Protein 8B6U (pdb70)

B-factor: mean 33.97, std 11.98, range [16.23, 118.29]

Radius of gyration: 28.11 Å; Cα contacts (8 Å, |Δi|>4): 1082; chains: 1; bounding box: 79×72×45 Å

Solvent-accessible surface area: 21453 Å² total; per-residue (Å²): 200,46,93,67,11,176,37,162,15,72,54,22,107,19,56,14,133,130,18,18,169,175,31,53,20,87,154,57,3,0,34,0,0,2,0,0,0,1,4,4,22,0,2,75,20,7,0,10,11,27,98,68,27,43,19,0,2,33,2,38,112,12,150,58,84,88,1,122,61,59,92,37,70,65,0,1,91,47,0,72,18,87,102,52,121,38,56,65,60,29,57,6,32,7,74,30,16,69,94,0,8,63,40,0,1,86,32,8,64,23,129,16,179,28,20,1,0,0,15,10,6,92,98,7,14,57,75,129,13,12,70,39,12,28,14,14,2,0,6,0,0,6,0,14,6,23,12,5,0,47,2,56,67,60,214,41,4,55,142,38,4,37,73,107,18,57,92,78,0,58,130,24,77,34,132,49,65,144,7,3,25,109,10,0,88,168,15,2,0,3,0,0,3,0,0,16,0,0,0,5,0,0,0,1,0,4,0,20,25,19,154,11,83,134,92,75,66,22,35,58,3,0,68,4,0,0,35,10,7,0,24,53,18,54,77,128,19,104,92,114,40,7,114,3,0,24,14,0,25,127,62,26,84,21,50,5,19,0,16,4,7,55,22,98,95,0,106,33,0,18,48,25,132,95,146,53,6,68,40,0,30,96,17,1,77,94,50,24,9,0,0,8,4,9,80,104,65,0,12,50,38,0,17,63,3,14,84,50,154,78,22,22,100,29,0,67,119,14,0,49,91,75,5,0,49,52,16,14,76,140,41,109,32,55,28,27,0,1,31,78,1,37,15,29,46,21,72,44,62,110,42,123,17,89,154,42,46,57,24,12,144,58,29,0,3,18,67,20,50,48,45,68,0,9,0,0,41,46,63,34,59,33,90,52,109,206,28,63,73,0,0,21,50,11,110,11,7,18,62,199,86,112,57,12,129,76,29,70,66,13,96,59,28,0,1,88,62,22,48,46,32,64,0,21,0,0,12,67,55,72,76,37,73,61,111,45,3,4,11,37,8,36,10,26,30,16,123,106,57,121,27,139,41,42,114,46,25,131,74,9,116,17,20,0,1,91,56,26,48,40,34,71,0,25,0,0,14,10,54,24,60

Sequence (481 aa):
NIDLPQGLVNFSTQHLQLIRFKAGLNETVLPGVEAIGLGYNPFISYASVNSGAVQLFDWATAKKREVPFKAGYFVPELVDVQQNDSATFTNVSGNTLSEYQRSLATSVAIEGRYNFFSGSLSTDFDSNSLRNAENEFTRIQQSINLWSLRLPSVKSLRELMLPHMRQQLDELNVNDPKAISRYFDRVGSHFLTGIVMGGRAILASSTNKLRVKRDYSVSVVAKASYEGLTGQLSAEAKAKYGESISSFTQYSNTHQEVRGGDGAKAHGVFSGKKEDFQAWVDSVSASPDFVDFVPTIPMQEIWTLCSSEAQAEAMRKHFDDVWAPAQSEKFRVKANFIDQLVVLTGGSSTIEPPVGYSKIEYDLNAGAGGDFIYLCYHEQTWQADRPKDAVTDIRIIFNKEPTPPGYTKLPQDLNKGAGGDDVFLCYKTEAFNTDTAINKVTVIGGNNADLNAPYGYLKVPGDLNRGAGGNFIYACTFVGK

Secondary structure (DSSP, 8-state):
--------EEEE---HHHHHHHHT--TTBPTTTTTTTBEE-TTS-SS---TT--B-B-TTTS-EEEETTEEEEEEETTSEEEEEEEEEEEEEEESSHHHHHHHHHTSS---SSS-TTGGGHHHHS-HHHHT-TTEEEEEEEEEEEEEEEE----TTGGGGB-HHHHHHHHT--TT-HHHHHHHHHHT-SEEE-EEEEEEEEEEEEEEETTTS--SS-HHHHHHHHHHHHHT---HHHHHHHHHHHHHHHHTEEEEEEEESS-HHHHTTTTS--HHHHHHHHHHHTTS-EEEEE-TTSSEEEGGGG-SSHHHHHHHHHHIIIIIHHHHHHTT-----EEEEEEEEEESSTT----TTEEE-SS-TTTTT-S-EEEEEEEEE---SS---EEEEEEEEEETT----TT-EE--S-TTTTT-SS-EEEEEEEEE--TTT---EEEEEEESSSSPPPPTT-EEPSS-TTTTS-S-EEEEEEE---

Nearest PDB structures (foldseek):
  8b6u-assembly1_A  TM=1.002E+00  e=0.000E+00  Pseudomonas monteilii
  8b6v-assembly1_A  TM=9.402E-01  e=2.920E-82  Pseudomonas monteilii
  8b6w-assembly1_A  TM=6.106E-01  e=1.426E-57  Pseudomonas monteilii
  2qp2-assembly1_A  TM=8.644E-01  e=4.458E-40  Photorhabdus laumondii subsp. laumondii
  6fbm-assembly1_C  TM=6.976E-01  e=3.939E-22  Chromobacterium piscinae

Structure (mmCIF, N/CA/C/O backbone):
data_8B6U
#
_entry.id   8B6U
#
_cell.length_a   127.600
_cell.length_b   127.600
_cell.length_c   116.120
_cell.angle_alpha   90.000
_cell.angle_beta   90.000
_cell.angle_gamma   90.000
#
_symmetry.space_group_name_H-M   'P 41 21 2'
#
loop_
_entity.id
_entity.type
_entity.pdbx_description
1 polymer Mpf2Ba1
2 non-polymer 'MAGNESIUM ION'
3 water water
#
loop_
_atom_site.group_PDB
_atom_site.id
_atom_site.type_symbol
_atom_site.label_atom_id
_atom_site.label_alt_id
_atom_site.label_comp_id
_atom_site.label_asym_id
_atom_site.label_entity_id
_atom_site.label_seq_id
_atom_site.pdbx_PDB_ins_code
_atom_site.Cartn_x
_atom_site.Cartn_y
_atom_site.Cartn_z
_atom_site.occupancy
_atom_site.B_iso_or_equiv
_atom_site.auth_seq_id
_atom_site.auth_comp_id
_atom_site.auth_asym_id
_atom_site.auth_atom_id
_atom_site.pdbx_PDB_model_num
ATOM 1 N N . ASN A 1 3 ? 13.951 164.019 19.662 1.000 58.902 2 ASN A N 1
ATOM 2 C CA . ASN A 1 3 ? 13.029 163.615 18.568 1.000 57.202 2 ASN A CA 1
ATOM 3 C C . ASN A 1 3 ? 13.711 162.579 17.655 1.000 53.650 2 ASN A C 1
ATOM 4 O O . ASN A 1 3 ? 14.908 162.696 17.411 1.000 49.968 2 ASN A O 1
ATOM 15 N N . ILE A 1 4 ? 12.981 161.550 17.169 1.000 37.693 3 ILE A N 1
ATOM 16 C CA . ILE A 1 4 ? 13.614 160.278 16.810 1.000 35.987 3 ILE A CA 1
ATOM 17 C C . ILE A 1 4 ? 13.302 159.865 15.366 1.000 31.000 3 ILE A C 1
ATOM 18 O O . ILE A 1 4 ? 12.154 159.851 14.935 1.000 29.985 3 ILE A O 1
ATOM 34 N N . ASP A 1 5 ? 14.350 159.530 14.607 1.000 29.067 4 ASP A N 1
ATOM 35 C CA . ASP A 1 5 ? 14.195 159.012 13.247 1.000 28.099 4 ASP A CA 1
ATOM 36 C C . ASP A 1 5 ? 13.997 157.498 13.303 1.000 24.777 4 ASP A C 1
ATOM 37 O O . ASP A 1 5 ? 14.786 156.792 13.892 1.000 20.967 4 ASP A O 1
ATOM 46 N N . LEU A 1 6 ? 12.906 157.039 12.727 1.000 23.967 5 LEU A N 1
ATOM 47 C CA . LEU A 1 6 ? 12.566 155.636 12.679 1.000 27.144 5 LEU A CA 1
ATOM 48 C C . LEU A 1 6 ? 12.738 155.170 11.236 1.000 25.827 5 LEU A C 1
ATOM 49 O O . LEU A 1 6 ? 12.439 155.935 10.330 1.000 22.738 5 LEU A O 1
ATOM 65 N N . PRO A 1 7 ? 13.208 153.919 10.986 1.000 29.864 6 PRO A N 1
ATOM 66 C CA . PRO A 1 7 ? 13.424 153.436 9.622 1.000 34.522 6 PRO A CA 1
ATOM 67 C C . PRO A 1 7 ? 12.082 153.152 8.963 1.000 34.977 6 PRO A C 1
ATOM 68 O O . PRO A 1 7 ? 11.188 152.646 9.613 1.000 40.427 6 PRO A O 1
ATOM 79 N N . GLN A 1 8 ? 11.946 153.538 7.690 1.000 34.589 7 GLN A N 1
ATOM 80 C CA . GLN A 1 8 ? 10.701 153.378 6.973 1.000 33.896 7 GLN A CA 1
ATOM 81 C C . GLN A 1 8 ? 10.817 152.138 6.075 1.000 31.334 7 GLN A C 1
ATOM 82 O O . GLN A 1 8 ? 11.903 151.740 5.658 1.000 33.495 7 GLN A O 1
ATOM 96 N N . GLY A 1 9 ? 9.668 151.482 5.851 1.000 31.368 8 GLY A N 1
ATOM 97 C CA . GLY A 1 9 ? 9.557 150.392 4.901 1.000 28.111 8 GLY A CA 1
ATOM 98 C C . GLY A 1 9 ? 8.092 150.048 4.646 1.000 26.355 8 GLY A C 1
ATOM 99 O O . GLY A 1 9 ? 7.229 150.556 5.334 1.000 27.448 8 GLY A O 1
ATOM 103 N N . LEU A 1 10 ? 7.870 149.126 3.703 1.000 28.736 9 LEU A N 1
ATOM 104 C CA . LEU A 1 10 ? 6.590 148.497 3.395 1.000 31.733 9 LEU A CA 1
ATOM 105 C C . LEU A 1 10 ? 6.543 147.114 4.053 1.000 29.289 9 LEU A C 1
ATOM 106 O O . LEU A 1 10 ? 7.515 146.344 3.995 1.000 28.785 9 LEU A O 1
ATOM 122 N N . VAL A 1 11 ? 5.384 146.811 4.638 1.000 28.188 10 VAL A N 1
ATOM 123 C CA . VAL A 1 11 ? 5.142 145.527 5.265 1.000 29.260 10 VAL A CA 1
ATOM 124 C C . VAL A 1 11 ? 5.005 144.481 4.171 1.000 28.749 10 VAL A C 1
ATOM 125 O O . VAL A 1 11 ? 4.192 144.635 3.266 1.000 32.031 10 VAL A O 1
ATOM 138 N N . ASN A 1 12 ? 5.724 143.380 4.341 1.000 25.910 11 ASN A N 1
ATOM 139 C CA . ASN A 1 12 ? 5.455 142.138 3.647 1.000 31.021 11 ASN A CA 1
ATOM 140 C C . ASN A 1 12 ? 4.533 141.263 4.531 1.000 31.794 11 ASN A C 1
ATOM 141 O O . ASN A 1 12 ? 4.943 140.778 5.583 1.000 27.330 11 ASN A O 1
ATOM 152 N N . PHE A 1 13 ? 3.276 141.047 4.118 1.000 27.817 12 PHE A N 1
ATOM 153 C CA . PHE A 1 13 ? 2.344 140.208 4.862 1.000 29.605 12 PHE A CA 1
ATOM 154 C C . PHE A 1 13 ? 2.355 138.789 4.286 1.000 29.562 12 PHE A C 1
ATOM 155 O O . PHE A 1 13 ? 2.160 138.637 3.093 1.000 27.583 12 PHE A O 1
ATOM 172 N N . SER A 1 14 ? 2.619 137.772 5.123 1.000 29.108 13 SER A N 1
ATOM 173 C CA . SER A 1 14 ? 2.648 136.366 4.712 1.000 36.087 13 SER A CA 1
ATOM 174 C C . SER A 1 14 ? 1.377 135.674 5.221 1.000 36.627 13 SER A C 1
ATOM 175 O O . SER A 1 14 ? 0.957 135.838 6.362 1.000 40.828 13 SER A O 1
ATOM 183 N N . THR A 1 15 ? 0.734 134.887 4.381 1.000 38.164 14 THR A N 1
ATOM 184 C CA . THR A 1 15 ? -0.255 133.967 4.902 1.000 46.758 14 THR A CA 1
ATOM 185 C C . THR A 1 15 ? 0.225 132.549 4.610 1.000 42.970 14 THR A C 1
ATOM 186 O O . THR A 1 15 ? 0.776 132.322 3.561 1.000 42.172 14 THR A O 1
ATOM 197 N N . GLN A 1 16 ? 0.096 131.600 5.546 1.000 49.162 15 GLN A N 1
ATOM 198 C CA . GLN A 1 16 ? 0.457 130.216 5.239 1.000 54.874 15 GLN A CA 1
ATOM 199 C C . GLN A 1 16 ? -0.787 129.521 4.694 1.000 45.965 15 GLN A C 1
ATOM 200 O O . GLN A 1 16 ? -1.866 130.111 4.603 1.000 39.585 15 GLN A O 1
ATOM 214 N N . HIS A 1 17 ? -0.650 128.286 4.247 1.000 39.788 16 HIS A N 1
ATOM 215 C CA . HIS A 1 17 ? -1.771 127.796 3.453 1.000 54.654 16 HIS A CA 1
ATOM 216 C C . HIS A 1 17 ? -2.585 126.833 4.339 1.000 45.492 16 HIS A C 1
ATOM 217 O O . HIS A 1 17 ? -3.028 125.794 3.883 1.000 36.136 16 HIS A O 1
ATOM 232 N N . LEU A 1 18 ? -2.832 127.196 5.602 1.000 34.654 17 LEU A N 1
ATOM 233 C CA . LEU A 1 18 ? -3.115 126.184 6.610 1.000 36.053 17 LEU A CA 1
ATOM 234 C C . LEU A 1 18 ? -4.505 125.572 6.359 1.000 30.782 17 LEU A C 1
ATOM 235 O O . LEU A 1 18 ? -4.704 124.373 6.556 1.000 25.336 17 LEU A O 1
ATOM 251 N N . GLN A 1 19 ? -5.466 126.400 5.943 1.000 28.361 18 GLN A N 1
ATOM 252 C CA . GLN A 1 19 ? -6.819 125.958 5.695 1.000 33.544 18 GLN A CA 1
ATOM 253 C C . GLN A 1 19 ? -6.794 124.836 4.646 1.000 32.905 18 GLN A C 1
ATOM 254 O O . GLN A 1 19 ? -7.535 123.856 4.746 1.000 28.382 18 GLN A O 1
ATOM 268 N N . LEU A 1 20 ? -5.914 124.972 3.648 1.000 32.446 19 LEU A N 1
ATOM 269 C CA . LEU A 1 20 ? -5.851 124.006 2.564 1.000 34.537 19 LEU A CA 1
ATOM 270 C C . LEU A 1 20 ? -5.133 122.734 3.015 1.000 30.728 19 LEU A C 1
ATOM 271 O O . LEU A 1 20 ? -5.455 121.623 2.570 1.000 25.299 19 LEU A O 1
ATOM 287 N N . ILE A 1 21 ? -4.130 122.903 3.888 1.000 29.261 20 ILE A N 1
ATOM 288 C CA . ILE A 1 21 ? -3.456 121.757 4.480 1.000 28.045 20 ILE A CA 1
ATOM 289 C C . ILE A 1 21 ? -4.448 120.967 5.350 1.000 25.781 20 ILE A C 1
ATOM 290 O O . ILE A 1 21 ? -4.421 119.725 5.355 1.000 26.703 20 ILE A O 1
ATOM 306 N N . ARG A 1 22 ? -5.320 121.676 6.080 1.000 22.691 21 ARG A N 1
ATOM 307 C CA . ARG A 1 22 ? -6.292 121.033 6.955 1.000 22.431 21 ARG A CA 1
ATOM 308 C C . ARG A 1 22 ? -7.295 120.263 6.117 1.000 25.159 21 ARG A C 1
ATOM 309 O O . ARG A 1 22 ? -7.668 119.164 6.502 1.000 24.212 21 ARG A O 1
ATOM 330 N N . PHE A 1 23 ? -7.733 120.888 5.010 1.000 25.292 22 PHE A N 1
ATOM 331 C CA . PHE A 1 23 ? -8.741 120.306 4.143 1.000 27.051 22 PHE A CA 1
ATOM 332 C C . PHE A 1 23 ? -8.185 119.014 3.552 1.000 23.956 22 PHE A C 1
ATOM 333 O O . PHE A 1 23 ? -8.833 117.978 3.525 1.000 25.366 22 PHE A O 1
ATOM 350 N N . LYS A 1 24 ? -6.934 119.073 3.137 1.000 24.663 23 LYS A N 1
ATOM 351 C CA . LYS A 1 24 ? -6.244 117.919 2.613 1.000 22.802 23 LYS A CA 1
ATOM 352 C C . LYS A 1 24 ? -6.190 116.805 3.668 1.000 25.451 23 LYS A C 1
ATOM 353 O O . LYS A 1 24 ? -6.382 115.645 3.346 1.000 23.435 23 LYS A O 1
ATOM 372 N N . ALA A 1 25 ? -5.863 117.144 4.934 1.000 24.153 24 ALA A N 1
ATOM 373 C CA . ALA A 1 25 ? -5.807 116.147 5.999 1.000 23.094 24 ALA A CA 1
ATOM 374 C C . ALA A 1 25 ? -7.216 115.687 6.417 1.000 23.351 24 ALA A C 1
ATOM 375 O O . ALA A 1 25 ? -7.350 114.727 7.158 1.000 29.130 24 ALA A O 1
ATOM 382 N N . GLY A 1 26 ? -8.284 116.342 5.927 1.000 23.592 25 GLY A N 1
ATOM 383 C CA . GLY A 1 26 ? -9.645 116.030 6.323 1.000 24.886 25 GLY A CA 1
ATOM 384 C C . GLY A 1 26 ? -9.924 116.347 7.791 1.000 26.016 25 GLY A C 1
ATOM 385 O O . GLY A 1 26 ? -10.720 115.661 8.392 1.000 24.528 25 GLY A O 1
ATOM 389 N N . LEU A 1 27 ? -9.320 117.409 8.348 1.000 25.480 26 LEU A N 1
ATOM 390 C CA . LEU A 1 27 ? -9.502 117.748 9.747 1.000 25.766 26 LEU A CA 1
ATOM 391 C C . LEU A 1 27 ? -10.833 118.463 9.941 1.000 30.365 26 LEU A C 1
ATOM 392 O O . LEU A 1 27 ? -11.194 119.402 9.251 1.000 30.415 26 LEU A O 1
ATOM 408 N N . ASN A 1 28 ? -11.523 118.049 10.997 1.000 33.713 27 ASN A N 1
ATOM 409 C CA . ASN A 1 28 ? -12.751 118.680 11.422 1.000 32.281 27 ASN A CA 1
ATOM 410 C C . ASN A 1 28 ? -12.434 120.105 11.913 1.000 31.520 27 ASN A C 1
ATOM 411 O O . ASN A 1 28 ? -11.334 120.348 12.401 1.000 27.789 27 ASN A O 1
ATOM 422 N N . GLU A 1 29 ? -13.370 121.059 11.767 1.000 30.067 28 GLU A N 1
ATOM 423 C CA . GLU A 1 29 ? -13.232 122.405 12.308 1.000 31.446 28 GLU A CA 1
ATOM 424 C C . GLU A 1 29 ? -13.088 122.446 13.838 1.000 31.254 28 GLU A C 1
ATOM 425 O O . GLU A 1 29 ? -12.700 123.472 14.402 1.000 34.700 28 GLU A O 1
ATOM 437 N N . THR A 1 30 ? -13.428 121.361 14.544 1.000 28.194 29 THR A N 1
ATOM 438 C CA . THR A 1 30 ? -13.210 121.323 15.991 1.000 29.612 29 THR A CA 1
ATOM 439 C C . THR A 1 30 ? -11.737 121.045 16.318 1.000 27.085 29 THR A C 1
ATOM 440 O O . THR A 1 30 ? -11.367 121.107 17.477 1.000 27.550 29 THR A O 1
ATOM 451 N N . VAL A 1 31 ? -10.911 120.656 15.329 1.000 23.983 30 VAL A N 1
ATOM 452 C CA . VAL A 1 31 ? -9.518 120.346 15.602 1.000 23.586 30 VAL A CA 1
ATOM 453 C C . VAL A 1 31 ? -8.789 121.691 15.734 1.000 24.058 30 VAL A C 1
ATOM 454 O O . VAL A 1 31 ? -8.957 122.567 14.879 1.000 23.711 30 VAL A O 1
ATOM 467 N N . LEU A 1 32 ? -8.060 121.873 16.849 1.000 22.172 31 LEU A N 1
ATOM 468 C CA . LEU A 1 32 ? -7.424 123.155 17.156 1.000 24.753 31 LEU A CA 1
ATOM 469 C C . LEU A 1 32 ? -6.575 123.619 15.978 1.000 22.257 31 LEU A C 1
ATOM 470 O O . LEU A 1 32 ? -5.832 122.818 15.399 1.000 21.704 31 LEU A O 1
ATOM 486 N N . PRO A 1 33 ? -6.553 124.934 15.661 1.000 20.611 32 PRO A N 1
ATOM 487 C CA . PRO A 1 33 ? -5.618 125.431 14.645 1.000 21.057 32 PRO A CA 1
ATOM 488 C C . PRO A 1 33 ? -4.167 125.128 15.019 1.000 21.373 32 PRO A C 1
ATOM 489 O O . PRO A 1 33 ? -3.735 125.377 16.150 1.000 23.060 32 PRO A O 1
ATOM 500 N N . GLY A 1 34 ? -3.423 124.597 14.044 1.000 20.790 33 GLY A N 1
ATOM 501 C CA . GLY A 1 34 ? -2.021 124.267 14.235 1.000 21.247 33 GLY A CA 1
ATOM 502 C C . GLY A 1 34 ? -1.740 122.766 14.200 1.000 21.486 33 GLY A C 1
ATOM 503 O O . GLY A 1 34 ? -0.614 122.362 13.927 1.000 19.169 33 GLY A O 1
ATOM 507 N N . VAL A 1 35 ? -2.735 121.931 14.532 1.000 22.488 34 VAL A N 1
ATOM 508 C CA . VAL A 1 35 ? -2.544 120.474 14.495 1.000 23.039 34 VAL A CA 1
ATOM 509 C C . VAL A 1 35 ? -2.082 120.046 13.099 1.000 22.928 34 VAL A C 1
ATOM 510 O O . VAL A 1 35 ? -1.253 119.141 12.999 1.000 25.309 34 VAL A O 1
ATOM 523 N N . GLU A 1 36 ? -2.592 120.718 12.037 1.000 22.707 35 GLU A N 1
ATOM 524 C CA . GLU A 1 36 ? -2.230 120.411 10.652 1.000 24.421 35 GLU A CA 1
ATOM 525 C C . GLU A 1 36 ? -0.735 120.606 10.342 1.000 23.688 35 GLU A C 1
ATOM 526 O O . GLU A 1 36 ? -0.278 120.078 9.328 1.000 23.978 35 GLU A O 1
ATOM 538 N N . ALA A 1 37 ? -0.000 121.391 11.169 1.000 23.343 36 ALA A N 1
ATOM 539 C CA . ALA A 1 37 ? 1.406 121.727 10.948 1.000 22.758 36 ALA A CA 1
ATOM 540 C C . ALA A 1 37 ? 2.346 120.789 11.704 1.000 23.601 36 ALA A C 1
ATOM 541 O O . ALA A 1 37 ? 3.486 120.590 11.301 1.000 19.401 36 ALA A O 1
ATOM 548 N N . ILE A 1 38 ? 1.889 120.280 12.859 1.000 24.691 37 ILE A N 1
ATOM 549 C CA . ILE A 1 38 ? 2.585 119.206 13.555 1.000 25.031 37 ILE A CA 1
ATOM 550 C C . ILE A 1 38 ? 2.671 117.979 12.645 1.000 22.454 37 ILE A C 1
ATOM 551 O O . ILE A 1 38 ? 1.642 117.521 12.161 1.000 21.721 37 ILE A O 1
ATOM 567 N N . GLY A 1 39 ? 3.891 117.441 12.450 1.000 20.866 38 GLY A N 1
ATOM 568 C CA . GLY A 1 39 ? 4.099 116.199 11.706 1.000 21.827 38 GLY A CA 1
ATOM 569 C C . GLY A 1 39 ? 4.379 116.400 10.222 1.000 22.392 38 GLY A C 1
ATOM 570 O O . GLY A 1 39 ? 4.651 115.459 9.490 1.000 23.877 38 GLY A O 1
ATOM 574 N N . LEU A 1 40 ? 4.305 117.659 9.784 1.000 26.569 39 LEU A N 1
ATOM 575 C CA . LEU A 1 40 ? 4.727 118.092 8.457 1.000 24.856 39 LEU A CA 1
ATOM 576 C C . LEU A 1 40 ? 6.208 117.779 8.250 1.000 22.475 39 LEU A C 1
ATOM 577 O O . LEU A 1 40 ? 7.035 118.095 9.109 1.000 20.241 39 LEU A O 1
ATOM 593 N N . GLY A 1 41 ? 6.510 117.128 7.103 1.000 23.206 40 GLY A N 1
ATOM 594 C CA . GLY A 1 41 ? 7.861 116.971 6.601 1.000 23.047 40 GLY A CA 1
ATOM 595 C C . GLY A 1 41 ? 8.513 118.341 6.476 1.000 23.122 40 GLY A C 1
ATOM 596 O O . GLY A 1 41 ? 7.824 119.273 6.084 1.000 22.488 40 GLY A O 1
ATOM 600 N N . TYR A 1 42 ? 9.789 118.479 6.896 1.000 23.798 41 TYR A N 1
ATOM 601 C CA . TYR A 1 42 ? 10.396 119.809 6.982 1.000 25.117 41 TYR A CA 1
ATOM 602 C C . TYR A 1 42 ? 11.835 119.794 6.474 1.000 24.672 41 TYR A C 1
ATOM 603 O O . TYR A 1 42 ? 12.611 118.874 6.739 1.000 25.456 41 TYR A O 1
ATOM 621 N N . ASN A 1 43 ? 12.157 120.823 5.693 1.000 25.136 42 ASN A N 1
ATOM 622 C CA . ASN A 1 43 ? 13.506 121.116 5.265 1.000 26.406 42 ASN A CA 1
ATOM 623 C C . ASN A 1 43 ? 13.955 122.287 6.142 1.000 28.569 42 ASN A C 1
ATOM 624 O O . ASN A 1 43 ? 13.487 123.417 5.935 1.000 28.782 42 ASN A O 1
ATOM 635 N N . PRO A 1 44 ? 14.866 122.080 7.123 1.000 25.431 43 PRO A N 1
ATOM 636 C CA . PRO A 1 44 ? 15.250 123.152 8.028 1.000 24.868 43 PRO A CA 1
ATOM 637 C C . PRO A 1 44 ? 16.175 124.238 7.468 1.000 25.863 43 PRO A C 1
ATOM 638 O O . PRO A 1 44 ? 16.563 125.096 8.248 1.000 25.883 43 PRO A O 1
ATOM 649 N N . PHE A 1 45 ? 16.510 124.208 6.164 1.000 24.966 44 PHE A N 1
ATOM 650 C CA . PHE A 1 45 ? 17.341 125.224 5.525 1.000 27.562 44 PHE A CA 1
ATOM 651 C C . PHE A 1 45 ? 16.537 126.406 4.971 1.000 27.865 44 PHE A C 1
ATOM 652 O O . PHE A 1 45 ? 17.097 127.462 4.710 1.000 28.848 44 PHE A O 1
ATOM 669 N N . ILE A 1 46 ? 15.236 126.238 4.735 1.000 33.082 45 ILE A N 1
ATOM 670 C CA . ILE A 1 46 ? 14.527 127.110 3.803 1.000 39.020 45 ILE A CA 1
ATOM 671 C C . ILE A 1 46 ? 14.132 128.438 4.463 1.000 42.358 45 ILE A C 1
ATOM 672 O O . ILE A 1 46 ? 14.342 129.486 3.854 1.000 39.558 45 ILE A O 1
ATOM 688 N N . SER A 1 47 ? 13.580 128.406 5.687 1.000 34.900 46 SER A N 1
ATOM 689 C CA . SER A 1 47 ? 12.971 129.588 6.283 1.000 39.188 46 SER A CA 1
ATOM 690 C C . SER A 1 47 ? 12.919 129.393 7.793 1.000 34.028 46 SER A C 1
ATOM 691 O O . SER A 1 47 ? 13.124 128.273 8.252 1.000 38.798 46 SER A O 1
ATOM 699 N N . TYR A 1 48 ? 12.711 130.487 8.534 1.000 29.626 47 TYR A N 1
ATOM 700 C CA . TYR A 1 48 ? 12.574 130.439 9.989 1.000 29.891 47 TYR A CA 1
ATOM 701 C C . TYR A 1 48 ? 11.085 130.282 10.335 1.000 27.607 47 TYR A C 1
ATOM 702 O O . TYR A 1 48 ? 10.298 131.225 10.249 1.000 21.940 47 TYR A O 1
ATOM 720 N N . ALA A 1 49 ? 10.688 129.082 10.754 1.000 25.676 48 ALA A N 1
ATOM 721 C CA . ALA A 1 49 ? 9.350 128.884 11.300 1.000 31.627 48 ALA A CA 1
ATOM 722 C C . ALA A 1 49 ? 8.273 129.200 10.266 1.000 33.195 48 ALA A C 1
ATOM 723 O O . ALA A 1 49 ? 7.316 129.906 10.570 1.000 34.270 48 ALA A O 1
ATOM 730 N N . SER A 1 50 ? 8.459 128.650 9.064 1.000 32.420 49 SER A N 1
ATOM 731 C CA . SER A 1 50 ? 7.501 128.756 7.977 1.000 36.772 49 SER A CA 1
ATOM 732 C C . SER A 1 50 ? 7.271 127.378 7.381 1.000 34.145 49 SER A C 1
ATOM 733 O O . SER A 1 50 ? 8.231 126.639 7.204 1.000 35.003 49 SER A O 1
ATOM 741 N N . VAL A 1 51 ? 6.016 127.080 7.050 1.000 38.585 50 VAL A N 1
ATOM 742 C CA . VAL A 1 51 ? 5.698 125.872 6.295 1.000 49.376 50 VAL A CA 1
ATOM 743 C C . VAL A 1 51 ? 6.030 126.187 4.837 1.000 45.693 50 VAL A C 1
ATOM 744 O O . VAL A 1 51 ? 5.611 127.190 4.284 1.000 50.283 50 VAL A O 1
ATOM 757 N N . ASN A 1 52 ? 6.829 125.326 4.235 1.000 54.044 51 ASN A N 1
ATOM 758 C CA . ASN A 1 52 ? 7.249 125.493 2.860 1.000 61.867 51 ASN A CA 1
ATOM 759 C C . ASN A 1 52 ? 6.038 125.014 2.037 1.000 62.290 51 ASN A C 1
ATOM 760 O O . ASN A 1 52 ? 5.202 124.264 2.542 1.000 61.820 51 ASN A O 1
ATOM 771 N N . SER A 1 53 ? 5.809 125.528 0.828 1.000 64.340 52 SER A N 1
ATOM 772 C CA . SER A 1 53 ? 4.531 125.212 0.190 1.000 72.048 52 SER A CA 1
ATOM 773 C C . SER A 1 53 ? 4.536 123.730 -0.196 1.000 74.002 52 SER A C 1
ATOM 774 O O . SER A 1 53 ? 3.463 123.140 -0.412 1.000 63.139 52 SER A O 1
ATOM 782 N N . GLY A 1 54 ? 5.760 123.150 -0.220 1.000 68.157 53 GLY A N 1
ATOM 783 C CA . GLY A 1 54 ? 5.998 121.727 -0.440 1.000 65.019 53 GLY A CA 1
ATOM 784 C C . GLY A 1 54 ? 5.185 120.772 0.446 1.000 58.764 53 GLY A C 1
ATOM 785 O O . GLY A 1 54 ? 4.836 119.688 -0.007 1.000 48.237 53 GLY A O 1
ATOM 789 N N . ALA A 1 55 ? 4.809 121.208 1.658 1.000 50.581 54 ALA A N 1
ATOM 790 C CA . ALA A 1 55 ? 4.884 120.375 2.849 1.000 46.381 54 ALA A CA 1
ATOM 791 C C . ALA A 1 55 ? 3.838 119.252 2.853 1.000 39.643 54 ALA A C 1
ATOM 792 O O . ALA A 1 55 ? 2.654 119.479 2.621 1.000 40.567 54 ALA A O 1
ATOM 799 N N . VAL A 1 56 ? 4.324 118.047 3.182 1.000 30.753 55 VAL A N 1
ATOM 800 C CA . VAL A 1 56 ? 3.582 116.810 3.257 1.000 30.040 55 VAL A CA 1
ATOM 801 C C . VAL A 1 56 ? 3.451 116.409 4.719 1.000 26.242 55 VAL A C 1
ATOM 802 O O . VAL A 1 56 ? 4.453 116.358 5.429 1.000 28.798 55 VAL A O 1
ATOM 815 N N . GLN A 1 57 ? 2.232 116.062 5.135 1.000 24.166 56 GLN A N 1
ATOM 816 C CA . GLN A 1 57 ? 1.940 115.554 6.459 1.000 25.260 56 GLN A CA 1
ATOM 817 C C . GLN A 1 57 ? 2.319 114.071 6.522 1.000 26.917 56 GLN A C 1
ATOM 818 O O . GLN A 1 57 ? 1.938 113.323 5.622 1.000 28.722 56 GLN A O 1
ATOM 832 N N . LEU A 1 58 ? 3.032 113.646 7.583 1.000 22.126 57 LEU A N 1
ATOM 833 C CA . LEU A 1 58 ? 3.375 112.237 7.743 1.000 23.878 57 LEU A CA 1
ATOM 834 C C . LEU A 1 58 ? 2.282 111.456 8.479 1.000 22.317 57 LEU A C 1
ATOM 835 O O . LEU A 1 58 ? 2.180 110.257 8.289 1.000 23.039 57 LEU A O 1
ATOM 851 N N . PHE A 1 59 ? 1.462 112.128 9.292 1.000 23.192 58 PHE A N 1
ATOM 852 C CA . PHE A 1 59 ? 0.634 111.494 10.316 1.000 27.035 58 PHE A CA 1
ATOM 853 C C . PHE A 1 59 ? -0.845 111.708 10.036 1.000 25.720 58 PHE A C 1
ATOM 854 O O . PHE A 1 59 ? -1.254 112.708 9.444 1.000 29.609 58 PHE A O 1
ATOM 871 N N . ASP A 1 60 ? -1.626 110.737 10.500 1.000 28.199 59 ASP A N 1
ATOM 872 C CA . ASP A 1 60 ? -3.055 110.726 10.312 1.000 27.717 59 ASP A CA 1
ATOM 873 C C . ASP A 1 60 ? -3.720 111.287 11.566 1.000 26.804 59 ASP A C 1
ATOM 874 O O . ASP A 1 60 ? -4.236 110.551 12.428 1.000 26.972 59 ASP A O 1
ATOM 883 N N . TRP A 1 61 ? -3.772 112.619 11.617 1.000 22.377 60 TRP A N 1
ATOM 884 C CA . TRP A 1 61 ? -4.428 113.294 12.729 1.000 23.697 60 TRP A CA 1
ATOM 885 C C . TRP A 1 61 ? -5.952 113.252 12.632 1.000 23.341 60 TRP A C 1
ATOM 886 O O . TRP A 1 61 ? -6.606 113.377 13.672 1.000 25.441 60 TRP A O 1
ATOM 907 N N . ALA A 1 62 ? -6.507 113.097 11.415 1.000 23.643 61 ALA A N 1
ATOM 908 C CA . ALA A 1 62 ? -7.958 113.006 11.260 1.000 26.762 61 ALA A CA 1
ATOM 909 C C . ALA A 1 62 ? -8.474 111.829 12.073 1.000 24.554 61 ALA A C 1
ATOM 910 O O . ALA A 1 62 ? -9.356 112.025 12.886 1.000 31.008 61 ALA A O 1
ATOM 917 N N . THR A 1 63 ? -7.874 110.646 11.920 1.000 26.387 62 THR A N 1
ATOM 918 C CA . THR A 1 63 ? -8.399 109.462 12.575 1.000 30.797 62 THR A CA 1
ATOM 919 C C . THR A 1 63 ? -7.798 109.221 13.961 1.000 29.205 62 THR A C 1
ATOM 920 O O . THR A 1 63 ? -8.336 108.392 14.673 1.000 27.316 62 THR A O 1
ATOM 931 N N . ALA A 1 64 ? -6.733 109.935 14.358 1.000 27.359 63 ALA A N 1
ATOM 932 C CA . ALA A 1 64 ? -6.147 109.771 15.683 1.000 25.513 63 ALA A CA 1
ATOM 933 C C . ALA A 1 64 ? -7.136 110.143 16.792 1.000 28.472 63 ALA A C 1
ATOM 934 O O . ALA A 1 64 ? -7.958 111.066 16.674 1.000 27.932 63 ALA A O 1
ATOM 941 N N . LYS A 1 65 ? -6.999 109.444 17.918 1.000 31.400 64 LYS A N 1
ATOM 942 C CA . LYS A 1 65 ? -7.808 109.744 19.085 1.000 34.522 64 LYS A CA 1
ATOM 943 C C . LYS A 1 65 ? -7.462 111.134 19.614 1.000 29.646 64 LYS A C 1
ATOM 944 O O . LYS A 1 65 ? -6.283 111.488 19.706 1.000 28.995 64 LYS A O 1
ATOM 963 N N . LYS A 1 66 ? -8.515 111.852 20.027 1.000 30.831 65 LYS A N 1
ATOM 964 C CA . LYS A 1 66 ? -8.485 113.264 20.361 1.000 34.992 65 LYS A CA 1
ATOM 965 C C . LYS A 1 66 ? -8.791 113.431 21.839 1.000 36.310 65 LYS A C 1
ATOM 966 O O . LYS A 1 66 ? -9.394 112.544 22.436 1.000 31.876 65 LYS A O 1
ATOM 985 N N . ARG A 1 67 ? -8.382 114.585 22.380 1.000 35.008 66 ARG A N 1
ATOM 986 C CA . ARG A 1 67 ? -8.817 115.044 23.687 1.000 35.960 66 ARG A CA 1
ATOM 987 C C . ARG A 1 67 ? -9.064 116.547 23.604 1.000 34.212 66 ARG A C 1
ATOM 988 O O . ARG A 1 67 ? -8.489 117.244 22.749 1.000 27.516 66 ARG A O 1
ATOM 1009 N N . GLU A 1 68 ? -9.944 117.015 24.492 1.000 26.787 67 GLU A N 1
ATOM 1010 C CA . GLU A 1 68 ? -10.433 118.379 24.439 1.000 32.074 67 GLU A CA 1
ATOM 1011 C C . GLU A 1 68 ? -9.301 119.318 24.841 1.000 29.569 67 GLU A C 1
ATOM 1012 O O . GLU A 1 68 ? -8.420 118.919 25.589 1.000 27.660 67 GLU A O 1
ATOM 1024 N N . VAL A 1 69 ? -9.278 120.539 24.292 1.000 29.241 68 VAL A N 1
ATOM 1025 C CA . VAL A 1 69 ? -8.282 121.501 24.746 1.000 27.070 68 VAL A CA 1
ATOM 1026 C C . VAL A 1 69 ? -8.822 122.174 26.007 1.000 24.691 68 VAL A C 1
ATOM 1027 O O . VAL A 1 69 ? -9.781 122.933 25.911 1.000 24.416 68 VAL A O 1
ATOM 1040 N N . PRO A 1 70 ? -8.217 121.995 27.209 1.000 26.967 69 PRO A N 1
ATOM 1041 C CA . PRO A 1 70 ? -8.873 122.449 28.451 1.000 25.694 69 PRO A CA 1
ATOM 1042 C C . PRO A 1 70 ? -9.203 123.942 28.475 1.000 26.425 69 PRO A C 1
ATOM 1043 O O . PRO A 1 70 ? -10.236 124.351 28.994 1.000 27.767 69 PRO A O 1
ATOM 1054 N N . PHE A 1 71 ? -8.317 124.756 27.872 1.000 26.427 70 PHE A N 1
ATOM 1055 C CA . PHE A 1 71 ? -8.422 126.198 27.901 1.000 23.403 70 PHE A CA 1
ATOM 1056 C C . PHE A 1 71 ? -9.217 126.714 26.721 1.000 25.563 70 PHE A C 1
ATOM 1057 O O . PHE A 1 71 ? -9.465 127.914 26.648 1.000 25.769 70 PHE A O 1
ATOM 1074 N N . LYS A 1 72 ? -9.637 125.830 25.816 1.000 30.584 71 LYS A N 1
ATOM 1075 C CA . LYS A 1 72 ? -10.433 126.253 24.673 1.000 31.728 71 LYS A CA 1
ATOM 1076 C C . LYS A 1 72 ? -11.528 125.231 24.395 1.000 32.223 71 LYS A C 1
ATOM 1077 O O . LYS A 1 72 ? -11.321 124.271 23.644 1.000 29.610 71 LYS A O 1
ATOM 1096 N N . ALA A 1 73 ? -12.704 125.514 24.973 1.000 35.608 72 ALA A N 1
ATOM 1097 C CA . ALA A 1 73 ? -13.830 124.591 25.023 1.000 36.206 72 ALA A CA 1
ATOM 1098 C C . ALA A 1 73 ? -14.252 124.262 23.597 1.000 28.635 72 ALA A C 1
ATOM 1099 O O . ALA A 1 73 ? -14.338 125.159 22.771 1.000 32.416 72 ALA A O 1
ATOM 1106 N N . GLY A 1 74 ? -14.486 122.983 23.304 1.000 31.754 73 GLY A N 1
ATOM 1107 C CA . GLY A 1 74 ? -15.011 122.627 21.987 1.000 32.938 73 GLY A CA 1
ATOM 1108 C C . GLY A 1 74 ? -13.928 122.291 20.948 1.000 32.960 73 GLY A C 1
ATOM 1109 O O . GLY A 1 74 ? -14.263 121.782 19.874 1.000 30.436 73 GLY A O 1
ATOM 1113 N N . TYR A 1 75 ? -12.639 122.566 21.273 1.000 30.116 74 TYR A N 1
ATOM 1114 C CA . TYR A 1 75 ? -11.540 122.226 20.380 1.000 28.390 74 TYR A CA 1
ATOM 1115 C C . TYR A 1 75 ? -10.809 121.027 20.937 1.000 25.949 74 TYR A C 1
ATOM 1116 O O . TYR A 1 75 ? -10.788 120.814 22.153 1.000 23.532 74 TYR A O 1
ATOM 1134 N N . PHE A 1 76 ? -10.234 120.278 19.998 1.000 24.206 75 PHE A N 1
ATOM 1135 C CA . PHE A 1 76 ? -9.606 118.996 20.244 1.000 24.457 75 PHE A CA 1
ATOM 1136 C C . PHE A 1 76 ? -8.244 118.965 19.564 1.000 24.004 75 PHE A C 1
ATOM 1137 O O . PHE A 1 76 ? -8.016 119.580 18.510 1.000 23.992 75 PHE A O 1
ATOM 1154 N N . VAL A 1 77 ? -7.412 118.087 20.094 1.000 23.088 76 VAL A N 1
ATOM 1155 C CA . VAL A 1 77 ? -6.050 117.882 19.649 1.000 26.687 76 VAL A CA 1
ATOM 1156 C C . VAL A 1 77 ? -5.801 116.367 19.716 1.000 29.105 76 VAL A C 1
ATOM 1157 O O . VAL A 1 77 ? -6.347 115.720 20.603 1.000 26.549 76 VAL A O 1
ATOM 1170 N N . PRO A 1 78 ? -5.046 115.710 18.789 1.000 28.206 77 PRO A N 1
ATOM 1171 C CA . PRO A 1 78 ? -4.625 114.336 19.022 1.000 30.033 77 PRO A CA 1
ATOM 1172 C C . PRO A 1 78 ? -4.082 114.210 20.449 1.000 32.096 77 PRO A C 1
ATOM 1173 O O . PRO A 1 78 ? -3.393 115.115 20.951 1.000 28.340 77 PRO A O 1
ATOM 1184 N N . GLU A 1 79 ? -4.441 113.100 21.105 1.000 35.098 78 GLU A N 1
ATOM 1185 C CA . GLU A 1 79 ? -3.989 112.764 22.451 1.000 38.528 78 GLU A CA 1
ATOM 1186 C C . GLU A 1 79 ? -2.481 112.833 22.585 1.000 32.862 78 GLU A C 1
ATOM 1187 O O . GLU A 1 79 ? -2.016 113.169 23.647 1.000 32.203 78 GLU A O 1
ATOM 1199 N N . LEU A 1 80 ? -1.772 112.436 21.527 1.000 35.545 79 LEU A N 1
ATOM 1200 C CA . LEU A 1 80 ? -0.313 112.438 21.460 1.000 42.762 79 LEU A CA 1
ATOM 1201 C C . LEU A 1 80 ? 0.282 113.860 21.467 1.000 45.737 79 LEU A C 1
ATOM 1202 O O . LEU A 1 80 ? 1.447 114.058 21.840 1.000 47.011 79 LEU A O 1
ATOM 1218 N N . VAL A 1 81 ? -0.507 114.863 21.042 1.000 38.108 80 VAL A N 1
ATOM 1219 C CA . VAL A 1 81 ? -0.020 116.227 20.941 1.000 33.863 80 VAL A CA 1
ATOM 1220 C C . VAL A 1 81 ? -0.291 116.948 22.267 1.000 32.910 80 VAL A C 1
ATOM 1221 O O . VAL A 1 81 ? -1.422 116.983 22.765 1.000 38.741 80 VAL A O 1
ATOM 1234 N N . ASP A 1 82 ? 0.783 117.476 22.862 1.000 25.429 81 ASP A N 1
ATOM 1235 C CA . ASP A 1 82 ? 0.681 118.333 24.025 1.000 27.430 81 ASP A CA 1
ATOM 1236 C C . ASP A 1 82 ? 0.391 119.761 23.521 1.000 29.239 81 ASP A C 1
ATOM 1237 O O . ASP A 1 82 ? 0.969 120.257 22.549 1.000 28.826 81 ASP A O 1
ATOM 1246 N N . VAL A 1 83 ? -0.529 120.438 24.205 1.000 25.965 82 VAL A N 1
ATOM 1247 C CA . VAL A 1 83 ? -0.922 121.791 23.908 1.000 22.681 82 VAL A CA 1
ATOM 1248 C C . VAL A 1 83 ? -0.735 122.628 25.169 1.000 25.527 82 VAL A C 1
ATOM 1249 O O . VAL A 1 83 ? -1.242 122.284 26.233 1.000 24.018 82 VAL A O 1
ATOM 1262 N N . GLN A 1 84 ? -0.044 123.751 25.009 1.000 24.452 83 GLN A N 1
ATOM 1263 C CA . GLN A 1 84 ? 0.240 124.672 26.085 1.000 26.467 83 GLN A CA 1
ATOM 1264 C C . GLN A 1 84 ? -0.378 126.031 25.728 1.000 25.470 83 GLN A C 1
ATOM 1265 O O . GLN A 1 84 ? -0.104 126.601 24.662 1.000 23.797 83 GLN A O 1
ATOM 1279 N N . GLN A 1 85 ? -1.233 126.568 26.603 1.000 20.913 84 GLN A N 1
ATOM 1280 C CA . GLN A 1 85 ? -1.688 127.916 26.403 1.000 21.942 84 GLN A CA 1
ATOM 1281 C C . GLN A 1 85 ? -0.507 128.859 26.656 1.000 23.236 84 GLN A C 1
ATOM 1282 O O . GLN A 1 85 ? 0.313 128.649 27.567 1.000 22.839 84 GLN A O 1
ATOM 1296 N N . ASN A 1 86 ? -0.401 129.871 25.791 1.000 20.742 85 ASN A N 1
ATOM 1297 C CA . ASN A 1 86 ? 0.596 130.918 25.950 1.000 24.994 85 ASN A CA 1
ATOM 1298 C C . ASN A 1 86 ? 0.047 132.178 25.294 1.000 28.457 85 ASN A C 1
ATOM 1299 O O . ASN A 1 86 ? 0.291 132.421 24.085 1.000 30.469 85 ASN A O 1
ATOM 1310 N N . ASP A 1 87 ? -0.730 132.928 26.082 1.000 23.703 86 ASP A N 1
ATOM 1311 C CA . ASP A 1 87 ? -1.352 134.153 25.594 1.000 22.938 86 ASP A CA 1
ATOM 1312 C C . ASP A 1 87 ? -0.458 135.332 26.014 1.000 23.823 86 ASP A C 1
ATOM 1313 O O . ASP A 1 87 ? -0.552 135.859 27.120 1.000 24.563 86 ASP A O 1
ATOM 1322 N N . SER A 1 88 ? 0.533 135.646 25.165 1.000 21.429 87 SER A N 1
ATOM 1323 C CA . SER A 1 88 ? 1.619 136.549 25.501 1.000 21.854 87 SER A CA 1
ATOM 1324 C C . SER A 1 88 ? 2.217 137.114 24.214 1.000 22.419 87 SER A C 1
ATOM 1325 O O . SER A 1 88 ? 1.937 136.616 23.126 1.000 18.039 87 SER A O 1
ATOM 1333 N N . ALA A 1 89 ? 3.036 138.151 24.392 1.000 23.027 88 ALA A N 1
ATOM 1334 C CA . ALA A 1 89 ? 3.878 138.730 23.354 1.000 24.181 88 ALA A CA 1
ATOM 1335 C C . ALA A 1 89 ? 5.322 138.592 23.824 1.000 25.938 88 ALA A C 1
ATOM 1336 O O . ALA A 1 89 ? 5.653 139.146 24.850 1.000 22.720 88 ALA A O 1
ATOM 1343 N N . THR A 1 90 ? 6.149 137.822 23.123 1.000 23.744 89 THR A N 1
ATOM 1344 C CA . THR A 1 90 ? 7.539 137.639 23.494 1.000 25.045 89 THR A CA 1
ATOM 1345 C C . THR A 1 90 ? 8.414 137.905 22.271 1.000 24.794 89 THR A C 1
ATOM 1346 O O . THR A 1 90 ? 7.903 138.065 21.164 1.000 29.309 89 THR A O 1
ATOM 1357 N N . PHE A 1 91 ? 9.727 137.971 22.478 1.000 21.355 90 PHE A N 1
ATOM 1358 C CA . PHE A 1 91 ? 10.678 138.266 21.423 1.000 20.613 90 PHE A CA 1
ATOM 1359 C C . PHE A 1 91 ? 11.497 137.025 21.132 1.000 21.172 90 PHE A C 1
ATOM 1360 O O . PHE A 1 91 ? 11.831 136.314 22.071 1.000 20.193 90 PHE A O 1
ATOM 1377 N N . THR A 1 92 ? 11.767 136.771 19.845 1.000 21.417 91 THR A N 1
ATOM 1378 C CA . THR A 1 92 ? 12.719 135.777 19.364 1.000 21.700 91 THR A CA 1
ATOM 1379 C C . THR A 1 92 ? 13.701 136.530 18.468 1.000 24.612 91 THR A C 1
ATOM 1380 O O . THR A 1 92 ? 13.394 136.758 17.285 1.000 24.083 91 THR A O 1
ATOM 1391 N N . ASN A 1 93 ? 14.809 136.964 19.092 1.000 22.625 92 ASN A N 1
ATOM 1392 C CA . ASN A 1 93 ? 15.783 137.908 18.541 1.000 24.106 92 ASN A CA 1
ATOM 1393 C C . ASN A 1 93 ? 17.080 137.156 18.221 1.000 24.219 92 ASN A C 1
ATOM 1394 O O . ASN A 1 93 ? 17.540 136.323 18.998 1.000 24.936 92 ASN A O 1
ATOM 1405 N N . VAL A 1 94 ? 17.627 137.425 17.031 1.000 22.719 93 VAL A N 1
ATOM 1406 C CA . VAL A 1 94 ? 18.865 136.833 16.554 1.000 22.718 93 VAL A CA 1
ATOM 1407 C C . VAL A 1 94 ? 19.751 137.989 16.079 1.000 22.913 93 VAL A C 1
ATOM 1408 O O . VAL A 1 94 ? 19.242 138.926 15.474 1.000 21.702 93 VAL A O 1
ATOM 1421 N N . SER A 1 95 ? 21.060 137.940 16.353 1.000 22.564 94 SER A N 1
ATOM 1422 C CA . SER A 1 95 ? 21.978 138.930 15.814 1.000 24.274 94 SER A CA 1
ATOM 1423 C C . SER A 1 95 ? 23.384 138.351 15.668 1.000 25.244 94 SER A C 1
ATOM 1424 O O . SER A 1 95 ? 23.692 137.285 16.191 1.000 22.488 94 SER A O 1
ATOM 1432 N N . GLY A 1 96 ? 24.197 139.051 14.870 1.000 25.030 95 GLY A N 1
ATOM 1433 C CA . GLY A 1 96 ? 25.591 138.715 14.663 1.000 23.039 95 GLY A CA 1
ATOM 1434 C C . GLY A 1 96 ? 26.356 139.950 14.203 1.000 24.060 95 GLY A C 1
ATOM 1435 O O . GLY A 1 96 ? 25.848 140.791 13.447 1.000 22.811 95 GLY A O 1
ATOM 1439 N N . ASN A 1 97 ? 27.605 140.031 14.670 1.000 24.779 96 ASN A N 1
ATOM 1440 C CA . ASN A 1 97 ? 28.490 141.144 14.401 1.000 24.737 96 ASN A CA 1
ATOM 1441 C C . ASN A 1 97 ? 29.023 141.024 12.969 1.000 23.917 96 ASN A C 1
ATOM 1442 O O . ASN A 1 97 ? 29.450 142.001 12.346 1.000 22.929 96 ASN A O 1
ATOM 1453 N N . THR A 1 98 ? 28.964 139.786 12.479 1.000 24.785 97 THR A N 1
ATOM 1454 C CA . THR A 1 98 ? 29.314 139.413 11.128 1.000 26.410 97 THR A CA 1
ATOM 1455 C C . THR A 1 98 ? 28.199 138.548 10.536 1.000 25.601 97 THR A C 1
ATOM 1456 O O . THR A 1 98 ? 27.418 137.965 11.287 1.000 24.354 97 THR A O 1
ATOM 1467 N N . LEU A 1 99 ? 28.152 138.434 9.193 1.000 24.414 98 LEU A N 1
ATOM 1468 C CA . LEU A 1 99 ? 27.203 137.549 8.534 1.000 25.129 98 LEU A CA 1
ATOM 1469 C C . LEU A 1 99 ? 27.332 136.112 9.056 1.000 24.761 98 LEU A C 1
ATOM 1470 O O . LEU A 1 99 ? 26.306 135.486 9.300 1.000 21.521 98 LEU A O 1
ATOM 1486 N N . SER A 1 100 ? 28.565 135.562 9.145 1.000 24.950 99 SER A N 1
ATOM 1487 C CA . SER A 1 100 ? 28.733 134.170 9.553 1.000 28.051 99 SER A CA 1
ATOM 1488 C C . SER A 1 100 ? 28.275 134.000 10.995 1.000 27.940 99 SER A C 1
ATOM 1489 O O . SER A 1 100 ? 27.645 132.992 11.321 1.000 23.609 99 SER A O 1
ATOM 1497 N N . GLU A 1 101 ? 28.539 135.005 11.834 1.000 27.481 100 GLU A N 1
ATOM 1498 C CA . GLU A 1 101 ? 28.078 134.947 13.213 1.000 27.780 100 GLU A CA 1
ATOM 1499 C C . GLU A 1 101 ? 26.554 135.052 13.289 1.000 26.543 100 GLU A C 1
ATOM 1500 O O . GLU A 1 101 ? 25.961 134.416 14.145 1.000 21.281 100 GLU A O 1
ATOM 1512 N N . TYR A 1 102 ? 25.949 135.857 12.405 1.000 21.386 101 TYR A N 1
ATOM 1513 C CA . TYR A 1 102 ? 24.515 135.945 12.358 1.000 20.636 101 TYR A CA 1
ATOM 1514 C C . TYR A 1 102 ? 23.963 134.574 11.942 1.000 23.829 101 TYR A C 1
ATOM 1515 O O . TYR A 1 102 ? 23.047 134.079 12.594 1.000 21.415 101 TYR A O 1
ATOM 1533 N N . GLN A 1 103 ? 24.591 133.898 10.968 1.000 21.297 102 GLN A N 1
ATOM 1534 C CA . GLN A 1 103 ? 24.099 132.594 10.507 1.000 26.094 102 GLN A CA 1
ATOM 1535 C C . GLN A 1 103 ? 24.108 131.509 11.589 1.000 27.208 102 GLN A C 1
ATOM 1536 O O . GLN A 1 103 ? 23.154 130.717 11.674 1.000 25.184 102 GLN A O 1
ATOM 1550 N N . ARG A 1 104 ? 25.189 131.499 12.385 1.000 27.334 103 ARG A N 1
ATOM 1551 C CA . ARG A 1 104 ? 25.373 130.613 13.523 1.000 29.470 103 ARG A CA 1
ATOM 1552 C C . ARG A 1 104 ? 24.299 130.873 14.575 1.000 26.610 103 ARG A C 1
ATOM 1553 O O . ARG A 1 104 ? 23.673 129.956 15.127 1.000 24.794 103 ARG A O 1
ATOM 1574 N N . SER A 1 105 ? 24.100 132.151 14.853 1.000 24.340 104 SER A N 1
ATOM 1575 C CA . SER A 1 105 ? 23.152 132.556 15.873 1.000 27.289 104 SER A CA 1
ATOM 1576 C C . SER A 1 105 ? 21.684 132.200 15.480 1.000 26.548 104 SER A C 1
ATOM 1577 O O . SER A 1 105 ? 20.894 131.735 16.322 1.000 23.176 104 SER A O 1
ATOM 1585 N N . LEU A 1 106 ? 21.353 132.295 14.174 1.000 23.179 105 LEU A N 1
ATOM 1586 C CA . LEU A 1 106 ? 20.089 131.884 13.564 1.000 25.152 105 LEU A CA 1
ATOM 1587 C C . LEU A 1 106 ? 19.943 130.349 13.667 1.000 23.750 105 LEU A C 1
ATOM 1588 O O . LEU A 1 106 ? 18.928 129.843 14.114 1.000 19.538 105 LEU A O 1
ATOM 1604 N N . ALA A 1 107 ? 20.981 129.613 13.242 1.000 22.058 106 ALA A N 1
ATOM 1605 C CA . ALA A 1 107 ? 20.990 128.164 13.205 1.000 24.583 106 ALA A CA 1
ATOM 1606 C C . ALA A 1 107 ? 20.802 127.568 14.604 1.000 26.734 106 ALA A C 1
ATOM 1607 O O . ALA A 1 107 ? 20.151 126.514 14.748 1.000 26.586 106 ALA A O 1
ATOM 1614 N N . THR A 1 108 ? 21.311 128.264 15.630 1.000 25.477 107 THR A N 1
ATOM 1615 C CA . THR A 1 108 ? 21.291 127.743 16.997 1.000 25.254 107 THR A CA 1
ATOM 1616 C C . THR A 1 108 ? 20.256 128.441 17.878 1.000 26.027 107 THR A C 1
ATOM 1617 O O . THR A 1 108 ? 20.289 128.256 19.091 1.000 26.863 107 THR A O 1
ATOM 1628 N N . SER A 1 109 ? 19.317 129.207 17.283 1.000 27.567 108 SER A N 1
ATOM 1629 C CA . SER A 1 109 ? 18.211 129.837 18.006 1.000 25.326 108 SER A CA 1
ATOM 1630 C C . SER A 1 109 ? 17.188 128.791 18.468 1.000 25.326 108 SER A C 1
ATOM 1631 O O . SER A 1 109 ? 16.337 129.083 19.283 1.000 25.949 108 SER A O 1
ATOM 1639 N N . VAL A 1 110 ? 17.267 127.566 17.938 1.000 26.221 109 VAL A N 1
ATOM 1640 C CA . VAL A 1 110 ? 16.445 126.446 18.382 1.000 27.697 109 VAL A CA 1
ATOM 1641 C C . VAL A 1 110 ? 17.330 125.195 18.416 1.000 26.399 109 VAL A C 1
ATOM 1642 O O . VAL A 1 110 ? 18.435 125.219 17.855 1.000 24.392 109 VAL A O 1
ATOM 1655 N N . ALA A 1 111 ? 16.814 124.108 19.032 1.000 27.056 110 ALA A N 1
ATOM 1656 C CA . ALA A 1 111 ? 17.617 122.917 19.313 1.000 26.662 110 ALA A CA 1
ATOM 1657 C C . ALA A 1 111 ? 17.500 121.998 18.116 1.000 25.184 110 ALA A C 1
ATOM 1658 O O . ALA A 1 111 ? 16.599 121.174 18.010 1.000 27.472 110 ALA A O 1
ATOM 1665 N N . ILE A 1 112 ? 18.378 122.239 17.150 1.000 26.514 111 ILE A N 1
ATOM 1666 C CA . ILE A 1 112 ? 18.493 121.352 16.012 1.000 26.935 111 ILE A CA 1
ATOM 1667 C C . ILE A 1 112 ? 19.962 120.988 15.905 1.000 27.198 111 ILE A C 1
ATOM 1668 O O . ILE A 1 112 ? 20.808 121.896 15.906 1.000 27.098 111 ILE A O 1
ATOM 1684 N N . GLU A 1 113 ? 20.232 119.682 15.792 1.000 26.853 112 GLU A N 1
ATOM 1685 C CA . GLU A 1 113 ? 21.598 119.184 15.761 1.000 32.573 112 GLU A CA 1
ATOM 1686 C C . GLU A 1 113 ? 22.132 119.307 14.335 1.000 31.024 112 GLU A C 1
ATOM 1687 O O . GLU A 1 113 ? 21.425 119.078 13.347 1.000 27.012 112 GLU A O 1
ATOM 1699 N N . GLY A 1 114 ? 23.395 119.752 14.284 1.000 33.171 113 GLY A N 1
ATOM 1700 C CA . GLY A 1 114 ? 24.242 119.707 13.110 1.000 35.232 113 GLY A CA 1
ATOM 1701 C C . GLY A 1 114 ? 24.856 121.078 12.880 1.000 32.846 113 GLY A C 1
ATOM 1702 O O . GLY A 1 114 ? 24.180 122.075 13.050 1.000 29.623 113 GLY A O 1
ATOM 1706 N N . ARG A 1 115 ? 26.124 121.121 12.475 1.000 36.882 114 ARG A N 1
ATOM 1707 C CA . ARG A 1 115 ? 26.809 122.387 12.250 1.000 38.729 114 ARG A CA 1
ATOM 1708 C C . ARG A 1 115 ? 26.506 122.864 10.827 1.000 35.581 114 ARG A C 1
ATOM 1709 O O . ARG A 1 115 ? 27.327 122.719 9.929 1.000 31.919 114 ARG A O 1
ATOM 1730 N N . TYR A 1 116 ? 25.289 123.389 10.599 1.000 33.138 115 TYR A N 1
ATOM 1731 C CA . TYR A 1 116 ? 24.895 123.830 9.266 1.000 31.977 115 TYR A CA 1
ATOM 1732 C C . TYR A 1 116 ? 24.241 125.213 9.336 1.000 30.679 115 TYR A C 1
ATOM 1733 O O . TYR A 1 116 ? 23.855 125.679 10.404 1.000 30.968 115 TYR A O 1
ATOM 1751 N N . ASN A 1 117 ? 24.088 125.836 8.156 1.000 30.021 116 ASN A N 1
ATOM 1752 C CA . ASN A 1 117 ? 23.395 127.111 7.988 1.000 29.526 116 ASN A CA 1
ATOM 1753 C C . ASN A 1 117 ? 21.866 126.930 7.982 1.000 27.480 116 ASN A C 1
ATOM 1754 O O . ASN A 1 117 ? 21.174 127.308 7.018 1.000 23.916 116 ASN A O 1
ATOM 1765 N N . PHE A 1 118 ? 21.336 126.462 9.130 1.000 28.818 117 PHE A N 1
ATOM 1766 C CA . PHE A 1 118 ? 19.946 126.052 9.234 1.000 27.099 117 PHE A CA 1
ATOM 1767 C C . PHE A 1 118 ? 18.984 127.188 8.902 1.000 26.283 117 PHE A C 1
ATOM 1768 O O . PHE A 1 118 ? 17.985 127.028 8.183 1.000 28.391 117 PHE A O 1
ATOM 1785 N N . PHE A 1 119 ? 19.095 128.425 9.257 1.000 25.754 118 PHE A N 1
ATOM 1786 C CA . PHE A 1 119 ? 17.803 128.958 8.675 1.000 28.672 118 PHE A CA 1
ATOM 1787 C C . PHE A 1 119 ? 17.986 129.876 7.458 1.000 25.470 118 PHE A C 1
ATOM 1788 O O . PHE A 1 119 ? 17.153 130.754 7.151 1.000 26.109 118 PHE A O 1
ATOM 1805 N N . SER A 1 120 ? 19.074 129.606 6.736 1.000 22.020 119 SER A N 1
ATOM 1806 C CA . SER A 1 120 ? 19.727 130.628 5.921 1.000 24.841 119 SER A CA 1
ATOM 1807 C C . SER A 1 120 ? 18.983 130.922 4.614 1.000 22.701 119 SER A C 1
ATOM 1808 O O . SER A 1 120 ? 19.209 131.970 4.024 1.000 23.026 119 SER A O 1
ATOM 1816 N N . GLY A 1 121 ? 18.018 130.087 4.238 1.000 22.722 120 GLY A N 1
ATOM 1817 C CA . GLY A 1 121 ? 17.139 130.405 3.119 1.000 24.637 120 GLY A CA 1
ATOM 1818 C C . GLY A 1 121 ? 16.357 131.704 3.343 1.000 24.426 120 GLY A C 1
ATOM 1819 O O . GLY A 1 121 ? 15.986 132.355 2.394 1.000 26.704 120 GLY A O 1
ATOM 1823 N N . SER A 1 122 ? 16.174 132.102 4.605 1.000 26.627 121 SER A N 1
ATOM 1824 C CA . SER A 1 122 ? 15.614 133.389 5.002 1.000 28.031 121 SER A CA 1
ATOM 1825 C C . SER A 1 122 ? 16.492 134.576 4.590 1.000 31.112 121 SER A C 1
ATOM 1826 O O . SER A 1 122 ? 15.960 135.673 4.484 1.000 30.687 121 SER A O 1
ATOM 1834 N N . LEU A 1 123 ? 17.806 134.378 4.361 1.000 27.882 122 LEU A N 1
ATOM 1835 C CA . LEU A 1 123 ? 18.698 135.501 4.105 1.000 30.417 122 LEU A CA 1
ATOM 1836 C C . LEU A 1 123 ? 18.280 136.248 2.825 1.000 33.776 122 LEU A C 1
ATOM 1837 O O . LEU A 1 123 ? 18.428 137.470 2.758 1.000 31.596 122 LEU A O 1
ATOM 1853 N N . SER A 1 124 ? 17.715 135.545 1.827 1.000 33.945 123 SER A N 1
ATOM 1854 C CA . SER A 1 124 ? 17.456 136.163 0.531 1.000 36.880 123 SER A CA 1
ATOM 1855 C C . SER A 1 124 ? 16.260 137.117 0.585 1.000 36.630 123 SER A C 1
ATOM 1856 O O . SER A 1 124 ? 16.213 138.023 -0.264 1.000 39.304 123 SER A O 1
ATOM 1864 N N . THR A 1 125 ? 15.354 136.934 1.575 1.000 33.099 124 THR A N 1
ATOM 1865 C CA . THR A 1 125 ? 14.283 137.906 1.778 1.000 36.021 124 THR A CA 1
ATOM 1866 C C . THR A 1 125 ? 14.461 138.819 3.012 1.000 32.157 124 THR A C 1
ATOM 1867 O O . THR A 1 125 ? 14.005 139.964 2.972 1.000 32.193 124 THR A O 1
ATOM 1878 N N . ASP A 1 126 ? 15.142 138.397 4.086 1.000 26.658 125 ASP A N 1
ATOM 1879 C CA . ASP A 1 126 ? 15.250 139.227 5.285 1.000 25.220 125 ASP A CA 1
ATOM 1880 C C . ASP A 1 126 ? 16.164 140.434 5.045 1.000 24.940 125 ASP A C 1
ATOM 1881 O O . ASP A 1 126 ? 15.946 141.515 5.624 1.000 22.342 125 ASP A O 1
ATOM 1890 N N . PHE A 1 127 ? 17.194 140.219 4.216 1.000 26.495 126 PHE A N 1
ATOM 1891 C CA . PHE A 1 127 ? 18.242 141.198 3.924 1.000 26.994 126 PHE A CA 1
ATOM 1892 C C . PHE A 1 127 ? 18.440 141.324 2.407 1.000 27.118 126 PHE A C 1
ATOM 1893 O O . PHE A 1 127 ? 17.980 140.495 1.649 1.000 33.725 126 PHE A O 1
ATOM 1910 N N . ASP A 1 128 ? 19.169 142.355 1.969 1.000 28.741 127 ASP A N 1
ATOM 1911 C CA . ASP A 1 128 ? 19.368 142.615 0.550 1.000 24.793 127 ASP A CA 1
ATOM 1912 C C . ASP A 1 128 ? 20.776 142.164 0.173 1.000 26.049 127 ASP A C 1
ATOM 1913 O O . ASP A 1 128 ? 21.631 142.021 1.060 1.000 25.062 127 ASP A O 1
ATOM 1922 N N . SER A 1 129 ? 21.011 141.955 -1.142 1.000 22.780 128 SER A N 1
ATOM 1923 C CA . SER A 1 129 ? 22.259 141.401 -1.660 1.000 22.427 128 SER A CA 1
ATOM 1924 C C . SER A 1 129 ? 23.498 142.214 -1.281 1.000 19.906 128 SER A C 1
ATOM 1925 O O . SER A 1 129 ? 24.458 141.644 -0.773 1.000 20.364 128 SER A O 1
ATOM 1933 N N . ASN A 1 130 ? 23.493 143.527 -1.515 1.000 20.888 129 ASN A N 1
ATOM 1934 C CA . ASN A 1 130 ? 24.671 144.347 -1.258 1.000 21.985 129 ASN A CA 1
ATOM 1935 C C . ASN A 1 130 ? 24.948 144.391 0.254 1.000 21.250 129 ASN A C 1
ATOM 1936 O O . ASN A 1 130 ? 26.097 144.268 0.655 1.000 22.222 129 ASN A O 1
ATOM 1947 N N . SER A 1 131 ? 23.900 144.490 1.093 1.000 20.912 130 SER A N 1
ATOM 1948 C CA . SER A 1 131 ? 24.077 144.539 2.541 1.000 21.637 130 SER A CA 1
ATOM 1949 C C . SER A 1 131 ? 24.703 143.241 3.036 1.000 22.542 130 SER A C 1
ATOM 1950 O O . SER A 1 131 ? 25.651 143.311 3.806 1.000 23.031 130 SER A O 1
ATOM 1958 N N . LEU A 1 132 ? 24.197 142.084 2.573 1.000 22.555 131 LEU A N 1
ATOM 1959 C CA . LEU A 1 132 ? 24.734 140.795 2.987 1.000 23.989 131 LEU A CA 1
ATOM 1960 C C . LEU A 1 132 ? 26.236 140.702 2.736 1.000 23.199 131 LEU A C 1
ATOM 1961 O O . LEU A 1 132 ? 26.944 140.162 3.565 1.000 23.289 131 LEU A O 1
ATOM 1977 N N . ARG A 1 133 ? 26.712 141.239 1.604 1.000 22.420 132 ARG A N 1
ATOM 1978 C CA . ARG A 1 133 ? 28.100 141.118 1.182 1.000 20.694 132 ARG A CA 1
ATOM 1979 C C . ARG A 1 133 ? 28.989 142.310 1.563 1.000 24.573 132 ARG A C 1
ATOM 1980 O O . ARG A 1 133 ? 30.100 142.438 1.042 1.000 22.683 132 ARG A O 1
ATOM 2001 N N . ASN A 1 134 ? 28.504 143.197 2.444 1.000 25.511 133 ASN A N 1
ATOM 2002 C CA . ASN A 1 134 ? 29.284 144.347 2.904 1.000 23.314 133 ASN A CA 1
ATOM 2003 C C . ASN A 1 134 ? 29.842 144.033 4.289 1.000 24.139 133 ASN A C 1
ATOM 2004 O O . ASN A 1 134 ? 29.085 143.933 5.268 1.000 24.139 133 ASN A O 1
ATOM 2015 N N . ALA A 1 135 ? 31.171 143.858 4.356 1.000 23.165 134 ALA A N 1
ATOM 2016 C CA . ALA A 1 135 ? 31.847 143.446 5.586 1.000 22.521 134 ALA A CA 1
ATOM 2017 C C . ALA A 1 135 ? 31.724 144.476 6.712 1.000 22.214 134 ALA A C 1
ATOM 2018 O O . ALA A 1 135 ? 32.049 144.163 7.848 1.000 22.952 134 ALA A O 1
ATOM 2025 N N . GLU A 1 136 ? 31.284 145.706 6.393 1.000 22.314 135 GLU A N 1
ATOM 2026 C CA . GLU A 1 136 ? 31.027 146.736 7.384 1.000 24.805 135 GLU A CA 1
ATOM 2027 C C . GLU A 1 136 ? 29.759 146.454 8.197 1.000 22.531 135 GLU A C 1
ATOM 2028 O O . GLU A 1 136 ? 29.493 147.170 9.151 1.000 20.317 135 GLU A O 1
ATOM 2040 N N . ASN A 1 137 ? 28.962 145.456 7.785 1.000 21.689 136 ASN A N 1
ATOM 2041 C CA . ASN A 1 137 ? 27.601 145.333 8.281 1.000 21.597 136 ASN A CA 1
ATOM 2042 C C . ASN A 1 137 ? 27.552 144.270 9.383 1.000 20.891 136 ASN A C 1
ATOM 2043 O O . ASN A 1 137 ? 28.237 143.225 9.363 1.000 17.516 136 ASN A O 1
ATOM 2054 N N . GLU A 1 138 ? 26.685 144.565 10.337 1.000 20.222 137 GLU A N 1
ATOM 2055 C CA . GLU A 1 138 ? 26.158 143.558 11.264 1.000 20.466 137 GLU A CA 1
ATOM 2056 C C . GLU A 1 138 ? 24.670 143.398 10.997 1.000 19.529 137 GLU A C 1
ATOM 2057 O O . GLU A 1 138 ? 24.099 144.251 10.325 1.000 20.076 137 GLU A O 1
ATOM 2069 N N . PHE A 1 139 ? 24.075 142.341 11.583 1.000 20.710 138 PHE A N 1
ATOM 2070 C CA . PHE A 1 139 ? 22.769 141.847 11.195 1.000 19.960 138 PHE A CA 1
ATOM 2071 C C . PHE A 1 139 ? 21.928 141.580 12.428 1.000 20.776 138 PHE A C 1
ATOM 2072 O O . PHE A 1 139 ? 22.419 140.955 13.363 1.000 21.050 138 PHE A O 1
ATOM 2089 N N . THR A 1 140 ? 20.668 142.063 12.417 1.000 20.397 139 THR A N 1
ATOM 2090 C CA . THR A 1 140 ? 19.707 141.751 13.460 1.000 21.327 139 THR A CA 1
ATOM 2091 C C . THR A 1 140 ? 18.373 141.300 12.846 1.000 20.588 139 THR A C 1
ATOM 2092 O O . THR A 1 140 ? 17.938 141.742 11.771 1.000 21.730 139 THR A O 1
ATOM 2103 N N . ARG A 1 141 ? 17.716 140.385 13.563 1.000 18.971 140 ARG A N 1
ATOM 2104 C CA . ARG A 1 141 ? 16.363 139.949 13.233 1.000 18.024 140 ARG A CA 1
ATOM 2105 C C . ARG A 1 141 ? 15.555 139.951 14.525 1.000 18.133 140 ARG A C 1
ATOM 2106 O O . ARG A 1 141 ? 15.735 139.084 15.371 1.000 17.404 140 ARG A O 1
ATOM 2127 N N . ILE A 1 142 ? 14.696 140.958 14.633 1.000 17.663 141 ILE A N 1
ATOM 2128 C CA . ILE A 1 142 ? 13.824 141.163 15.769 1.000 17.966 141 ILE A CA 1
ATOM 2129 C C . ILE A 1 142 ? 12.440 140.646 15.415 1.000 17.196 141 ILE A C 1
ATOM 2130 O O . ILE A 1 142 ? 11.803 141.152 14.484 1.000 19.933 141 ILE A O 1
ATOM 2146 N N . GLN A 1 143 ? 12.021 139.590 16.133 1.000 18.003 142 GLN A N 1
ATOM 2147 C CA . GLN A 1 143 ? 10.699 139.015 15.988 1.000 17.226 142 GLN A CA 1
ATOM 2148 C C . GLN A 1 143 ? 9.932 139.169 17.291 1.000 18.258 142 GLN A C 1
ATOM 2149 O O . GLN A 1 143 ? 10.333 138.627 18.324 1.000 18.027 142 GLN A O 1
ATOM 2163 N N . GLN A 1 144 ? 8.834 139.908 17.236 1.000 18.358 143 GLN A N 1
ATOM 2164 C CA . GLN A 1 144 ? 7.854 139.840 18.308 1.000 19.160 143 GLN A CA 1
ATOM 2165 C C . GLN A 1 144 ? 6.751 138.840 17.948 1.000 18.052 143 GLN A C 1
ATOM 2166 O O . GLN A 1 144 ? 6.020 139.044 17.003 1.000 17.128 143 GLN A O 1
ATOM 2180 N N . SER A 1 145 ? 6.698 137.720 18.679 1.000 18.222 144 SER A N 1
ATOM 2181 C CA . SER A 1 145 ? 5.683 136.702 18.513 1.000 18.069 144 SER A CA 1
ATOM 2182 C C . SER A 1 145 ? 4.487 137.018 19.403 1.000 18.648 144 SER A C 1
ATOM 2183 O O . SER A 1 145 ? 4.661 137.277 20.597 1.000 17.354 144 SER A O 1
ATOM 2191 N N . ILE A 1 146 ? 3.289 137.030 18.788 1.000 19.740 145 ILE A N 1
ATOM 2192 C CA . ILE A 1 146 ? 2.016 137.166 19.488 1.000 20.941 145 ILE A CA 1
ATOM 2193 C C . ILE A 1 146 ? 1.521 135.737 19.654 1.000 21.605 145 ILE A C 1
ATOM 2194 O O . ILE A 1 146 ? 0.997 135.129 18.712 1.000 21.823 145 ILE A O 1
ATOM 2210 N N . ASN A 1 147 ? 1.889 135.149 20.792 1.000 20.714 146 ASN A N 1
ATOM 2211 C CA . ASN A 1 147 ? 1.650 133.739 21.061 1.000 19.851 146 ASN A CA 1
ATOM 2212 C C . ASN A 1 147 ? 0.190 133.530 21.479 1.000 19.795 146 ASN A C 1
ATOM 2213 O O . ASN A 1 147 ? -0.368 134.365 22.169 1.000 24.898 146 ASN A O 1
ATOM 2224 N N . LEU A 1 148 ? -0.432 132.420 21.065 1.000 18.049 147 LEU A N 1
ATOM 2225 C CA . LEU A 1 148 ? -1.733 132.025 21.599 1.000 20.198 147 LEU A CA 1
ATOM 2226 C C . LEU A 1 148 ? -1.592 130.666 22.302 1.000 20.681 147 LEU A C 1
ATOM 2227 O O . LEU A 1 148 ? -2.016 130.493 23.432 1.000 19.170 147 LEU A O 1
ATOM 2243 N N . TRP A 1 149 ? -0.989 129.702 21.600 1.000 19.455 148 TRP A N 1
ATOM 2244 C CA . TRP A 1 149 ? -0.662 128.404 22.150 1.000 20.661 148 TRP A CA 1
ATOM 2245 C C . TRP A 1 149 ? 0.484 127.812 21.349 1.000 20.805 148 TRP A C 1
ATOM 2246 O O . TRP A 1 149 ? 0.799 128.271 20.256 1.000 18.401 148 TRP A O 1
ATOM 2267 N N . SER A 1 150 ? 1.096 126.800 21.947 1.000 20.384 149 SER A N 1
ATOM 2268 C CA . SER A 1 150 ? 2.049 125.934 21.297 1.000 22.337 149 SER A CA 1
ATOM 2269 C C . SER A 1 150 ? 1.574 124.474 21.294 1.000 23.882 149 SER A C 1
ATOM 2270 O O . SER A 1 150 ? 0.807 124.015 22.145 1.000 21.828 149 SER A O 1
ATOM 2278 N N . LEU A 1 151 ? 2.062 123.738 20.295 1.000 21.721 150 LEU A N 1
ATOM 2279 C CA . LEU A 1 151 ? 1.777 122.331 20.150 1.000 23.756 150 LEU A CA 1
ATOM 2280 C C . LEU A 1 151 ? 3.117 121.611 20.138 1.000 23.922 150 LEU A C 1
ATOM 2281 O O . LEU A 1 151 ? 4.027 122.027 19.429 1.000 22.392 150 LEU A O 1
ATOM 2297 N N . ARG A 1 152 ? 3.187 120.506 20.882 1.000 24.804 151 ARG A N 1
ATOM 2298 C CA . ARG A 1 152 ? 4.398 119.702 20.966 1.000 26.424 151 ARG A CA 1
ATOM 2299 C C . ARG A 1 152 ? 4.045 118.258 20.638 1.000 24.028 151 ARG A C 1
ATOM 2300 O O . ARG A 1 152 ? 3.132 117.681 21.220 1.000 29.158 151 ARG A O 1
ATOM 2321 N N . LEU A 1 153 ? 4.823 117.650 19.773 1.000 22.465 152 LEU A N 1
ATOM 2322 C CA . LEU A 1 153 ? 4.731 116.217 19.568 1.000 27.983 152 LEU A CA 1
ATOM 2323 C C . LEU A 1 153 ? 5.938 115.562 20.235 1.000 30.794 152 LEU A C 1
ATOM 2324 O O . LEU A 1 153 ? 7.028 115.655 19.693 1.000 33.417 152 LEU A O 1
ATOM 2340 N N . PRO A 1 154 ? 5.833 114.940 21.428 1.000 31.339 153 PRO A N 1
ATOM 2341 C CA . PRO A 1 154 ? 6.949 114.157 21.982 1.000 36.618 153 PRO A CA 1
ATOM 2342 C C . PRO A 1 154 ? 7.306 112.953 21.100 1.000 36.055 153 PRO A C 1
ATOM 2343 O O . PRO A 1 154 ? 6.429 112.329 20.490 1.000 37.069 153 PRO A O 1
ATOM 2354 N N . SER A 1 155 ? 8.611 112.678 20.977 1.000 40.246 154 SER A N 1
ATOM 2355 C CA . SER A 1 155 ? 9.116 111.619 20.115 1.000 49.317 154 SER A CA 1
ATOM 2356 C C . SER A 1 155 ? 8.944 110.267 20.814 1.000 45.090 154 SER A C 1
ATOM 2357 O O . SER A 1 155 ? 9.875 109.699 21.354 1.000 51.565 154 SER A O 1
ATOM 2365 N N . VAL A 1 156 ? 7.728 109.744 20.777 1.000 46.534 155 VAL A N 1
ATOM 2366 C CA . VAL A 1 156 ? 7.382 108.531 21.497 1.000 42.898 155 VAL A CA 1
ATOM 2367 C C . VAL A 1 156 ? 7.493 107.352 20.513 1.000 39.825 155 VAL A C 1
ATOM 2368 O O . VAL A 1 156 ? 7.490 107.487 19.291 1.000 33.619 155 VAL A O 1
ATOM 2381 N N . LYS A 1 157 ? 7.681 106.164 21.071 1.000 40.711 156 LYS A N 1
ATOM 2382 C CA . LYS A 1 157 ? 7.933 104.974 20.284 1.000 39.087 156 LYS A CA 1
ATOM 2383 C C . LYS A 1 157 ? 6.699 104.614 19.449 1.000 33.927 156 LYS A C 1
ATOM 2384 O O . LYS A 1 157 ? 6.808 103.849 18.514 1.000 33.168 156 LYS A O 1
ATOM 2403 N N . SER A 1 158 ? 5.525 105.176 19.752 1.000 33.046 157 SER A N 1
ATOM 2404 C CA . SER A 1 158 ? 4.299 104.804 19.057 1.000 33.309 157 SER A CA 1
ATOM 2405 C C . SER A 1 158 ? 4.071 105.623 17.789 1.000 31.362 157 SER A C 1
ATOM 2406 O O . SER A 1 158 ? 3.040 105.376 17.148 1.000 31.193 157 SER A O 1
ATOM 2414 N N . LEU A 1 159 ? 5.008 106.533 17.411 1.000 30.063 158 LEU A N 1
ATOM 2415 C CA . LEU A 1 159 ? 4.761 107.491 16.323 1.000 30.024 158 LEU A CA 1
ATOM 2416 C C . LEU A 1 159 ? 4.549 106.817 14.968 1.000 27.597 158 LEU A C 1
ATOM 2417 O O . LEU A 1 159 ? 3.759 107.306 14.153 1.000 28.447 158 LEU A O 1
ATOM 2433 N N . ARG A 1 160 ? 5.313 105.767 14.665 1.000 28.240 159 ARG A N 1
ATOM 2434 C CA . ARG A 1 160 ? 5.167 105.106 13.373 1.000 29.094 159 ARG A CA 1
ATOM 2435 C C . ARG A 1 160 ? 3.724 104.649 13.179 1.000 31.779 159 ARG A C 1
ATOM 2436 O O . ARG A 1 160 ? 3.174 104.686 12.064 1.000 32.321 159 ARG A O 1
ATOM 2457 N N . GLU A 1 161 ? 3.114 104.198 14.264 1.000 29.773 160 GLU A N 1
ATOM 2458 C CA . GLU A 1 161 ? 1.745 103.713 14.187 1.000 36.352 160 GLU A CA 1
ATOM 2459 C C . GLU A 1 161 ? 0.776 104.830 13.799 1.000 33.186 160 GLU A C 1
ATOM 2460 O O . GLU A 1 161 ? -0.257 104.528 13.244 1.000 32.840 160 GLU A O 1
ATOM 2472 N N . LEU A 1 162 ? 1.057 106.106 14.111 1.000 31.933 161 LEU A N 1
ATOM 2473 C CA . LEU A 1 162 ? 0.129 107.190 13.808 1.000 30.114 161 LEU A CA 1
ATOM 2474 C C . LEU A 1 162 ? 0.302 107.672 12.376 1.000 31.458 161 LEU A C 1
ATOM 2475 O O . LEU A 1 162 ? -0.426 108.583 11.960 1.000 33.665 161 LEU A O 1
ATOM 2491 N N . MET A 1 163 ? 1.305 107.118 11.673 1.000 24.437 162 MET A N 1
ATOM 2492 C CA . MET A 1 163 ? 1.650 107.602 10.348 1.000 27.299 162 MET A CA 1
ATOM 2493 C C . MET A 1 163 ? 0.524 107.267 9.371 1.000 28.503 162 MET A C 1
ATOM 2494 O O . MET A 1 163 ? -0.175 106.278 9.523 1.000 30.498 162 MET A O 1
ATOM 2508 N N . LEU A 1 164 ? 0.341 108.129 8.382 1.000 31.001 163 LEU A N 1
ATOM 2509 C CA . LEU A 1 164 ? -0.470 107.796 7.225 1.000 32.925 163 LEU A CA 1
ATOM 2510 C C . LEU A 1 164 ? 0.126 106.526 6.602 1.000 31.965 163 LEU A C 1
ATOM 2511 O O . LEU A 1 164 ? 1.325 106.488 6.353 1.000 28.374 163 LEU A O 1
ATOM 2527 N N . PRO A 1 165 ? -0.650 105.446 6.345 1.000 34.310 164 PRO A N 1
ATOM 2528 C CA . PRO A 1 165 ? -0.101 104.206 5.777 1.000 37.344 164 PRO A CA 1
ATOM 2529 C C . PRO A 1 165 ? 0.753 104.371 4.515 1.000 37.588 164 PRO A C 1
ATOM 2530 O O . PRO A 1 165 ? 1.817 103.771 4.402 1.000 35.019 164 PRO A O 1
ATOM 2541 N N . HIS A 1 166 ? 0.341 105.247 3.599 1.000 36.488 165 HIS A N 1
ATOM 2542 C CA . HIS A 1 166 ? 1.138 105.474 2.407 1.000 37.240 165 HIS A CA 1
ATOM 2543 C C . HIS A 1 166 ? 2.463 106.193 2.715 1.000 34.587 165 HIS A C 1
ATOM 2544 O O . HIS A 1 166 ? 3.446 105.940 2.022 1.000 29.400 165 HIS A O 1
ATOM 2559 N N . MET A 1 167 ? 2.515 107.057 3.747 1.000 27.704 166 MET A N 1
ATOM 2560 C CA . MET A 1 167 ? 3.747 107.773 4.087 1.000 29.427 166 MET A CA 1
ATOM 2561 C C . MET A 1 167 ? 4.707 106.803 4.772 1.000 27.523 166 MET A C 1
ATOM 2562 O O . MET A 1 167 ? 5.924 106.887 4.599 1.000 30.821 166 MET A O 1
ATOM 2576 N N . ARG A 1 168 ? 4.150 105.892 5.5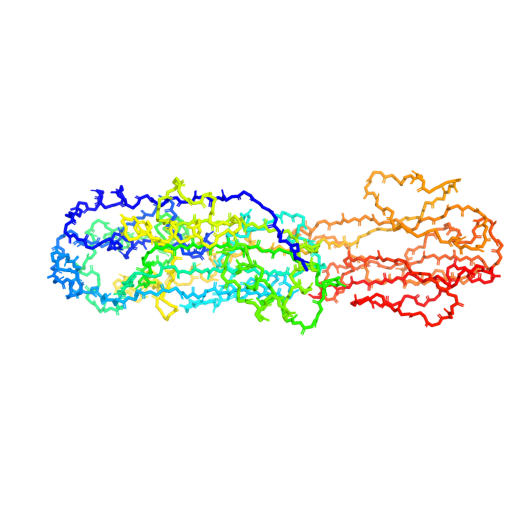75 1.000 29.302 167 ARG A N 1
ATOM 2577 C CA . ARG A 1 168 ? 4.970 104.897 6.249 1.000 31.455 167 ARG A CA 1
ATOM 2578 C C . ARG A 1 168 ? 5.562 103.916 5.225 1.000 32.541 167 ARG A C 1
ATOM 2579 O O . ARG A 1 168 ? 6.762 103.640 5.241 1.000 34.229 167 ARG A O 1
ATOM 2600 N N . GLN A 1 169 ? 4.749 103.436 4.280 1.000 34.392 168 GLN A N 1
ATOM 2601 C CA . GLN A 1 169 ? 5.256 102.574 3.217 1.000 37.681 168 GLN A CA 1
ATOM 2602 C C . GLN A 1 169 ? 6.340 103.283 2.429 1.000 33.324 168 GLN A C 1
ATOM 2603 O O . GLN A 1 169 ? 7.367 102.668 2.170 1.000 35.955 168 GLN A O 1
ATOM 2617 N N . GLN A 1 170 ? 6.109 104.548 2.045 1.000 31.030 169 GLN A N 1
ATOM 2618 C CA . GLN A 1 170 ? 7.067 105.302 1.234 1.000 32.992 169 GLN A CA 1
ATOM 2619 C C . GLN A 1 170 ? 8.425 105.333 1.945 1.000 33.395 169 GLN A C 1
ATOM 2620 O O . GLN A 1 170 ? 9.447 105.039 1.312 1.000 30.540 169 GLN A O 1
ATOM 2634 N N . LEU A 1 171 ? 8.436 105.612 3.272 1.000 30.863 170 LEU A N 1
ATOM 2635 C CA . LEU A 1 171 ? 9.695 105.673 4.020 1.000 30.113 170 LEU A CA 1
ATOM 2636 C C . LEU A 1 171 ? 10.341 104.273 4.086 1.000 28.128 170 LEU A C 1
ATOM 2637 O O . LEU A 1 171 ? 11.543 104.108 3.874 1.000 31.772 170 LEU A O 1
ATOM 2653 N N . ASP A 1 172 ? 9.529 103.254 4.393 1.000 29.437 171 ASP A N 1
ATOM 2654 C CA . ASP A 1 172 ? 10.000 101.882 4.555 1.000 30.396 171 ASP A CA 1
ATOM 2655 C C . ASP A 1 172 ? 10.561 101.336 3.247 1.000 28.190 171 ASP A C 1
ATOM 2656 O O . ASP A 1 172 ? 11.519 100.603 3.285 1.000 31.527 171 ASP A O 1
ATOM 2665 N N . GLU A 1 173 ? 10.024 101.744 2.093 1.000 32.752 172 GLU A N 1
ATOM 2666 C CA . GLU A 1 173 ? 10.487 101.228 0.811 1.000 36.797 172 GLU A CA 1
ATOM 2667 C C . GLU A 1 173 ? 11.557 102.132 0.210 1.000 38.229 172 GLU A C 1
ATOM 2668 O O . GLU A 1 173 ? 12.075 101.804 -0.846 1.000 40.237 172 GLU A O 1
ATOM 2680 N N . LEU A 1 174 ? 11.965 103.205 0.906 1.000 38.190 173 LEU A N 1
ATOM 2681 C CA . LEU A 1 174 ? 13.042 104.055 0.404 1.000 36.849 173 LEU A CA 1
ATOM 2682 C C . LEU A 1 174 ? 14.225 103.168 0.058 1.000 33.430 173 LEU A C 1
ATOM 2683 O O . LEU A 1 174 ? 14.634 102.374 0.897 1.000 29.911 173 LEU A O 1
ATOM 2699 N N . ASN A 1 175 ? 14.789 103.327 -1.142 1.000 35.237 174 ASN A N 1
ATOM 2700 C CA . ASN A 1 175 ? 15.992 102.583 -1.491 1.000 38.108 174 ASN A CA 1
ATOM 2701 C C . ASN A 1 175 ? 17.216 103.408 -1.106 1.000 37.068 174 ASN A C 1
ATOM 2702 O O . ASN A 1 175 ? 17.637 104.334 -1.806 1.000 39.784 174 ASN A O 1
ATOM 2713 N N . VAL A 1 176 ? 17.823 102.939 -0.019 1.000 35.412 175 VAL A N 1
ATOM 2714 C CA . VAL A 1 176 ? 18.777 103.651 0.798 1.000 39.085 175 VAL A CA 1
ATOM 2715 C C . VAL A 1 176 ? 20.187 103.237 0.354 1.000 41.035 175 VAL A C 1
ATOM 2716 O O . VAL A 1 176 ? 21.180 103.808 0.798 1.000 43.876 175 VAL A O 1
ATOM 2729 N N . ASN A 1 177 ? 20.264 102.287 -0.594 1.000 45.042 176 ASN A N 1
ATOM 2730 C CA . ASN A 1 177 ? 21.467 102.043 -1.383 1.000 46.384 176 ASN A CA 1
ATOM 2731 C C . ASN A 1 177 ? 21.623 103.046 -2.524 1.000 42.269 176 ASN A C 1
ATOM 2732 O O . ASN A 1 177 ? 22.668 103.075 -3.140 1.000 49.385 176 ASN A O 1
ATOM 2743 N N . ASP A 1 178 ? 20.586 103.830 -2.821 1.000 40.554 177 ASP A N 1
ATOM 2744 C CA . ASP A 1 178 ? 20.597 104.793 -3.906 1.000 39.039 177 ASP A CA 1
ATOM 2745 C C . ASP A 1 178 ? 20.690 106.211 -3.313 1.000 43.494 177 ASP A C 1
ATOM 2746 O O . ASP A 1 178 ? 19.685 106.768 -2.852 1.000 41.181 177 ASP A O 1
ATOM 2755 N N . PRO A 1 179 ? 21.887 106.849 -3.290 1.000 45.979 178 PRO A N 1
ATOM 2756 C CA . PRO A 1 179 ? 22.022 108.198 -2.740 1.000 47.133 178 PRO A CA 1
ATOM 2757 C C . PRO A 1 179 ? 21.071 109.241 -3.333 1.000 48.230 178 PRO A C 1
ATOM 2758 O O . PRO A 1 179 ? 20.676 110.151 -2.618 1.000 44.216 178 PRO A O 1
ATOM 2769 N N . LYS A 1 180 ? 20.662 109.085 -4.606 1.000 48.172 179 LYS A N 1
ATOM 2770 C CA . LYS A 1 180 ? 19.768 110.030 -5.263 1.000 43.812 179 LYS A CA 1
ATOM 2771 C C . LYS A 1 180 ? 18.339 109.887 -4.748 1.000 38.646 179 LYS A C 1
ATOM 2772 O O . LYS A 1 180 ? 17.602 110.875 -4.754 1.000 39.533 179 LYS A O 1
ATOM 2791 N N . ALA A 1 181 ? 17.912 108.656 -4.418 1.000 37.952 180 ALA A N 1
ATOM 2792 C CA . ALA A 1 181 ? 16.596 108.448 -3.818 1.000 35.456 180 ALA A CA 1
ATOM 2793 C C . ALA A 1 181 ? 16.506 109.134 -2.437 1.000 31.750 180 ALA A C 1
ATOM 2794 O O . ALA A 1 181 ? 15.444 109.691 -2.098 1.000 29.905 180 ALA A O 1
ATOM 2801 N N . ILE A 1 182 ? 17.594 109.072 -1.638 1.000 31.011 181 ILE A N 1
ATOM 2802 C CA . ILE A 1 182 ? 17.611 109.653 -0.286 1.000 33.835 181 ILE A CA 1
ATOM 2803 C C . ILE A 1 182 ? 17.579 111.186 -0.403 1.000 33.853 181 ILE A C 1
ATOM 2804 O O . ILE A 1 182 ? 16.827 111.857 0.319 1.000 31.179 181 ILE A O 1
ATOM 2820 N N . SER A 1 183 ? 18.373 111.731 -1.350 1.000 32.572 182 SER A N 1
ATOM 2821 C CA . SER A 1 183 ? 18.369 113.160 -1.610 1.000 32.531 182 SER A CA 1
ATOM 2822 C C . SER A 1 183 ? 16.956 113.589 -2.006 1.000 32.520 182 SER A C 1
ATOM 2823 O O . SER A 1 183 ? 16.413 114.547 -1.455 1.000 32.443 182 SER A O 1
ATOM 2831 N N . ARG A 1 184 ? 16.342 112.845 -2.923 1.000 33.712 183 ARG A N 1
ATOM 2832 C CA . ARG A 1 184 ? 15.010 113.187 -3.398 1.000 36.566 183 ARG A CA 1
ATOM 2833 C C . ARG A 1 184 ? 13.998 113.155 -2.245 1.000 30.930 183 ARG A C 1
ATOM 2834 O O . ARG A 1 184 ? 13.124 114.003 -2.189 1.000 32.331 183 ARG A O 1
ATOM 2855 N N . TYR A 1 185 ? 14.053 112.112 -1.402 1.000 27.698 184 TYR A N 1
ATOM 2856 C CA . TYR A 1 185 ? 13.198 111.984 -0.226 1.000 27.893 184 TYR A CA 1
ATOM 2857 C C . TYR A 1 185 ? 13.360 113.207 0.684 1.000 24.783 184 TYR A C 1
ATOM 2858 O O . TYR A 1 185 ? 12.373 113.794 1.062 1.000 24.203 184 TYR A O 1
ATOM 2876 N N . PHE A 1 186 ? 14.591 113.624 0.998 1.000 26.766 185 PHE A N 1
ATOM 2877 C CA . PHE A 1 186 ? 14.840 114.855 1.756 1.000 30.028 185 PHE A CA 1
ATOM 2878 C C . PHE A 1 186 ? 14.329 116.115 1.032 1.000 29.996 185 PHE A C 1
ATOM 2879 O O . PHE A 1 186 ? 13.798 117.030 1.692 1.000 28.732 185 PHE A O 1
ATOM 2896 N N . ASP A 1 187 ? 14.482 116.167 -0.307 1.000 31.881 186 ASP A N 1
ATOM 2897 C CA . ASP A 1 187 ? 14.026 117.302 -1.120 1.000 29.944 186 ASP A CA 1
ATOM 2898 C C . ASP A 1 187 ? 12.508 117.366 -1.103 1.000 28.856 186 ASP A C 1
ATOM 2899 O O . ASP A 1 187 ? 11.935 118.434 -1.054 1.000 31.369 186 ASP A O 1
ATOM 2908 N N . ARG A 1 188 ? 11.830 116.223 -1.150 1.000 32.214 187 ARG A N 1
ATOM 2909 C CA . ARG A 1 188 ? 10.404 116.225 -1.416 1.000 31.693 187 ARG A CA 1
ATOM 2910 C C . ARG A 1 188 ? 9.600 115.911 -0.165 1.000 34.311 187 ARG A C 1
ATOM 2911 O O . ARG A 1 188 ? 8.429 116.205 -0.155 1.000 31.827 187 ARG A O 1
ATOM 2932 N N . VAL A 1 189 ? 10.154 115.295 0.891 1.000 33.071 188 VAL A N 1
ATOM 2933 C CA . VAL A 1 189 ? 9.314 115.153 2.064 1.000 31.167 188 VAL A CA 1
ATOM 2934 C C . VAL A 1 189 ? 9.967 115.898 3.222 1.000 29.945 188 VAL A C 1
ATOM 2935 O O . VAL A 1 189 ? 9.300 116.727 3.801 1.000 24.787 188 VAL A O 1
ATOM 2948 N N . GLY A 1 190 ? 11.268 115.708 3.458 1.000 28.126 189 GLY A N 1
ATOM 2949 C CA . GLY A 1 190 ? 12.012 116.523 4.394 1.000 26.383 189 GLY A CA 1
ATOM 2950 C C . GLY A 1 190 ? 13.086 115.652 5.041 1.000 25.383 189 GLY A C 1
ATOM 2951 O O . GLY A 1 190 ? 13.022 114.430 4.937 1.000 24.787 189 GLY A O 1
ATOM 2955 N N . SER A 1 191 ? 14.084 116.301 5.646 1.000 24.362 190 SER A N 1
ATOM 2956 C CA . SER A 1 191 ? 15.039 115.644 6.516 1.000 23.937 190 SER A CA 1
ATOM 2957 C C . SER A 1 191 ? 14.492 115.531 7.949 1.000 22.704 190 SER A C 1
ATOM 2958 O O . SER A 1 191 ? 15.045 114.770 8.739 1.000 20.664 190 SER A O 1
ATOM 2966 N N . HIS A 1 192 ? 13.491 116.365 8.299 1.000 23.213 191 HIS A N 1
ATOM 2967 C CA . HIS A 1 192 ? 12.928 116.435 9.642 1.000 22.503 191 HIS A CA 1
ATOM 2968 C C . HIS A 1 192 ? 11.413 116.494 9.528 1.000 22.680 191 HIS A C 1
ATOM 2969 O O . HIS A 1 192 ? 10.883 116.572 8.430 1.000 22.723 191 HIS A O 1
ATOM 2984 N N . PHE A 1 193 ? 10.742 116.479 10.685 1.000 21.771 192 PHE A N 1
ATOM 2985 C CA . PHE A 1 193 ? 9.319 116.763 10.776 1.000 22.080 192 PHE A CA 1
ATOM 2986 C C . PHE A 1 193 ? 9.040 117.672 11.980 1.000 22.575 192 PHE A C 1
ATOM 2987 O O . PHE A 1 193 ? 9.746 117.599 12.999 1.000 19.600 192 PHE A O 1
ATOM 3004 N N . LEU A 1 194 ? 7.996 118.521 11.861 1.000 20.725 193 LEU A N 1
ATOM 3005 C CA . LEU A 1 194 ? 7.748 119.535 12.874 1.000 20.545 193 LEU A CA 1
ATOM 3006 C C . LEU A 1 194 ? 7.150 118.879 14.106 1.000 21.497 193 LEU A C 1
ATOM 3007 O O . LEU A 1 194 ? 6.175 118.107 13.994 1.000 19.547 193 LEU A O 1
ATOM 3023 N N . THR A 1 195 ? 7.734 119.251 15.271 1.000 21.971 194 THR A N 1
ATOM 3024 C CA . THR A 1 195 ? 7.332 118.7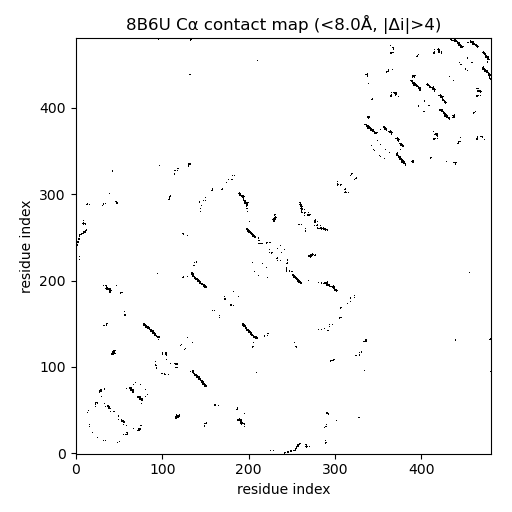19 16.570 1.000 22.658 194 THR A CA 1
ATOM 3025 C C . THR A 1 195 ? 7.056 119.776 17.642 1.000 22.999 194 THR A C 1
ATOM 3026 O O . THR A 1 195 ? 6.569 119.413 18.701 1.000 25.221 194 THR A O 1
ATOM 3037 N N . GLY A 1 196 ? 7.341 121.064 17.417 1.000 23.124 195 GLY A N 1
ATOM 3038 C CA . GLY A 1 196 ? 7.126 122.052 18.456 1.000 22.028 195 GLY A CA 1
ATOM 3039 C C . GLY A 1 196 ? 6.928 123.427 17.849 1.000 23.647 195 GLY A C 1
ATOM 3040 O O . GLY A 1 196 ? 7.924 124.092 17.513 1.000 23.156 195 GLY A O 1
ATOM 3044 N N . ILE A 1 197 ? 5.645 123.841 17.761 1.000 20.094 196 ILE A N 1
ATOM 3045 C CA . ILE A 1 197 ? 5.276 125.011 16.992 1.000 21.121 196 ILE A CA 1
ATOM 3046 C C . ILE A 1 197 ? 4.391 125.933 17.813 1.000 19.090 196 ILE A C 1
ATOM 3047 O O . ILE A 1 197 ? 3.679 125.503 18.715 1.000 17.542 196 ILE A O 1
ATOM 3063 N N . VAL A 1 198 ? 4.474 127.226 17.493 1.000 20.069 197 VAL A N 1
ATOM 3064 C CA . VAL A 1 198 ? 3.728 128.261 18.211 1.000 19.509 197 VAL A CA 1
ATOM 3065 C C . VAL A 1 198 ? 2.734 128.815 17.210 1.000 20.651 197 VAL A C 1
ATOM 3066 O O . VAL A 1 198 ? 3.171 129.188 16.107 1.000 22.126 197 VAL A O 1
ATOM 3079 N N . MET A 1 199 ? 1.442 128.879 17.594 1.000 18.551 198 MET A N 1
ATOM 3080 C CA . MET A 1 199 ? 0.413 129.522 16.784 1.000 18.918 198 MET A CA 1
ATOM 3081 C C . MET A 1 199 ? 0.103 130.921 17.281 1.000 19.216 198 MET A C 1
ATOM 3082 O O . MET A 1 199 ? 0.058 131.175 18.481 1.000 19.234 198 MET A O 1
ATOM 3096 N N . GLY A 1 200 ? -0.167 131.834 16.335 1.000 19.727 199 GLY A N 1
ATOM 3097 C CA . GLY A 1 200 ? -0.441 133.223 16.655 1.000 19.241 199 GLY A CA 1
ATOM 3098 C C . GLY A 1 200 ? -0.079 134.144 15.497 1.000 21.740 199 GLY A C 1
ATOM 3099 O O . GLY A 1 200 ? -0.436 133.898 14.334 1.000 21.033 199 GLY A O 1
ATOM 3103 N N . GLY A 1 201 ? 0.650 135.209 15.847 1.000 19.877 200 GLY A N 1
ATOM 3104 C CA . GLY A 1 201 ? 1.115 136.201 14.919 1.000 18.910 200 GLY A CA 1
ATOM 3105 C C . GLY A 1 201 ? 2.595 136.508 15.182 1.000 18.941 200 GLY A C 1
ATOM 3106 O O . GLY A 1 201 ? 3.153 136.155 16.235 1.000 17.346 200 GLY A O 1
ATOM 3110 N N . ARG A 1 202 ? 3.209 137.213 14.224 1.000 18.021 201 ARG A N 1
ATOM 3111 C CA . ARG A 1 202 ? 4.533 137.781 14.413 1.000 18.318 201 ARG A CA 1
ATOM 3112 C C . ARG A 1 202 ? 4.678 139.045 13.580 1.000 19.958 201 ARG A C 1
ATOM 3113 O O . ARG A 1 202 ? 4.089 139.173 12.482 1.000 20.795 201 ARG A O 1
ATOM 3134 N N . ALA A 1 203 ? 5.476 139.949 14.162 1.000 20.001 202 ALA A N 1
ATOM 3135 C CA . ALA A 1 203 ? 5.975 141.125 13.492 1.000 19.800 202 ALA A CA 1
ATOM 3136 C C . ALA A 1 203 ? 7.492 141.035 13.574 1.000 19.691 202 ALA A C 1
ATOM 3137 O O . ALA A 1 203 ? 8.037 140.753 14.652 1.000 20.242 202 ALA A O 1
ATOM 3144 N N . ILE A 1 204 ? 8.160 141.234 12.429 1.000 19.699 203 ILE A N 1
ATOM 3145 C CA . ILE A 1 204 ? 9.612 141.098 12.296 1.000 21.535 203 ILE A CA 1
ATOM 3146 C C . ILE A 1 204 ? 10.197 142.350 11.640 1.000 22.710 203 ILE A C 1
ATOM 3147 O O . ILE A 1 204 ? 9.643 142.885 10.666 1.000 21.433 203 ILE A O 1
ATOM 3163 N N . LEU A 1 205 ? 11.336 142.786 12.195 1.000 23.322 204 LEU A N 1
ATOM 3164 C CA . LEU A 1 205 ? 12.214 143.830 11.671 1.000 23.292 204 LEU A CA 1
ATOM 3165 C C . LEU A 1 205 ? 13.590 143.170 11.496 1.000 22.077 204 LEU A C 1
ATOM 3166 O O . LEU A 1 205 ? 14.246 142.829 12.496 1.000 19.141 204 LEU A O 1
ATOM 3182 N N . ALA A 1 206 ? 13.985 142.955 10.231 1.000 19.022 205 ALA A N 1
ATOM 3183 C CA . ALA A 1 206 ? 15.288 142.420 9.893 1.000 19.645 205 ALA A CA 1
ATOM 3184 C C . ALA A 1 206 ? 16.162 143.557 9.349 1.000 18.824 205 ALA A C 1
ATOM 3185 O O . ALA A 1 206 ? 15.788 144.186 8.364 1.000 22.589 205 ALA A O 1
ATOM 3192 N N . SER A 1 207 ? 17.353 143.782 9.927 1.000 20.831 206 SER A N 1
ATOM 3193 C CA . SER A 1 207 ? 18.134 144.981 9.584 1.000 19.569 206 SER A CA 1
ATOM 3194 C C . SER A 1 207 ? 19.608 144.638 9.374 1.000 19.653 206 SER A C 1
ATOM 3195 O O . SER A 1 207 ? 20.173 143.810 10.072 1.000 19.941 206 SER A O 1
ATOM 3203 N N . SER A 1 208 ? 20.197 145.239 8.347 1.000 19.387 207 SER A N 1
ATOM 3204 C CA . SER A 1 208 ? 21.645 145.260 8.199 1.000 20.929 207 SER A CA 1
ATOM 3205 C C . SER A 1 208 ? 22.114 146.659 8.608 1.000 20.650 207 SER A C 1
ATOM 3206 O O . SER A 1 208 ? 21.476 147.667 8.272 1.000 19.320 207 SER A O 1
ATOM 3214 N N . THR A 1 209 ? 23.129 146.712 9.495 1.000 22.133 208 THR A N 1
ATOM 3215 C CA . THR A 1 209 ? 23.549 147.959 10.127 1.000 21.134 208 THR A CA 1
ATOM 3216 C C . THR A 1 209 ? 25.059 148.117 9.956 1.000 21.724 208 THR A C 1
ATOM 3217 O O . THR A 1 209 ? 25.804 147.133 10.104 1.000 19.130 208 THR A O 1
ATOM 3228 N N . ASN A 1 210 ? 25.488 149.344 9.611 1.000 21.169 209 ASN A N 1
ATOM 3229 C CA . ASN A 1 210 ? 26.912 149.607 9.459 1.000 23.633 209 ASN A CA 1
ATOM 3230 C C . ASN A 1 210 ? 27.501 149.636 10.872 1.000 22.698 209 ASN A C 1
ATOM 3231 O O . ASN A 1 210 ? 27.278 150.612 11.580 1.000 22.872 209 ASN A O 1
ATOM 3242 N N . LYS A 1 211 ? 28.209 148.565 11.265 1.000 21.703 210 LYS A N 1
ATOM 3243 C CA . LYS A 1 211 ? 28.742 148.453 12.620 1.000 23.916 210 LYS A CA 1
ATOM 3244 C C . LYS A 1 211 ? 29.908 149.422 12.898 1.000 27.455 210 LYS A C 1
ATOM 3245 O O . LYS A 1 211 ? 30.306 149.572 14.071 1.000 26.051 210 LYS A O 1
ATOM 3264 N N . LEU A 1 212 ? 30.519 149.971 11.825 1.000 24.628 211 LEU A N 1
ATOM 3265 C CA . LEU A 1 212 ? 31.651 150.878 11.955 1.000 28.278 211 LEU A CA 1
ATOM 3266 C C . LEU A 1 212 ? 31.172 152.320 12.093 1.000 27.991 211 LEU A C 1
ATOM 3267 O O . LEU A 1 212 ? 32.005 153.162 12.369 1.000 30.784 211 LEU A O 1
ATOM 3283 N N . ARG A 1 213 ? 29.872 152.601 11.883 1.000 30.739 212 ARG A N 1
ATOM 3284 C CA . ARG A 1 213 ? 29.364 153.966 11.907 1.000 29.303 212 ARG A CA 1
ATOM 3285 C C . ARG A 1 213 ? 28.238 154.205 12.908 1.000 29.374 212 ARG A C 1
ATOM 3286 O O . ARG A 1 213 ? 28.043 155.350 13.268 1.000 26.699 212 ARG A O 1
ATOM 3307 N N . VAL A 1 214 ? 27.512 153.169 13.346 1.000 27.579 213 VAL A N 1
ATOM 3308 C CA . VAL A 1 214 ? 26.404 153.318 14.284 1.000 28.375 213 VAL A CA 1
ATOM 3309 C C . VAL A 1 214 ? 26.912 153.665 15.707 1.000 27.896 213 VAL A C 1
ATOM 3310 O O . VAL A 1 214 ? 28.000 153.244 16.149 1.000 27.359 213 VAL A O 1
ATOM 3323 N N . LYS A 1 215 ? 26.091 154.407 16.451 1.000 29.028 214 LYS A N 1
ATOM 3324 C CA . LYS A 1 215 ? 26.336 154.638 17.872 1.000 34.570 214 LYS A CA 1
ATOM 3325 C C . LYS A 1 215 ? 26.573 153.312 18.573 1.000 33.449 214 LYS A C 1
ATOM 3326 O O . LYS A 1 215 ? 25.794 152.386 18.366 1.000 35.291 214 LYS A O 1
ATOM 3345 N N . ARG A 1 216 ? 27.583 153.275 19.454 1.000 33.713 215 ARG A N 1
ATOM 3346 C CA . ARG A 1 216 ? 27.998 152.057 20.136 1.000 30.191 215 ARG A CA 1
ATOM 3347 C C . ARG A 1 216 ? 27.773 152.156 21.645 1.000 28.448 215 ARG A C 1
ATOM 3348 O O . ARG A 1 216 ? 28.462 151.492 22.400 1.000 33.911 215 ARG A O 1
ATOM 3369 N N . ASP A 1 217 ? 26.846 152.987 22.116 1.000 31.241 216 ASP A N 1
ATOM 3370 C CA . ASP A 1 217 ? 26.494 153.026 23.535 1.000 31.208 216 ASP A CA 1
ATOM 3371 C C . ASP A 1 217 ? 25.826 151.709 23.941 1.000 37.630 216 ASP A C 1
ATOM 3372 O O . ASP A 1 217 ? 25.977 151.238 25.064 1.000 42.994 216 ASP A O 1
ATOM 3381 N N . TYR A 1 218 ? 25.045 151.115 23.028 1.000 37.980 217 TYR A N 1
ATOM 3382 C CA . TYR A 1 218 ? 24.400 149.828 23.280 1.000 35.488 217 TYR A CA 1
ATOM 3383 C C . TYR A 1 218 ? 24.681 148.870 22.126 1.000 32.495 217 TYR A C 1
ATOM 3384 O O . TYR A 1 218 ? 25.131 149.288 21.055 1.000 31.772 217 TYR A O 1
ATOM 3402 N N . SER A 1 219 ? 24.482 147.581 22.420 1.000 31.630 218 SER A N 1
ATOM 3403 C CA . SER A 1 219 ? 24.573 146.487 21.469 1.000 31.158 218 SER A CA 1
ATOM 3404 C C . SER A 1 219 ? 23.549 146.719 20.345 1.000 26.713 218 SER A C 1
ATOM 3405 O O . SER A 1 219 ? 22.532 147.384 20.540 1.000 26.254 218 SER A O 1
ATOM 3413 N N . VAL A 1 220 ? 23.840 146.217 19.142 1.000 29.352 219 VAL A N 1
ATOM 3414 C CA . VAL A 1 220 ? 22.909 146.367 18.011 1.000 25.695 219 VAL A CA 1
ATOM 3415 C C . VAL A 1 220 ? 21.564 145.659 18.293 1.000 24.155 219 VAL A C 1
ATOM 3416 O O . VAL A 1 220 ? 20.508 146.196 17.942 1.000 21.307 219 VAL A O 1
ATOM 3429 N N . SER A 1 221 ? 21.581 144.497 18.974 1.000 24.735 220 SER A N 1
ATOM 3430 C CA . SER A 1 221 ? 20.340 143.818 19.386 1.000 27.656 220 SER A CA 1
ATOM 3431 C C . SER A 1 221 ? 19.437 144.736 20.204 1.000 25.417 220 SER A C 1
ATOM 3432 O O . SER A 1 221 ? 18.240 144.811 19.946 1.000 27.803 220 SER A O 1
ATOM 3440 N N . VAL A 1 222 ? 20.012 145.397 21.215 1.000 25.405 221 VAL A N 1
ATOM 3441 C CA . VAL A 1 222 ? 19.256 146.317 22.066 1.000 26.775 221 VAL A CA 1
ATOM 3442 C C . VAL A 1 222 ? 18.708 147.452 21.208 1.000 24.072 221 VAL A C 1
ATOM 3443 O O . VAL A 1 222 ? 17.552 147.829 21.342 1.000 25.037 221 VAL A O 1
ATOM 3456 N N . VAL A 1 223 ? 19.583 148.046 20.376 1.000 24.726 222 VAL A N 1
ATOM 3457 C CA . VAL A 1 223 ? 19.178 149.198 19.573 1.000 24.094 222 VAL A CA 1
ATOM 3458 C C . VAL A 1 223 ? 18.111 148.769 18.552 1.000 21.410 222 VAL A C 1
ATOM 3459 O O . VAL A 1 223 ? 17.093 149.448 18.366 1.000 20.847 222 VAL A O 1
ATOM 3472 N N . ALA A 1 224 ? 18.313 147.620 17.903 1.000 21.462 223 ALA A N 1
ATOM 3473 C CA . ALA A 1 224 ? 17.334 147.138 16.927 1.000 23.698 223 ALA A CA 1
ATOM 3474 C C . ALA A 1 224 ? 15.956 146.914 17.585 1.000 21.476 223 ALA A C 1
ATOM 3475 O O . ALA A 1 224 ? 14.915 147.250 17.009 1.000 22.529 223 ALA A O 1
ATOM 3482 N N . LYS A 1 225 ? 15.940 146.321 18.796 1.000 24.604 224 LYS A N 1
ATOM 3483 C CA . LYS A 1 225 ? 14.702 146.052 19.535 1.000 23.992 224 LYS A CA 1
ATOM 3484 C C . LYS A 1 225 ? 14.003 147.360 19.910 1.000 22.953 224 LYS A C 1
ATOM 3485 O O . LYS A 1 225 ? 12.773 147.474 19.788 1.000 20.672 224 LYS A O 1
ATOM 3504 N N . ALA A 1 226 ? 14.793 148.359 20.367 1.000 21.730 225 ALA A N 1
ATOM 3505 C CA . ALA A 1 226 ? 14.242 149.687 20.636 1.000 21.921 225 ALA A CA 1
ATOM 3506 C C . ALA A 1 226 ? 13.639 150.324 19.378 1.000 25.153 225 ALA A C 1
ATOM 3507 O O . ALA A 1 226 ? 12.555 150.954 19.456 1.000 24.534 225 ALA A O 1
ATOM 3514 N N . SER A 1 227 ? 14.306 150.143 18.207 1.000 24.030 226 SER A N 1
ATOM 3515 C CA . SER A 1 227 ? 13.768 150.694 16.956 1.000 24.109 226 SER A CA 1
ATOM 3516 C C . SER A 1 227 ? 12.451 149.996 16.588 1.000 23.045 226 SER A C 1
ATOM 3517 O O . SER A 1 227 ? 11.483 150.657 16.208 1.000 22.483 226 SER A O 1
ATOM 3525 N N . TYR A 1 228 ? 12.412 148.667 16.726 1.000 21.483 227 TYR A N 1
ATOM 3526 C CA . TYR A 1 228 ? 11.164 147.919 16.534 1.000 22.001 227 TYR A CA 1
ATOM 3527 C C . TYR A 1 228 ? 10.042 148.487 17.432 1.000 22.825 227 TYR A C 1
ATOM 3528 O O . TYR A 1 228 ? 8.896 148.697 17.003 1.000 21.258 227 TYR A O 1
ATOM 3546 N N . GLU A 1 229 ? 10.384 148.737 18.701 1.000 22.465 228 GLU A N 1
ATOM 3547 C CA . GLU A 1 229 ? 9.404 149.244 19.651 1.000 25.688 228 GLU A CA 1
ATOM 3548 C C . GLU A 1 229 ? 8.975 150.647 19.252 1.000 23.194 228 GLU A C 1
ATOM 3549 O O . GLU A 1 229 ? 7.781 150.935 19.242 1.000 24.399 228 GLU A O 1
ATOM 3561 N N . GLY A 1 230 ? 9.911 151.474 18.783 1.000 21.991 229 GLY A N 1
ATOM 3562 C CA . GLY A 1 230 ? 9.494 152.737 18.203 1.000 20.965 229 GLY A CA 1
ATOM 3563 C C . GLY A 1 230 ? 8.445 152.596 17.101 1.000 21.965 229 GLY A C 1
ATOM 3564 O O . GLY A 1 230 ? 7.452 153.320 17.065 1.000 21.940 229 GLY A O 1
ATOM 3568 N N . LEU A 1 231 ? 8.723 151.726 16.126 1.000 23.066 230 LEU A N 1
ATOM 3569 C CA . LEU A 1 231 ? 7.908 151.592 14.919 1.000 23.497 230 LEU A CA 1
ATOM 3570 C C . LEU A 1 231 ? 6.489 151.097 15.251 1.000 24.883 230 LEU A C 1
ATOM 3571 O O . LEU A 1 231 ? 5.588 151.194 14.399 1.000 23.348 230 LEU A O 1
ATOM 3587 N N . THR A 1 232 ? 6.327 150.409 16.400 1.000 25.886 231 THR A N 1
ATOM 3588 C CA . THR A 1 232 ? 5.066 149.776 16.778 1.000 27.949 231 THR A CA 1
ATOM 3589 C C . THR A 1 232 ? 4.345 150.534 17.918 1.000 33.707 231 THR A C 1
ATOM 3590 O O . THR A 1 232 ? 3.270 150.112 18.378 1.000 28.700 231 THR A O 1
ATOM 3601 N N . GLY A 1 233 ? 4.914 151.670 18.347 1.000 30.804 232 GLY A N 1
ATOM 3602 C CA . GLY A 1 233 ? 4.309 152.504 19.366 1.000 31.553 232 GLY A CA 1
ATOM 3603 C C . GLY A 1 233 ? 4.489 151.952 20.776 1.000 31.658 232 GLY A C 1
ATOM 3604 O O . GLY A 1 233 ? 3.747 152.320 21.674 1.000 30.480 232 GLY A O 1
ATOM 3608 N N . GLN A 1 234 ? 5.491 151.100 21.007 1.000 30.607 233 GLN A N 1
ATOM 3609 C CA . GLN A 1 234 ? 5.592 150.409 22.289 1.000 30.130 233 GLN A CA 1
ATOM 3610 C C . GLN A 1 234 ? 6.761 150.931 23.126 1.000 30.185 233 GLN A C 1
ATOM 3611 O O . GLN A 1 234 ? 7.109 150.277 24.082 1.000 32.450 233 GLN A O 1
ATOM 3625 N N . LEU A 1 235 ? 7.412 152.038 22.752 1.000 32.299 234 LEU A N 1
ATOM 3626 C CA . LEU A 1 235 ? 8.488 152.622 23.559 1.000 37.778 234 LEU A CA 1
ATOM 3627 C C . LEU A 1 235 ? 7.873 153.502 24.646 1.000 37.053 234 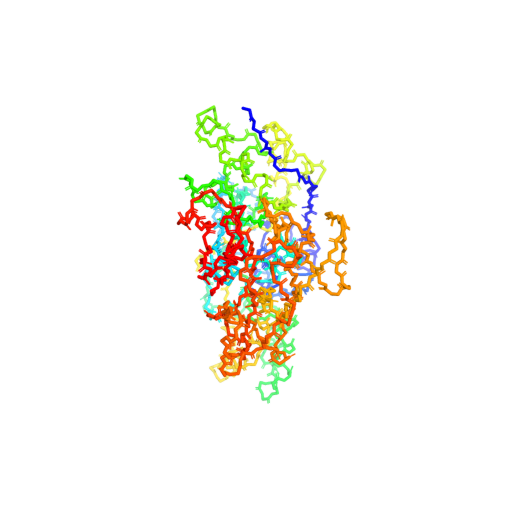LEU A C 1
ATOM 3628 O O . LEU A 1 235 ? 7.100 154.398 24.318 1.000 35.642 234 LEU A O 1
ATOM 3644 N N . SER A 1 236 ? 8.311 153.314 25.900 1.000 37.934 235 SER A N 1
ATOM 3645 C CA . SER A 1 236 ? 7.987 154.245 26.974 1.000 40.930 235 SER A CA 1
ATOM 3646 C C . SER A 1 236 ? 8.704 155.582 26.786 1.000 43.639 235 SER A C 1
ATOM 3647 O O . SER A 1 236 ? 9.699 155.686 26.064 1.000 37.415 235 SER A O 1
ATOM 3655 N N . ALA A 1 237 ? 8.211 156.583 27.522 1.000 43.297 236 ALA A N 1
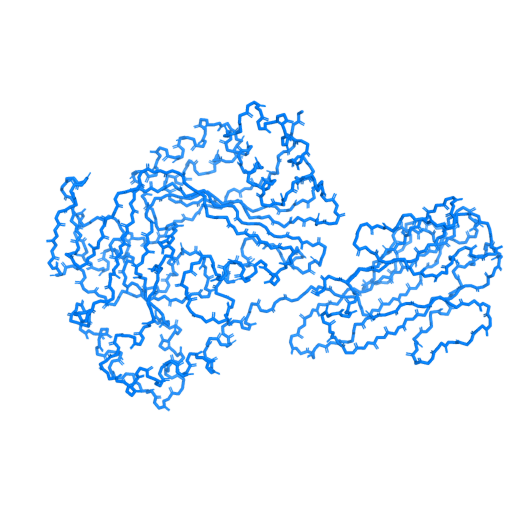ATOM 3656 C CA . ALA A 1 237 ? 8.845 157.886 27.611 1.000 42.684 236 ALA A CA 1
ATOM 3657 C C . ALA A 1 237 ? 10.326 157.762 28.006 1.000 40.093 236 ALA A C 1
ATOM 3658 O O . ALA A 1 237 ? 11.145 158.466 27.424 1.000 35.923 236 ALA A O 1
ATOM 3665 N N . GLU A 1 238 ? 10.668 156.814 28.900 1.000 42.426 237 GLU A N 1
ATOM 3666 C CA . GLU A 1 238 ? 12.023 156.614 29.425 1.000 45.528 237 GLU A CA 1
ATOM 3667 C C . GLU A 1 238 ? 12.926 155.913 28.405 1.000 44.190 237 GLU A C 1
ATOM 3668 O O . GLU A 1 238 ? 14.137 156.156 28.355 1.000 43.875 237 GLU A O 1
ATOM 3680 N N . ALA A 1 239 ? 12.350 154.935 27.691 1.000 40.315 238 ALA A N 1
ATOM 3681 C CA . ALA A 1 239 ? 13.029 154.263 26.592 1.000 35.326 238 ALA A CA 1
ATOM 3682 C C . ALA A 1 239 ? 13.327 155.265 25.463 1.000 29.226 238 ALA A C 1
ATOM 3683 O O . ALA A 1 239 ? 14.439 155.268 24.952 1.000 30.208 238 ALA A O 1
ATOM 3690 N N . LYS A 1 240 ? 12.388 156.165 25.134 1.000 26.976 239 LYS A N 1
ATOM 3691 C CA . LYS A 1 240 ? 12.641 157.200 24.149 1.000 34.163 239 LYS A CA 1
ATOM 3692 C C . LYS A 1 240 ? 13.817 158.079 24.571 1.000 39.072 239 LYS A C 1
ATOM 3693 O O . LYS A 1 240 ? 14.679 158.308 23.730 1.000 34.528 239 LYS A O 1
ATOM 3712 N N . ALA A 1 241 ? 13.859 158.541 25.844 1.000 37.341 240 ALA A N 1
ATOM 3713 C CA . ALA A 1 241 ? 14.936 159.421 26.314 1.000 35.559 240 ALA A CA 1
ATOM 3714 C C . ALA A 1 241 ? 16.253 158.675 26.295 1.000 32.200 240 ALA A C 1
ATOM 3715 O O . ALA A 1 241 ? 17.288 159.203 25.911 1.000 36.865 240 ALA A O 1
ATOM 3722 N N . LYS A 1 242 ? 16.220 157.436 26.751 1.000 32.362 241 LYS A N 1
ATOM 3723 C CA . LYS A 1 242 ? 17.459 156.686 26.851 1.000 32.524 241 LYS A CA 1
ATOM 3724 C C . LYS A 1 242 ? 17.959 156.194 25.471 1.000 31.076 241 LYS A C 1
ATOM 3725 O O . LYS A 1 242 ? 19.165 156.162 25.221 1.000 29.641 241 LYS A O 1
ATOM 3744 N N . TYR A 1 243 ? 17.057 155.780 24.570 1.000 29.187 242 TYR A N 1
ATOM 3745 C CA . TYR A 1 243 ? 17.467 155.040 23.366 1.000 31.177 242 TYR A CA 1
ATOM 3746 C C . TYR A 1 243 ? 17.332 155.869 22.083 1.000 30.214 242 TYR A C 1
ATOM 3747 O O . TYR A 1 243 ? 17.820 155.421 21.044 1.000 28.434 242 TYR A O 1
ATOM 3765 N N . GLY A 1 244 ? 16.713 157.068 22.182 1.000 31.982 243 GLY A N 1
ATOM 3766 C CA . GLY A 1 244 ? 16.273 157.871 21.053 1.000 27.658 243 GLY A CA 1
ATOM 3767 C C . GLY A 1 244 ? 17.434 158.169 20.110 1.000 29.771 243 GLY A C 1
ATOM 3768 O O . GLY A 1 244 ? 17.321 158.029 18.895 1.000 30.086 243 GLY A O 1
ATOM 3772 N N . GLU A 1 245 ? 18.572 158.542 20.691 1.000 30.876 244 GLU A N 1
ATOM 3773 C CA . GLU A 1 245 ? 19.731 158.890 19.893 1.000 31.348 244 GLU A CA 1
ATOM 3774 C C . GLU A 1 245 ? 20.266 157.648 19.176 1.000 29.639 244 GLU A C 1
ATOM 3775 O O . GLU A 1 245 ? 20.591 157.715 17.983 1.000 24.249 244 GLU A O 1
ATOM 3787 N N . SER A 1 246 ? 20.412 156.543 19.938 1.000 27.196 245 SER A N 1
ATOM 3788 C CA . SER A 1 246 ? 20.797 155.250 19.382 1.000 27.494 245 SER A CA 1
ATOM 3789 C C . SER A 1 246 ? 19.889 154.808 18.220 1.000 27.074 245 SER A C 1
ATOM 3790 O O . SER A 1 246 ? 20.379 154.311 17.204 1.000 26.443 245 SER A O 1
ATOM 3798 N N . ILE A 1 247 ? 18.574 155.007 18.352 1.000 28.410 246 ILE A N 1
ATOM 3799 C CA . ILE A 1 247 ? 17.604 154.616 17.336 1.000 27.213 246 ILE A CA 1
ATOM 3800 C C . ILE A 1 247 ? 17.813 155.431 16.059 1.000 28.385 246 ILE A C 1
ATOM 3801 O O . ILE A 1 247 ? 17.782 154.886 14.942 1.000 22.825 246 ILE A O 1
ATOM 3817 N N . SER A 1 248 ? 17.955 156.753 16.249 1.000 24.465 247 SER A N 1
ATOM 3818 C CA . SER A 1 248 ? 18.229 157.665 15.142 1.000 23.347 247 SER A CA 1
ATOM 3819 C C . SER A 1 248 ? 19.488 157.252 14.384 1.000 20.774 247 SER A C 1
ATOM 3820 O O . SER A 1 248 ? 19.491 157.269 13.154 1.000 21.537 247 SER A O 1
ATOM 3828 N N . SER A 1 249 ? 20.558 156.910 15.119 1.000 21.355 248 SER A N 1
ATOM 3829 C CA . SER A 1 249 ? 21.800 156.441 14.508 1.000 25.117 248 SER A CA 1
ATOM 3830 C C . SER A 1 249 ? 21.518 155.150 13.719 1.000 26.474 248 SER A C 1
ATOM 3831 O O . SER A 1 249 ? 21.925 154.982 12.560 1.000 26.548 248 SER A O 1
ATOM 3839 N N . PHE A 1 250 ? 20.791 154.231 14.369 1.000 25.248 249 PHE A N 1
ATOM 3840 C CA . PHE A 1 250 ? 20.415 152.969 13.759 1.000 24.909 249 PHE A CA 1
ATOM 3841 C C . PHE A 1 250 ? 19.748 153.192 12.403 1.000 23.316 249 PHE A C 1
ATOM 3842 O O . PHE A 1 250 ? 20.126 152.552 11.410 1.000 19.492 249 PHE A O 1
ATOM 3859 N N . THR A 1 251 ? 18.752 154.099 12.379 1.000 22.859 250 THR A N 1
ATOM 3860 C CA . THR A 1 251 ? 18.039 154.301 11.145 1.000 22.328 250 THR A CA 1
ATOM 3861 C C . THR A 1 251 ? 18.938 154.949 10.083 1.000 23.801 250 THR A C 1
ATOM 3862 O O . THR A 1 251 ? 18.832 154.580 8.909 1.000 24.371 250 THR A O 1
ATOM 3873 N N . GLN A 1 252 ? 19.841 155.853 10.489 1.000 24.693 251 GLN A N 1
ATOM 3874 C CA . GLN A 1 252 ? 20.776 156.488 9.568 1.000 23.882 251 GLN A CA 1
ATOM 3875 C C . GLN A 1 252 ? 21.693 155.433 8.944 1.000 21.716 251 GLN A C 1
ATOM 3876 O O . GLN A 1 252 ? 22.030 155.581 7.793 1.000 20.598 251 GLN A O 1
ATOM 3890 N N . TYR A 1 253 ? 22.089 154.380 9.683 1.000 20.735 252 TYR A N 1
ATOM 3891 C CA . TYR A 1 253 ? 23.102 153.463 9.209 1.000 21.171 252 TYR A CA 1
ATOM 3892 C C . TYR A 1 253 ? 22.555 152.038 8.975 1.000 21.362 252 TYR A C 1
ATOM 3893 O O . TYR A 1 253 ? 23.330 151.081 8.963 1.000 19.921 252 TYR A O 1
ATOM 3911 N N . SER A 1 254 ? 21.237 151.879 8.749 1.000 19.315 253 SER A N 1
ATOM 3912 C CA . SER A 1 254 ? 20.661 150.545 8.588 1.000 19.178 253 SER A CA 1
ATOM 3913 C C . SER A 1 254 ? 19.750 150.492 7.363 1.000 18.683 253 SER A C 1
ATOM 3914 O O . SER A 1 254 ? 19.210 151.497 6.922 1.000 19.903 253 SER A O 1
ATOM 3922 N N . ASN A 1 255 ? 19.583 149.277 6.849 1.000 19.588 254 ASN A N 1
ATOM 3923 C CA . ASN A 1 255 ? 18.561 148.955 5.878 1.000 20.822 254 ASN A CA 1
ATOM 3924 C C . ASN A 1 255 ? 17.652 147.932 6.528 1.000 19.200 254 ASN A C 1
ATOM 3925 O O . ASN A 1 255 ? 18.169 146.972 7.084 1.000 18.818 254 ASN A O 1
ATOM 3936 N N . THR A 1 256 ? 16.333 148.182 6.508 1.000 19.262 255 THR A N 1
ATOM 3937 C CA . THR A 1 256 ? 15.410 147.378 7.303 1.000 22.617 255 THR A CA 1
ATOM 3938 C C . THR A 1 256 ? 14.361 146.739 6.398 1.000 23.087 255 THR A C 1
ATOM 3939 O O . THR A 1 256 ? 14.009 147.289 5.347 1.000 27.292 255 THR A O 1
ATOM 3950 N N . HIS A 1 257 ? 13.936 145.541 6.819 1.000 21.478 256 HIS A N 1
ATOM 3951 C CA . HIS A 1 257 ? 12.897 144.747 6.175 1.000 20.386 256 HIS A CA 1
ATOM 3952 C C . HIS A 1 257 ? 11.806 144.434 7.209 1.000 19.105 256 HIS A C 1
ATOM 3953 O O . HIS A 1 257 ? 12.102 143.971 8.316 1.000 17.960 256 HIS A O 1
ATOM 3968 N N . GLN A 1 258 ? 10.552 144.689 6.823 1.000 19.525 257 GLN A N 1
ATOM 3969 C CA . GLN A 1 258 ? 9.396 144.538 7.691 1.000 21.221 257 GLN A CA 1
ATOM 3970 C C . GLN A 1 258 ? 8.501 143.401 7.221 1.000 25.389 257 GLN A C 1
ATOM 3971 O O . GLN A 1 258 ? 8.179 143.228 6.017 1.000 24.657 257 GLN A O 1
ATOM 3985 N N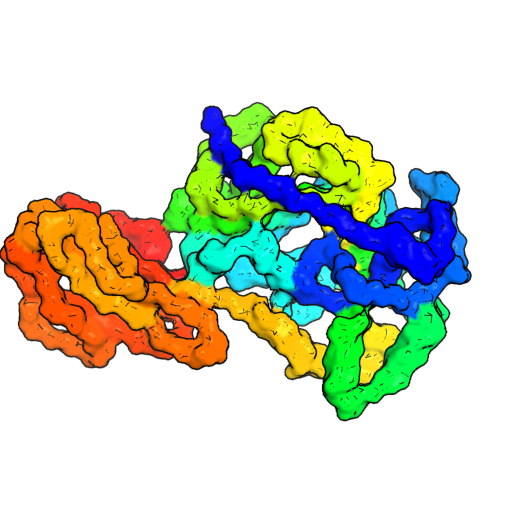 . GLU A 1 259 ? 8.177 142.551 8.192 1.000 23.839 258 GLU A N 1
ATOM 3986 C CA . GLU A 1 259 ? 7.382 141.371 7.885 1.000 23.507 258 GLU A CA 1
ATOM 3987 C C . GLU A 1 259 ? 6.318 141.230 8.966 1.000 21.181 258 GLU A C 1
ATOM 3988 O O . GLU A 1 259 ? 6.608 141.420 10.177 1.000 18.230 258 GLU A O 1
ATOM 4000 N N . VAL A 1 260 ? 5.118 140.822 8.516 1.000 19.854 259 VAL A N 1
ATOM 4001 C CA . VAL A 1 260 ? 4.008 140.466 9.402 1.000 22.713 259 VAL A CA 1
ATOM 4002 C C . VAL A 1 260 ? 3.410 139.133 8.951 1.000 22.491 259 VAL A C 1
ATOM 4003 O O . VAL A 1 260 ? 3.288 138.852 7.766 1.000 22.454 259 VAL A O 1
ATOM 4016 N N . ARG A 1 261 ? 3.065 138.297 9.934 1.000 22.209 260 ARG A N 1
ATOM 4017 C CA . ARG A 1 261 ? 2.291 137.097 9.708 1.000 22.541 260 ARG A CA 1
ATOM 4018 C C . ARG A 1 261 ? 1.221 136.888 10.789 1.000 24.181 260 ARG A C 1
ATOM 4019 O O . ARG A 1 261 ? 1.415 137.192 11.985 1.000 22.642 260 ARG A O 1
ATOM 4040 N N . GLY A 1 262 ? 0.101 136.277 10.363 1.000 22.173 261 GLY A N 1
ATOM 4041 C CA . GLY A 1 262 ? -0.985 135.952 11.269 1.000 22.478 261 GLY A CA 1
ATOM 4042 C C . GLY A 1 262 ? -1.888 137.169 11.410 1.000 26.350 261 GLY A C 1
ATOM 4043 O O . GLY A 1 262 ? -1.521 138.288 11.047 1.000 23.328 261 GLY A O 1
ATOM 4047 N N . GLY A 1 263 ? -3.103 136.971 11.906 1.000 25.787 262 GLY A N 1
ATOM 4048 C CA . GLY A 1 263 ? -3.961 138.131 12.039 1.000 25.248 262 GLY A CA 1
ATOM 4049 C C . GLY A 1 263 ? -4.532 138.488 10.672 1.000 24.607 262 GLY A C 1
ATOM 4050 O O . GLY A 1 263 ? -4.421 137.718 9.713 1.000 22.259 262 GLY A O 1
ATOM 4054 N N . ASP A 1 264 ? -5.184 139.639 10.650 1.000 25.865 263 ASP A N 1
ATOM 4055 C CA . ASP A 1 264 ? -5.860 140.159 9.477 1.000 26.883 263 ASP A CA 1
ATOM 4056 C C . ASP A 1 264 ? -4.862 140.904 8.581 1.000 27.764 263 ASP A C 1
ATOM 4057 O O . ASP A 1 264 ? -4.292 141.926 8.977 1.000 25.069 263 ASP A O 1
ATOM 4066 N N . GLY A 1 265 ? -4.683 140.386 7.366 1.000 31.115 264 GLY A N 1
ATOM 4067 C CA . GLY A 1 265 ? -3.790 140.956 6.374 1.000 30.600 264 GLY A CA 1
ATOM 4068 C C . GLY A 1 265 ? -4.121 142.410 6.072 1.000 34.134 264 GLY A C 1
ATOM 4069 O O . GLY A 1 265 ? -3.233 143.197 5.776 1.000 40.114 264 GLY A O 1
ATOM 4073 N N . ALA A 1 266 ? -5.402 142.763 6.194 1.000 34.246 265 ALA A N 1
ATOM 4074 C CA . ALA A 1 266 ? -5.852 144.110 5.934 1.000 32.994 265 ALA A CA 1
ATOM 4075 C C . ALA A 1 266 ? -5.399 145.047 7.044 1.000 31.920 265 ALA A C 1
ATOM 4076 O O . ALA A 1 266 ? -5.496 146.234 6.850 1.000 36.431 265 ALA A O 1
ATOM 4083 N N . LYS A 1 267 ? -4.957 144.550 8.205 1.000 31.960 266 LYS A N 1
ATOM 4084 C CA . LYS A 1 267 ? -4.484 145.394 9.305 1.000 31.846 266 LYS A CA 1
ATOM 4085 C C . LYS A 1 267 ? -2.965 145.327 9.478 1.000 33.807 266 LYS A C 1
ATOM 4086 O O . LYS A 1 267 ? -2.406 146.035 10.322 1.000 28.999 266 LYS A O 1
ATOM 4105 N N . ALA A 1 268 ? -2.315 144.485 8.652 1.000 36.502 267 ALA A N 1
ATOM 4106 C CA . ALA A 1 268 ? -0.891 144.199 8.759 1.000 41.917 267 ALA A CA 1
ATOM 4107 C C . ALA A 1 268 ? -0.040 145.408 8.337 1.000 36.573 267 ALA A C 1
ATOM 4108 O O . ALA A 1 268 ? 0.898 145.764 9.039 1.000 30.218 267 ALA A O 1
ATOM 4115 N N . HIS A 1 269 ? -0.324 145.994 7.159 1.000 39.436 268 HIS A N 1
ATOM 4116 C CA . HIS A 1 269 ? 0.299 147.241 6.725 1.000 45.471 268 HIS A CA 1
ATOM 4117 C C . HIS A 1 269 ? -0.226 148.173 7.791 1.000 43.511 268 HIS A C 1
ATOM 4118 O O . HIS A 1 269 ? -1.286 147.902 8.336 1.000 63.272 268 HIS A O 1
ATOM 4133 N N . GLY A 1 270 ? 0.522 149.117 8.288 1.000 36.968 269 GLY A N 1
ATOM 4134 C CA . GLY A 1 270 ? -0.035 149.686 9.511 1.000 34.164 269 GLY A CA 1
ATOM 4135 C C . GLY A 1 270 ? 0.563 149.188 10.835 1.000 32.040 269 GLY A C 1
ATOM 4136 O O . GLY A 1 270 ? 0.587 149.990 11.773 1.000 28.362 269 GLY A O 1
ATOM 4140 N N . VAL A 1 271 ? 1.102 147.938 10.962 1.000 29.747 270 VAL A N 1
ATOM 4141 C CA . VAL A 1 271 ? 1.617 147.578 12.283 1.000 27.603 270 VAL A CA 1
ATOM 4142 C C . VAL A 1 271 ? 2.858 148.424 12.614 1.000 27.479 270 VAL A C 1
ATOM 4143 O O . VAL A 1 271 ? 3.147 148.629 13.791 1.000 25.677 270 VAL A O 1
ATOM 4156 N N . PHE A 1 272 ? 3.568 148.928 11.591 1.000 25.201 271 PHE A N 1
ATOM 4157 C CA . PHE A 1 272 ? 4.814 149.657 11.785 1.000 28.605 271 PHE A CA 1
ATOM 4158 C C . PHE A 1 272 ? 4.654 151.165 11.542 1.000 32.614 271 PHE A C 1
ATOM 4159 O O . PHE A 1 272 ? 5.616 151.805 11.146 1.000 30.695 271 PHE A O 1
ATOM 4176 N N . SER A 1 273 ? 3.515 151.733 11.954 1.000 37.056 272 SER A N 1
ATOM 4177 C CA . SER A 1 273 ? 3.092 153.072 11.580 1.000 35.087 272 SER A CA 1
ATOM 4178 C C . SER A 1 273 ? 3.633 154.178 12.488 1.000 36.980 272 SER A C 1
ATOM 4179 O O . SER A 1 273 ? 3.275 155.317 12.281 1.000 43.523 272 SER A O 1
ATOM 4187 N N . GLY A 1 274 ? 4.348 153.934 13.583 1.000 41.566 273 GLY A N 1
ATOM 4188 C CA . GLY A 1 274 ? 3.844 153.254 14.737 1.000 45.664 273 GLY A CA 1
ATOM 4189 C C . GLY A 1 274 ? 3.049 154.211 15.613 1.000 39.432 273 GLY A C 1
ATOM 4190 O O . GLY A 1 274 ? 3.578 154.877 16.480 1.000 36.951 273 GLY A O 1
ATOM 4194 N N . LYS A 1 275 ? 1.745 154.239 15.407 1.000 42.888 274 LYS A N 1
ATOM 4195 C CA . LYS A 1 275 ? 0.883 154.528 16.524 1.000 48.518 274 LYS A CA 1
ATOM 4196 C C . LYS A 1 275 ? 0.573 153.163 17.140 1.000 43.219 274 LYS A C 1
ATOM 4197 O O . LYS A 1 275 ? 0.285 152.201 16.419 1.000 42.699 274 LYS A O 1
ATOM 4216 N N . LYS A 1 276 ? 0.599 153.113 18.477 1.000 43.014 275 LYS A N 1
ATOM 4217 C CA . LYS A 1 276 ? 0.252 151.921 19.246 1.000 46.335 275 LYS A CA 1
ATOM 4218 C C . LYS A 1 276 ? -1.096 151.327 18.828 1.000 39.803 275 LYS A C 1
ATOM 4219 O O . LYS A 1 276 ? -1.219 150.107 18.818 1.000 37.821 275 LYS A O 1
ATOM 4238 N N . GLU A 1 277 ? -2.099 152.169 18.524 1.000 38.939 276 GLU A N 1
ATOM 4239 C CA . GLU A 1 277 ? -3.448 151.712 18.213 1.000 40.575 276 GLU A CA 1
ATOM 4240 C C . GLU A 1 277 ? -3.486 150.892 16.923 1.000 36.415 276 GLU A C 1
ATOM 4241 O O . GLU A 1 277 ? -4.309 149.994 16.812 1.000 33.133 276 GLU A O 1
ATOM 4253 N N . ASP A 1 278 ? -2.655 151.263 15.934 1.000 33.616 277 ASP A N 1
ATOM 4254 C CA . ASP A 1 278 ? -2.525 150.539 14.677 1.000 36.357 277 ASP A CA 1
ATOM 4255 C C . ASP A 1 278 ? -1.925 149.130 14.902 1.000 35.835 277 ASP A C 1
ATOM 4256 O O . ASP A 1 278 ? -2.461 148.133 14.400 1.000 28.164 277 ASP A O 1
ATOM 4265 N N . PHE A 1 279 ? -0.810 149.059 15.649 1.000 29.611 278 PHE A N 1
ATOM 4266 C CA . PHE A 1 279 ? -0.227 147.785 16.053 1.000 29.571 278 PHE A CA 1
ATOM 4267 C C . PHE A 1 279 ? -1.255 146.931 16.801 1.000 30.186 278 PHE A C 1
ATOM 4268 O O . PHE A 1 279 ? -1.454 145.769 16.457 1.000 28.628 278 PHE A O 1
ATOM 4285 N N . GLN A 1 280 ? -1.914 147.531 17.810 1.000 30.823 279 GLN A N 1
ATOM 4286 C CA . GLN A 1 280 ? -2.866 146.851 18.675 1.000 31.563 279 GLN A CA 1
ATOM 4287 C C . GLN A 1 280 ? -4.053 146.336 17.871 1.000 30.432 279 GLN A C 1
ATOM 4288 O O . GLN A 1 280 ? -4.562 145.272 18.181 1.000 31.224 279 GLN A O 1
ATOM 4302 N N . ALA A 1 281 ? -4.492 147.057 16.826 1.000 29.518 280 ALA A N 1
ATOM 4303 C CA . ALA A 1 281 ? -5.622 146.598 16.034 1.000 30.621 280 ALA A CA 1
ATOM 4304 C C . ALA A 1 281 ? -5.228 145.324 15.261 1.000 31.531 280 ALA A C 1
ATOM 4305 O O . ALA A 1 281 ? -6.032 144.416 15.093 1.000 28.365 280 ALA A O 1
ATOM 4312 N N . TRP A 1 282 ? -3.979 145.252 14.779 1.000 30.518 281 TRP A N 1
ATOM 4313 C CA . TRP A 1 282 ? -3.455 144.010 14.219 1.000 28.157 281 TRP A CA 1
ATOM 4314 C C . TRP A 1 282 ? -3.330 142.895 15.272 1.000 26.448 281 TRP A C 1
ATOM 4315 O O . TRP A 1 282 ? -3.760 141.762 15.024 1.000 25.682 281 TRP A O 1
ATOM 4336 N N . VAL A 1 283 ? -2.699 143.192 16.419 1.000 26.094 282 VAL A N 1
ATOM 4337 C CA . VAL A 1 283 ? -2.609 142.222 17.512 1.000 27.325 282 VAL A CA 1
ATOM 4338 C C . VAL A 1 283 ? -3.994 141.620 17.778 1.000 26.357 282 VAL A C 1
ATOM 4339 O O . VAL A 1 283 ? -4.172 140.410 17.702 1.000 25.038 282 VAL A O 1
ATOM 4352 N N . ASP A 1 284 ? -4.997 142.467 18.017 1.000 27.237 283 ASP A N 1
ATOM 4353 C CA . ASP A 1 284 ? -6.332 141.989 18.354 1.000 28.470 283 ASP A CA 1
ATOM 4354 C C . ASP A 1 284 ? -6.953 141.122 17.269 1.000 29.079 283 ASP A C 1
ATOM 4355 O O . ASP A 1 284 ? -7.894 140.393 17.580 1.000 30.671 283 ASP A O 1
ATOM 4364 N N . SER A 1 285 ? -6.451 141.195 16.020 1.000 28.062 284 SER A N 1
ATOM 4365 C CA . SER A 1 285 ? -6.956 140.352 14.945 1.000 26.203 284 SER A CA 1
ATOM 4366 C C . SER A 1 285 ? -6.322 138.951 14.913 1.000 27.187 284 SER A C 1
ATOM 4367 O O . SER A 1 285 ? -6.788 138.085 14.147 1.000 23.858 284 SER A O 1
ATOM 4375 N N . VAL A 1 286 ? -5.232 138.729 15.682 1.000 26.343 285 VAL A N 1
ATOM 4376 C CA . VAL A 1 286 ? -4.474 137.479 15.578 1.000 28.102 285 VAL A CA 1
ATOM 4377 C C . VAL A 1 286 ? -5.324 136.280 16.018 1.000 29.156 285 VAL A C 1
ATOM 4378 O O . VAL A 1 286 ? -5.252 135.176 15.458 1.000 27.212 285 VAL A O 1
ATOM 4391 N N . SER A 1 287 ? -6.010 136.496 17.138 1.000 29.458 286 SER A N 1
ATOM 4392 C CA . SER A 1 287 ? -6.921 135.532 17.717 1.000 31.963 286 SER A CA 1
ATOM 4393 C C . SER A 1 287 ? -7.810 134.868 16.656 1.000 30.197 286 SER A C 1
ATOM 4394 O O . SER A 1 287 ? -7.954 133.659 16.617 1.000 30.153 286 SER A O 1
ATOM 4402 N N . ALA A 1 288 ? -8.454 135.664 15.809 1.000 26.655 287 ALA A N 1
ATOM 4403 C CA . ALA A 1 288 ? -9.364 135.097 14.842 1.000 30.457 287 ALA A CA 1
ATOM 4404 C C . ALA A 1 288 ? -8.612 134.424 13.682 1.000 31.688 287 ALA A C 1
ATOM 4405 O O . ALA A 1 288 ? -9.252 133.650 12.993 1.000 33.723 287 ALA A O 1
ATOM 4412 N N . SER A 1 289 ? -7.307 134.694 13.418 1.000 29.607 288 SER A N 1
ATOM 4413 C CA . SER A 1 289 ? -6.607 134.039 12.303 1.000 26.144 288 SER A CA 1
ATOM 4414 C C . SER A 1 289 ? -5.170 133.695 12.681 1.000 25.520 288 SER A C 1
ATOM 4415 O O . SER A 1 289 ? -4.195 134.300 12.212 1.000 22.103 288 SER A O 1
ATOM 4423 N N . PRO A 1 290 ? -4.978 132.671 13.529 1.000 29.489 289 PRO A N 1
ATOM 4424 C CA . PRO A 1 290 ? -3.629 132.328 13.955 1.000 24.609 289 PRO A CA 1
ATOM 4425 C C . PRO A 1 290 ? -2.885 131.691 12.784 1.000 23.573 289 PRO A C 1
ATOM 4426 O O . PRO A 1 290 ? -3.468 131.033 11.926 1.000 24.095 289 PRO A O 1
ATOM 4437 N N . ASP A 1 291 ? -1.562 131.822 12.806 1.000 20.831 290 ASP A N 1
ATOM 4438 C CA . ASP A 1 291 ? -0.720 131.135 11.855 1.000 20.611 290 ASP A CA 1
ATOM 4439 C C . ASP A 1 291 ? 0.471 130.558 12.621 1.000 19.109 290 ASP A C 1
ATOM 4440 O O . ASP A 1 291 ? 0.672 130.853 13.803 1.000 17.323 290 ASP A O 1
ATOM 4449 N N . PHE A 1 292 ? 1.211 129.656 11.980 1.000 17.736 291 PHE A N 1
ATOM 4450 C CA . PHE A 1 292 ? 2.469 129.161 12.506 1.000 20.104 291 PHE A CA 1
ATOM 4451 C C . PHE A 1 292 ? 3.556 130.238 12.381 1.000 22.990 291 PHE A C 1
ATOM 4452 O O . PHE A 1 292 ? 3.875 130.684 11.268 1.000 19.307 291 PHE A O 1
ATOM 4469 N N . VAL A 1 293 ? 4.107 130.665 13.545 1.000 21.537 292 VAL A N 1
ATOM 4470 C CA . VAL A 1 293 ? 4.923 131.870 13.618 1.000 18.691 292 VAL A CA 1
ATOM 4471 C C . VAL A 1 293 ? 6.241 131.662 14.352 1.000 18.672 292 VAL A C 1
ATOM 4472 O O . VAL A 1 293 ? 7.146 132.468 14.182 1.000 17.454 292 VAL A O 1
ATOM 4485 N N . ASP A 1 294 ? 6.376 130.619 15.176 1.000 18.690 293 ASP A N 1
ATOM 4486 C CA . ASP A 1 294 ? 7.609 130.462 15.933 1.000 19.466 293 ASP A CA 1
ATOM 4487 C C . ASP A 1 294 ? 7.742 128.998 16.311 1.000 20.711 293 ASP A C 1
ATOM 4488 O O . ASP A 1 294 ? 6.805 128.212 16.122 1.000 18.412 293 ASP A O 1
ATOM 4497 N N . PHE A 1 295 ? 8.887 128.671 16.912 1.000 23.330 294 PHE A N 1
ATOM 4498 C CA . PHE A 1 295 ? 9.173 127.305 17.317 1.000 22.673 294 PHE A CA 1
ATOM 4499 C C . PHE A 1 295 ? 9.092 127.239 18.830 1.000 23.454 294 PHE A C 1
ATOM 4500 O O . PHE A 1 295 ? 9.306 128.246 19.470 1.000 24.165 294 PHE A O 1
ATOM 4517 N N . VAL A 1 296 ? 8.782 126.051 19.372 1.000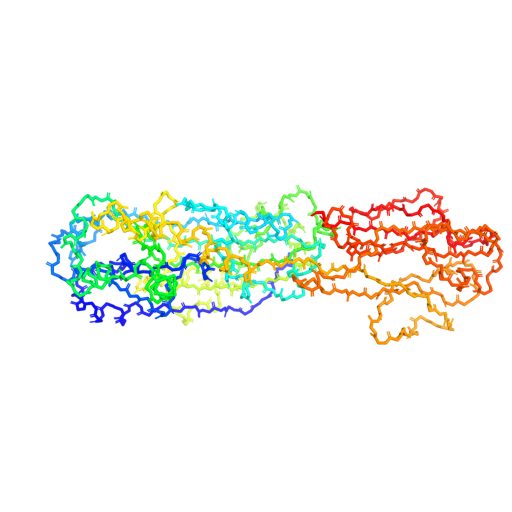 24.826 295 VAL A N 1
ATOM 4518 C CA . VAL A 1 296 ? 9.110 125.691 20.739 1.000 23.983 295 VAL A CA 1
ATOM 4519 C C . VAL A 1 296 ? 10.601 125.346 20.711 1.000 27.108 295 VAL A C 1
ATOM 4520 O O . VAL A 1 296 ? 10.997 124.383 20.069 1.000 24.666 295 VAL A O 1
ATOM 4533 N N . PRO A 1 297 ? 11.477 126.197 21.293 1.000 29.661 296 PRO A N 1
ATOM 4534 C CA . PRO A 1 297 ? 12.910 126.100 21.045 1.000 29.206 296 PRO A CA 1
ATOM 4535 C C . PRO A 1 297 ? 13.582 124.763 21.399 1.000 27.415 296 PRO A C 1
ATOM 4536 O O . PRO A 1 297 ? 14.539 124.403 20.725 1.000 24.513 296 PRO A O 1
ATOM 4547 N N . THR A 1 298 ? 13.059 124.019 22.395 1.000 25.798 297 THR A N 1
ATOM 4548 C CA . THR A 1 298 ? 13.655 122.772 22.888 1.000 29.093 297 THR A CA 1
ATOM 4549 C C . THR A 1 298 ? 13.349 121.564 22.013 1.000 28.685 297 THR A C 1
ATOM 4550 O O . THR A 1 298 ? 14.147 120.651 22.018 1.000 34.011 297 THR A O 1
ATOM 4561 N N . ILE A 1 299 ? 12.240 121.583 21.253 1.000 30.071 298 ILE A N 1
ATOM 4562 C CA . ILE A 1 299 ? 11.828 120.491 20.374 1.000 31.060 298 ILE A CA 1
ATOM 4563 C C . ILE A 1 299 ? 11.195 121.028 19.082 1.000 26.696 298 ILE A C 1
ATOM 4564 O O . ILE A 1 299 ? 10.069 120.636 18.754 1.000 25.572 298 ILE A O 1
ATOM 4580 N N . PRO A 1 300 ? 11.892 121.850 18.270 1.000 22.776 299 PRO A N 1
ATOM 4581 C CA . PRO A 1 300 ? 11.274 122.422 17.068 1.000 24.745 299 PRO A CA 1
ATOM 4582 C C . PRO A 1 300 ? 10.825 121.348 16.067 1.000 22.630 299 PRO A C 1
ATOM 4583 O O . PRO A 1 300 ? 9.739 121.443 15.470 1.000 19.576 299 PRO A O 1
ATOM 4594 N N . MET A 1 301 ? 11.692 120.332 15.906 1.000 22.154 300 MET A N 1
ATOM 4595 C CA . MET A 1 301 ? 11.519 119.281 14.919 1.000 21.995 300 MET A CA 1
ATOM 4596 C C . MET A 1 301 ? 12.404 118.081 15.291 1.000 22.725 300 MET A C 1
ATOM 4597 O O . MET A 1 301 ? 13.365 118.249 16.047 1.000 22.577 300 MET A O 1
ATOM 4611 N N . GLN A 1 302 ? 12.048 116.890 14.778 1.000 23.611 301 GLN A N 1
ATOM 4612 C CA . GLN A 1 302 ? 12.787 115.634 14.907 1.000 28.208 301 GLN A CA 1
ATOM 4613 C C . GLN A 1 302 ? 13.364 115.217 13.548 1.000 23.777 301 GLN A C 1
ATOM 4614 O O . GLN A 1 302 ? 12.711 115.382 12.517 1.000 21.792 301 GLN A O 1
ATOM 4628 N N . GLU A 1 303 ? 14.480 114.495 13.567 1.000 25.127 302 GLU A N 1
ATOM 4629 C CA . GLU A 1 303 ? 15.062 113.915 12.346 1.000 25.144 302 GLU A CA 1
ATOM 4630 C C . GLU A 1 303 ? 14.126 112.844 11.789 1.000 23.626 302 GLU A C 1
ATOM 4631 O O . GLU A 1 303 ? 13.510 112.081 12.551 1.000 22.114 302 GLU A 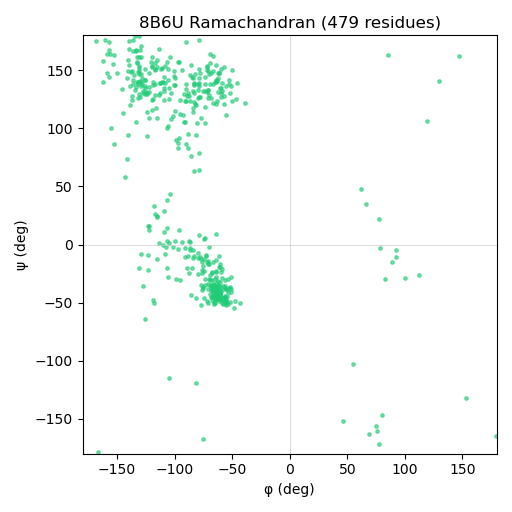O 1
ATOM 4643 N N . ILE A 1 304 ? 13.958 112.829 10.463 1.000 22.447 303 ILE A N 1
ATOM 4644 C CA . ILE A 1 304 ? 12.907 112.009 9.883 1.000 25.976 303 ILE A CA 1
ATOM 4645 C C . ILE A 1 304 ? 13.216 110.512 10.026 1.000 23.013 303 ILE A C 1
ATOM 4646 O O . ILE A 1 304 ? 12.304 109.706 10.098 1.000 22.687 303 ILE A O 1
ATOM 4662 N N . TRP A 1 305 ? 14.490 110.145 10.123 1.000 23.323 304 TRP A N 1
ATOM 4663 C CA . TRP A 1 305 ? 14.879 108.747 10.195 1.000 24.933 304 TRP A CA 1
ATOM 4664 C C . TRP A 1 305 ? 14.585 108.122 11.570 1.000 26.719 304 TRP A C 1
ATOM 4665 O O . TRP A 1 305 ? 14.643 106.886 11.702 1.000 26.318 304 TRP A O 1
ATOM 4686 N N . THR A 1 306 ? 14.267 108.947 12.591 1.000 24.845 305 THR A N 1
ATOM 4687 C CA . THR A 1 306 ? 13.706 108.426 13.836 1.000 24.032 305 THR A CA 1
ATOM 4688 C C . THR A 1 306 ? 12.394 107.677 13.569 1.000 24.046 305 THR A C 1
ATOM 4689 O O . THR A 1 306 ? 11.980 106.851 14.378 1.000 26.022 305 THR A O 1
ATOM 4700 N N . LEU A 1 307 ? 11.714 107.929 12.443 1.000 24.336 306 LEU A N 1
ATOM 4701 C CA . LEU A 1 307 ? 10.533 107.145 12.082 1.000 23.890 306 LEU A CA 1
ATOM 4702 C C . LEU A 1 307 ? 10.874 105.858 11.291 1.000 25.245 306 LEU A C 1
ATOM 4703 O O . LEU A 1 307 ? 9.992 105.065 10.953 1.000 20.638 306 LEU A O 1
ATOM 4719 N N . CYS A 1 308 ? 12.143 105.618 10.965 1.000 25.308 307 CYS A N 1
ATOM 4720 C CA . CYS A 1 308 ? 12.519 104.344 10.379 1.000 26.074 307 CYS A CA 1
ATOM 4721 C C . CYS A 1 308 ? 12.236 103.197 11.365 1.000 26.534 307 CYS A C 1
ATOM 4722 O O . CYS A 1 308 ? 12.382 103.295 12.607 1.000 25.290 307 CYS A O 1
ATOM 4730 N N . SER A 1 309 ? 11.802 102.088 10.760 1.000 23.658 308 SER A N 1
ATOM 4731 C CA . SER A 1 309 ? 11.644 100.823 11.468 1.000 28.315 308 SER A CA 1
ATOM 4732 C C . SER A 1 309 ? 12.993 100.330 11.995 1.000 24.729 308 SER A C 1
ATOM 4733 O O . SER A 1 309 ? 13.130 99.959 13.160 1.000 26.710 308 SER A O 1
ATOM 4741 N N . SER A 1 310 ? 14.007 100.366 11.133 1.000 23.959 309 SER A N 1
ATOM 4742 C CA . SER A 1 310 ? 15.252 99.673 11.410 1.000 25.731 309 SER A CA 1
ATOM 4743 C C . SER A 1 310 ? 16.406 100.647 11.647 1.000 27.508 309 SER A C 1
ATOM 4744 O O . SER A 1 310 ? 16.436 101.756 11.088 1.000 28.248 309 SER A O 1
ATOM 4752 N N . GLU A 1 311 ? 17.365 100.190 12.473 1.000 26.296 310 GLU A N 1
ATOM 4753 C CA . GLU A 1 311 ? 18.653 100.834 12.647 1.000 25.153 310 GLU A CA 1
ATOM 4754 C C . GLU A 1 311 ? 19.387 100.986 11.309 1.000 25.881 310 GLU A C 1
ATOM 4755 O O . GLU A 1 311 ? 19.932 102.068 11.051 1.000 26.968 310 GLU A O 1
ATOM 4767 N N . ALA A 1 312 ? 19.438 99.927 10.463 1.000 28.864 311 ALA A N 1
ATOM 4768 C CA . ALA A 1 312 ? 20.213 99.986 9.216 1.000 27.591 311 ALA A CA 1
ATOM 4769 C C . ALA A 1 312 ? 19.703 101.109 8.307 1.000 26.552 311 ALA A C 1
ATOM 4770 O O . ALA A 1 312 ? 20.498 101.849 7.745 1.000 30.182 311 ALA A O 1
ATOM 4777 N N . GLN A 1 313 ? 18.380 101.228 8.133 1.000 27.394 312 GLN A N 1
ATOM 4778 C CA . GLN A 1 313 ? 17.842 102.261 7.258 1.000 29.150 312 GLN A CA 1
ATOM 4779 C C . GLN A 1 313 ? 18.066 103.662 7.852 1.000 28.750 312 GLN A C 1
ATOM 4780 O O . GLN A 1 313 ? 18.409 104.586 7.119 1.000 26.944 312 GLN A O 1
ATOM 4794 N N . ALA A 1 314 ? 17.920 103.809 9.178 1.000 26.529 313 ALA A N 1
ATOM 4795 C CA . ALA A 1 314 ? 18.076 105.097 9.840 1.000 27.098 313 ALA A CA 1
ATOM 4796 C C . ALA A 1 314 ? 19.505 105.606 9.698 1.000 30.754 313 ALA A C 1
ATOM 4797 O O . ALA A 1 314 ? 19.725 106.757 9.331 1.000 29.830 313 ALA A O 1
ATOM 4804 N N . GLU A 1 315 ? 20.477 104.722 9.906 1.000 31.636 314 GLU A N 1
ATOM 4805 C CA . GLU A 1 315 ? 21.875 105.123 9.825 1.000 33.929 314 GLU A CA 1
ATOM 4806 C C . GLU A 1 315 ? 22.293 105.442 8.379 1.000 29.065 314 GLU A C 1
ATOM 4807 O O . GLU A 1 315 ? 23.208 106.241 8.173 1.000 27.163 314 GLU A O 1
ATOM 4819 N N . ALA A 1 316 ? 21.679 104.798 7.376 1.000 24.813 315 ALA A N 1
ATOM 4820 C CA . ALA A 1 316 ? 21.989 105.102 5.975 1.000 25.004 315 ALA A CA 1
ATOM 4821 C C . ALA A 1 316 ? 21.466 106.506 5.603 1.000 28.523 315 ALA A C 1
ATOM 4822 O O . ALA A 1 316 ? 22.102 107.265 4.860 1.000 24.986 315 ALA A O 1
ATOM 4829 N N . MET A 1 317 ? 20.316 106.868 6.189 1.000 28.656 316 MET A N 1
ATOM 4830 C CA . MET A 1 317 ? 19.716 108.172 5.988 1.000 27.737 316 MET A CA 1
ATOM 4831 C C . MET A 1 317 ? 20.493 109.256 6.759 1.000 29.434 316 MET A C 1
ATOM 4832 O O . MET A 1 317 ? 20.793 110.295 6.160 1.000 27.452 316 MET A O 1
ATOM 4846 N N . ARG A 1 318 ? 20.855 109.022 8.048 1.000 27.312 317 ARG A N 1
ATOM 4847 C CA . ARG A 1 318 ? 21.694 109.950 8.819 1.000 30.869 317 ARG A CA 1
ATOM 4848 C C . ARG A 1 318 ? 23.012 110.217 8.077 1.000 29.864 317 ARG A C 1
ATOM 4849 O O . ARG A 1 318 ? 23.434 111.348 7.889 1.000 30.083 317 ARG A O 1
ATOM 4870 N N . LYS A 1 319 ? 23.677 109.164 7.642 1.000 34.163 318 LYS A N 1
ATOM 4871 C CA . LYS A 1 319 ? 24.949 109.278 6.945 1.000 35.951 318 LYS A CA 1
ATOM 4872 C C . LYS A 1 319 ? 24.773 110.110 5.676 1.000 32.642 318 LYS A C 1
ATOM 4873 O O . LYS A 1 319 ? 25.599 110.964 5.369 1.000 27.402 318 LYS A O 1
ATOM 4892 N N . HIS A 1 320 ? 23.721 109.828 4.890 1.000 28.239 319 HIS A N 1
ATOM 4893 C CA . HIS A 1 320 ? 23.515 110.593 3.670 1.000 27.766 319 HIS A CA 1
ATOM 4894 C C . HIS A 1 320 ? 23.313 112.090 3.996 1.000 30.102 319 HIS A C 1
ATOM 4895 O O . HIS A 1 320 ? 23.826 112.967 3.296 1.000 29.599 319 HIS A O 1
ATOM 4910 N N . PHE A 1 321 ? 22.540 112.383 5.049 1.000 28.294 320 PHE A N 1
ATOM 4911 C CA . PHE A 1 321 ? 22.295 113.750 5.486 1.000 31.029 320 PHE A CA 1
ATOM 4912 C C . PHE A 1 321 ? 23.622 114.459 5.747 1.000 30.201 320 PHE A C 1
ATOM 4913 O O . PHE A 1 321 ? 23.871 115.539 5.220 1.000 26.725 320 PHE A O 1
ATOM 4930 N N . ASP A 1 322 ? 24.476 113.839 6.558 1.000 31.972 321 ASP A N 1
ATOM 4931 C CA . ASP A 1 322 ? 25.702 114.503 7.000 1.000 37.308 321 ASP A CA 1
ATOM 4932 C C . ASP A 1 322 ? 26.773 114.615 5.916 1.000 38.792 321 ASP A C 1
ATOM 4933 O O . ASP A 1 322 ? 27.570 115.551 5.950 1.000 40.313 321 ASP A O 1
ATOM 4942 N N . ASP A 1 323 ? 26.790 113.651 4.993 1.000 36.070 322 ASP A N 1
ATOM 4943 C CA . ASP A 1 323 ? 27.873 113.504 4.053 1.000 34.483 322 ASP A CA 1
ATOM 4944 C C . ASP A 1 323 ? 27.505 114.123 2.720 1.000 33.544 322 ASP A C 1
ATOM 4945 O O . ASP A 1 323 ? 28.401 114.493 1.977 1.000 35.146 322 ASP A O 1
ATOM 4954 N N . VAL A 1 324 ? 26.223 114.147 2.364 1.000 29.662 323 VAL A N 1
ATOM 4955 C CA . VAL A 1 324 ? 25.883 114.612 1.031 1.000 32.649 323 VAL A CA 1
ATOM 4956 C C . VAL A 1 324 ? 24.854 115.751 1.098 1.000 34.941 323 VAL A C 1
ATOM 4957 O O . VAL A 1 324 ? 25.143 116.869 0.658 1.000 31.727 323 VAL A O 1
ATOM 4970 N N . TRP A 1 325 ? 23.641 115.451 1.599 1.000 33.887 324 TRP A N 1
ATOM 4971 C CA . TRP A 1 325 ? 22.491 116.311 1.367 1.000 31.285 324 TRP A CA 1
ATOM 4972 C C . TRP A 1 325 ? 22.612 117.611 2.175 1.000 30.931 324 TRP A C 1
ATOM 4973 O O . TRP A 1 325 ? 22.434 118.698 1.621 1.000 33.756 324 TRP A O 1
ATOM 4994 N N . ALA A 1 326 ? 22.919 117.524 3.474 1.000 27.185 325 ALA A N 1
ATOM 4995 C CA . ALA A 1 326 ? 22.928 118.735 4.274 1.000 28.145 325 ALA A CA 1
ATOM 4996 C C . ALA A 1 326 ? 24.071 119.652 3.838 1.000 32.710 325 ALA A C 1
ATOM 4997 O O . ALA A 1 326 ? 23.858 120.873 3.815 1.000 31.453 325 ALA A O 1
ATOM 5004 N N . PRO A 1 327 ? 25.326 119.151 3.619 1.000 35.161 326 PRO A N 1
ATOM 5005 C CA . PRO A 1 327 ? 26.396 120.010 3.084 1.000 34.123 326 PRO A CA 1
ATOM 5006 C C . PRO A 1 327 ? 26.039 120.689 1.761 1.000 32.452 326 PRO A C 1
ATOM 5007 O O . PRO A 1 327 ? 26.330 121.871 1.587 1.000 39.314 326 PRO A O 1
ATOM 5018 N N . ALA A 1 328 ? 25.341 119.975 0.870 1.000 30.273 327 ALA A N 1
ATOM 5019 C CA . ALA A 1 328 ? 24.877 120.581 -0.353 1.000 33.331 327 ALA A CA 1
ATOM 5020 C C . ALA A 1 328 ? 23.913 121.733 -0.035 1.000 33.509 327 ALA A C 1
ATOM 5021 O O . ALA A 1 328 ? 24.097 122.818 -0.577 1.000 37.443 327 ALA A O 1
ATOM 5028 N N . GLN A 1 329 ? 22.947 121.530 0.887 1.000 32.728 328 GLN A N 1
ATOM 5029 C CA . GLN A 1 329 ? 21.988 122.574 1.231 1.000 31.285 328 GLN A CA 1
ATOM 5030 C C . GLN A 1 329 ? 22.696 123.775 1.879 1.000 30.268 328 GLN A C 1
ATOM 5031 O O . GLN A 1 329 ? 22.396 124.911 1.552 1.000 29.543 328 GLN A O 1
ATOM 5045 N N . SER A 1 330 ? 23.581 123.506 2.842 1.000 30.280 329 SER A N 1
ATOM 5046 C CA . SER A 1 330 ? 24.242 124.499 3.687 1.000 32.320 329 SER A CA 1
ATOM 5047 C C . SER A 1 330 ? 25.179 125.360 2.836 1.000 36.305 329 SER A C 1
ATOM 5048 O O . SER A 1 330 ? 25.290 126.563 3.102 1.000 36.806 329 SER A O 1
ATOM 5056 N N . GLU A 1 331 ? 25.787 124.733 1.802 1.000 40.344 330 GLU A N 1
ATOM 5057 C CA . GLU A 1 331 ? 26.666 125.405 0.848 1.000 43.874 330 GLU A CA 1
ATOM 5058 C C . GLU A 1 331 ? 25.891 126.400 -0.025 1.000 39.924 330 GLU A C 1
ATOM 5059 O O . GLU A 1 331 ? 26.457 127.402 -0.440 1.000 32.562 330 GLU A O 1
ATOM 5071 N N . LYS A 1 332 ? 24.608 126.182 -0.320 1.000 36.082 331 LYS A N 1
ATOM 5072 C CA . LYS A 1 332 ? 23.873 127.192 -1.089 1.000 37.292 331 LYS A CA 1
ATOM 5073 C C . LYS A 1 332 ? 23.782 128.553 -0.378 1.000 33.490 331 LYS A C 1
ATOM 5074 O O . LYS A 1 332 ? 23.304 129.475 -1.009 1.000 36.176 331 LYS A O 1
ATOM 5093 N N . PHE A 1 333 ? 24.173 128.648 0.917 1.000 34.824 332 PHE A N 1
ATOM 5094 C CA . PHE A 1 333 ? 24.006 129.822 1.769 1.000 34.636 332 PHE A CA 1
ATOM 5095 C C . PHE A 1 333 ? 25.349 130.303 2.320 1.000 37.367 332 PHE A C 1
ATOM 5096 O O . PHE A 1 333 ? 25.392 131.140 3.230 1.000 37.257 332 PHE A O 1
ATOM 5113 N N . ARG A 1 334 ? 26.444 129.771 1.762 1.000 36.146 333 ARG A N 1
ATOM 5114 C CA . ARG A 1 334 ? 27.776 130.238 2.093 1.000 42.956 333 ARG A CA 1
ATOM 5115 C C . ARG A 1 334 ? 28.000 131.513 1.271 1.000 41.013 333 ARG A C 1
ATOM 5116 O O . ARG A 1 334 ? 28.112 131.464 0.048 1.000 45.436 333 ARG A O 1
ATOM 5137 N N . VAL A 1 335 ? 27.911 132.658 1.965 1.000 36.838 334 VAL A N 1
ATOM 5138 C CA . VAL A 1 335 ? 27.970 133.995 1.395 1.000 35.920 334 VAL A CA 1
ATOM 5139 C C . VAL A 1 335 ? 29.113 134.724 2.109 1.000 35.790 334 VAL A C 1
ATOM 5140 O O . VAL A 1 335 ? 29.021 134.972 3.305 1.000 36.180 334 VAL A O 1
ATOM 5153 N N . LYS A 1 336 ? 30.185 135.072 1.393 1.000 34.805 335 LYS A N 1
ATOM 5154 C CA . LYS A 1 336 ? 31.246 135.903 1.953 1.000 31.429 335 LYS A CA 1
ATOM 5155 C C . LYS A 1 336 ? 31.221 137.337 1.388 1.000 31.625 335 LYS A C 1
ATOM 5156 O O . LYS A 1 336 ? 30.681 137.630 0.287 1.000 28.231 335 LYS A O 1
ATOM 5175 N N . ALA A 1 337 ? 31.822 138.249 2.185 1.000 27.800 336 ALA A N 1
ATOM 5176 C CA . ALA A 1 337 ? 31.765 139.672 1.905 1.000 27.365 336 ALA A CA 1
ATOM 5177 C C . ALA A 1 337 ? 32.606 139.970 0.665 1.000 26.144 336 ALA A C 1
ATOM 5178 O O . ALA A 1 337 ? 33.578 139.273 0.364 1.000 22.099 336 ALA A O 1
ATOM 5185 N N . ASN A 1 338 ? 32.157 140.969 -0.106 1.000 25.432 337 ASN A N 1
ATOM 5186 C CA . ASN A 1 338 ? 32.974 141.545 -1.160 1.000 26.671 337 ASN A CA 1
ATOM 5187 C C . ASN A 1 338 ? 34.339 141.897 -0.566 1.000 29.181 337 ASN A C 1
ATOM 5188 O O . ASN A 1 338 ? 34.449 142.219 0.624 1.000 27.600 337 ASN A O 1
ATOM 5199 N N . PHE A 1 339 ? 35.352 141.835 -1.440 1.000 28.932 338 PHE A N 1
ATOM 5200 C CA . PHE A 1 339 ? 36.736 142.104 -1.117 1.000 27.924 338 PHE A CA 1
ATOM 5201 C C . PHE A 1 339 ? 37.347 142.884 -2.279 1.000 30.773 338 PHE A C 1
ATOM 5202 O O . PHE A 1 339 ? 36.854 142.877 -3.418 1.000 24.986 338 PHE A O 1
ATOM 5219 N N . ILE A 1 340 ? 38.437 143.569 -1.950 1.000 27.244 339 ILE A N 1
ATOM 5220 C CA . ILE A 1 340 ? 39.174 144.304 -2.941 1.000 29.839 339 ILE A CA 1
ATOM 5221 C C . ILE A 1 340 ? 40.240 143.382 -3.527 1.000 29.612 339 ILE A C 1
ATOM 5222 O O . ILE A 1 340 ? 40.959 142.706 -2.793 1.000 29.129 339 ILE A O 1
ATOM 5238 N N . ASP A 1 341 ? 40.330 143.391 -4.857 1.000 28.243 340 ASP A N 1
ATOM 5239 C CA . ASP A 1 341 ? 41.296 142.572 -5.546 1.000 30.566 340 ASP A CA 1
ATOM 5240 C C . ASP A 1 341 ? 42.193 143.448 -6.420 1.000 31.396 340 ASP A C 1
ATOM 5241 O O . ASP A 1 341 ? 43.154 142.966 -6.987 1.000 30.619 340 ASP A O 1
ATOM 5250 N N . GLN A 1 342 ? 41.868 144.725 -6.578 1.000 33.573 341 GLN A N 1
ATOM 5251 C CA . GLN A 1 342 ? 42.720 145.568 -7.387 1.000 33.222 341 GLN A CA 1
ATOM 5252 C C . GLN A 1 342 ? 42.507 147.049 -7.035 1.000 32.413 341 GLN A C 1
ATOM 5253 O O . GLN A 1 342 ? 41.412 147.465 -6.665 1.000 35.014 341 GLN A O 1
ATOM 5267 N N . LEU A 1 343 ? 43.599 147.814 -7.153 1.000 31.700 342 LEU A N 1
ATOM 5268 C CA . LEU A 1 343 ? 43.645 149.251 -6.952 1.000 32.954 342 LEU A CA 1
ATOM 5269 C C . LEU A 1 343 ? 44.256 149.939 -8.181 1.000 31.194 342 LEU A C 1
ATOM 5270 O O . LEU A 1 343 ? 45.231 149.463 -8.747 1.000 29.858 342 LEU A O 1
ATOM 5286 N N . VAL A 1 344 ? 43.713 151.107 -8.541 1.000 31.581 343 VAL A N 1
ATOM 5287 C CA . VAL A 1 344 ? 44.330 152.006 -9.497 1.000 32.729 343 VAL A CA 1
ATOM 5288 C C . VAL A 1 344 ? 44.304 153.404 -8.893 1.000 36.798 343 VAL A C 1
ATOM 5289 O O . VAL A 1 344 ? 43.503 153.679 -7.993 1.000 32.545 343 VAL A O 1
ATOM 5302 N N . VAL A 1 345 ? 45.159 154.273 -9.446 1.000 35.268 344 VAL A N 1
ATOM 5303 C CA . VAL A 1 345 ? 45.184 155.683 -9.106 1.000 36.883 344 VAL A CA 1
ATOM 5304 C C . VAL A 1 345 ? 44.623 156.469 -10.279 1.000 32.380 344 VAL A C 1
ATOM 5305 O O . VAL A 1 345 ? 44.992 156.183 -11.409 1.000 38.037 344 VAL A O 1
ATOM 5318 N N . LEU A 1 346 ? 43.812 157.494 -9.979 1.000 30.299 345 LEU A N 1
ATOM 5319 C CA . LEU A 1 346 ? 43.219 158.392 -10.954 1.000 32.772 345 LEU A CA 1
ATOM 5320 C C . LEU A 1 346 ? 43.698 159.811 -10.675 1.000 36.223 345 LEU A C 1
ATOM 5321 O O . LEU A 1 346 ? 43.695 160.238 -9.518 1.000 36.433 345 LEU A O 1
ATOM 5337 N N . THR A 1 347 ? 44.004 160.582 -11.727 1.000 38.722 346 THR A N 1
ATOM 5338 C CA . THR A 1 347 ? 44.527 161.943 -11.552 1.000 44.537 346 THR A CA 1
ATOM 5339 C C . THR A 1 347 ? 43.709 162.852 -12.462 1.000 39.502 346 THR A C 1
ATOM 5340 O O . THR A 1 347 ? 43.199 162.378 -13.460 1.000 44.389 346 THR A O 1
ATOM 5351 N N . GLY A 1 348 ? 43.514 164.124 -12.104 1.000 37.453 347 GLY A N 1
ATOM 5352 C CA . GLY A 1 348 ? 42.701 164.997 -12.929 1.000 31.606 347 GLY A CA 1
ATOM 5353 C C . GLY A 1 348 ? 42.592 166.396 -12.342 1.000 37.522 347 GLY A C 1
ATOM 5354 O O . GLY A 1 348 ? 43.332 166.735 -11.407 1.000 38.676 347 GLY A O 1
ATOM 5358 N N . GLY A 1 349 ? 41.618 167.161 -12.868 1.000 36.031 348 GLY A N 1
ATOM 5359 C CA . GLY A 1 349 ? 41.580 168.605 -12.727 1.000 33.497 348 GLY A CA 1
ATOM 5360 C C . GLY A 1 349 ? 40.413 169.072 -11.881 1.000 38.646 348 GLY A C 1
ATOM 5361 O O . GLY A 1 349 ? 40.193 170.286 -11.765 1.000 40.364 348 GLY A O 1
ATOM 5365 N N . SER A 1 350 ? 39.625 168.093 -11.387 1.000 40.218 349 SER A N 1
ATOM 5366 C CA . SER A 1 350 ? 38.501 168.351 -10.503 1.000 35.813 349 SER A CA 1
ATOM 5367 C C . SER A 1 350 ? 38.094 167.098 -9.717 1.000 36.179 349 SER A C 1
ATOM 5368 O O . SER A 1 350 ? 38.621 165.992 -9.913 1.000 37.043 349 SER A O 1
ATOM 5376 N N . SER A 1 351 ? 37.122 167.309 -8.823 1.000 31.044 350 SER A N 1
ATOM 5377 C CA . SER A 1 351 ? 36.667 166.287 -7.911 1.000 33.833 350 SER A CA 1
ATOM 5378 C C . SER A 1 351 ? 35.645 165.362 -8.587 1.000 39.878 350 SER A C 1
ATOM 5379 O O . SER A 1 351 ? 35.323 164.325 -8.010 1.000 37.295 350 SER A O 1
ATOM 5387 N N . THR A 1 352 ? 35.157 165.702 -9.796 1.000 34.599 351 THR A N 1
ATOM 5388 C CA . THR A 1 352 ? 34.069 164.949 -10.412 1.000 35.132 351 THR A CA 1
ATOM 5389 C C . THR A 1 352 ? 34.622 163.973 -11.441 1.000 35.362 351 THR A C 1
ATOM 5390 O O . THR A 1 352 ? 33.858 163.249 -12.040 1.000 33.645 351 THR A O 1
ATOM 5401 N N . ILE A 1 353 ? 35.950 163.892 -11.577 1.000 36.111 352 ILE A N 1
ATOM 5402 C CA . ILE A 1 353 ? 36.569 162.899 -12.438 1.000 34.908 352 ILE A CA 1
ATOM 5403 C C . ILE A 1 353 ? 36.209 161.496 -11.950 1.000 34.447 352 ILE A C 1
ATOM 5404 O O . ILE A 1 353 ? 35.919 161.284 -10.775 1.000 36.931 352 ILE A O 1
ATOM 5420 N N . GLU A 1 354 ? 36.089 160.556 -12.887 1.000 35.822 353 GLU A N 1
ATOM 5421 C CA . GLU A 1 354 ? 35.609 159.233 -12.531 1.000 38.849 353 GLU A CA 1
ATOM 5422 C C . GLU A 1 354 ? 36.621 158.248 -13.087 1.000 33.406 353 GLU A C 1
ATOM 5423 O O . GLU A 1 354 ? 37.226 158.487 -14.115 1.000 26.954 353 GLU A O 1
ATOM 5435 N N . PRO A 1 355 ? 36.888 157.151 -12.369 1.000 32.760 354 PRO A N 1
ATOM 5436 C CA . PRO A 1 355 ? 37.800 156.128 -12.856 1.000 38.307 354 PRO A CA 1
ATOM 5437 C C . PRO A 1 355 ? 37.084 155.248 -13.877 1.000 36.634 354 PRO A C 1
ATOM 5438 O O . PRO A 1 355 ? 35.886 155.420 -14.134 1.000 31.141 354 PRO A O 1
ATOM 5449 N N . PRO A 1 356 ? 37.806 154.298 -14.502 1.000 39.040 355 PRO A N 1
ATOM 5450 C CA . PRO A 1 356 ? 37.170 153.369 -15.433 1.000 41.018 355 PRO A CA 1
ATOM 5451 C C . PRO A 1 356 ? 36.194 152.456 -14.683 1.000 37.781 355 PRO A C 1
ATOM 5452 O O . PRO A 1 356 ? 36.289 152.255 -13.464 1.000 33.712 355 PRO A O 1
ATOM 5463 N N . VAL A 1 357 ? 35.324 151.851 -15.485 1.000 35.059 356 VAL A N 1
ATOM 5464 C CA . VAL A 1 357 ? 34.119 151.180 -15.060 1.000 32.441 356 VAL A CA 1
ATOM 5465 C C . VAL A 1 357 ? 34.294 150.227 -13.884 1.000 34.217 356 VAL A C 1
ATOM 5466 O O . VAL A 1 357 ? 33.517 150.298 -12.936 1.000 41.333 356 VAL A O 1
ATOM 5479 N N . GLY A 1 358 ? 35.217 149.306 -13.763 1.000 35.808 357 GLY A N 1
ATOM 5480 C CA . GLY A 1 358 ? 34.982 148.549 -12.491 1.000 37.865 357 GLY A CA 1
ATOM 5481 C C . GLY A 1 358 ? 35.254 149.280 -11.140 1.000 33.904 357 GLY A C 1
ATOM 5482 O O . GLY A 1 358 ? 35.155 148.686 -10.034 1.000 29.111 357 GLY A O 1
ATOM 5486 N N . TYR A 1 359 ? 35.723 150.546 -11.188 1.000 30.793 358 TYR A N 1
ATOM 5487 C CA . TYR A 1 359 ? 36.472 151.110 -10.056 1.000 33.978 358 TYR A CA 1
ATOM 5488 C C . TYR A 1 359 ? 35.714 152.240 -9.346 1.000 28.266 358 TYR A C 1
ATOM 5489 O O . TYR A 1 359 ? 35.080 153.067 -9.994 1.000 24.807 358 TYR A O 1
ATOM 5507 N N . SER A 1 360 ? 35.766 152.268 -8.005 1.000 27.133 359 SER A N 1
ATOM 5508 C CA . SER A 1 360 ? 35.129 153.351 -7.243 1.000 29.410 359 SER A CA 1
ATOM 5509 C C . SER A 1 360 ? 36.217 154.196 -6.561 1.000 30.618 359 SER A C 1
ATOM 5510 O O . SER A 1 360 ? 37.206 153.664 -6.046 1.000 30.023 359 SER A O 1
ATOM 5518 N N . LYS A 1 361 ? 36.025 155.518 -6.572 1.000 30.661 360 LYS A N 1
ATOM 5519 C CA . LYS A 1 361 ? 36.925 156.466 -5.927 1.000 30.935 360 LYS A CA 1
ATOM 5520 C C . LYS A 1 361 ? 36.838 156.359 -4.400 1.000 29.901 360 LYS A C 1
ATOM 5521 O O . LYS A 1 361 ? 35.746 156.505 -3.865 1.000 27.607 360 LYS A O 1
ATOM 5540 N N . ILE A 1 362 ? 37.966 156.213 -3.688 1.000 32.039 361 ILE A N 1
ATOM 5541 C CA . ILE A 1 362 ? 38.026 156.729 -2.316 1.000 31.453 361 ILE A CA 1
ATOM 5542 C C . ILE A 1 362 ? 37.944 158.258 -2.412 1.000 32.544 361 ILE A C 1
ATOM 5543 O O . ILE A 1 362 ? 38.820 158.890 -3.028 1.000 32.720 361 ILE A O 1
ATOM 5559 N N . GLU A 1 363 ? 36.943 158.866 -1.772 1.000 31.481 362 GLU A N 1
ATOM 5560 C CA . GLU A 1 363 ? 36.687 160.289 -1.941 1.000 35.478 362 GLU A CA 1
ATOM 5561 C C . GLU A 1 363 ? 37.574 161.142 -1.035 1.000 32.800 362 GLU A C 1
ATOM 5562 O O . GLU A 1 363 ? 37.085 161.821 -0.145 1.000 34.168 362 GLU A O 1
ATOM 5574 N N . TYR A 1 364 ? 38.886 161.067 -1.259 1.000 33.098 363 TYR A N 1
ATOM 5575 C CA . TYR A 1 364 ? 39.840 161.951 -0.625 1.000 33.323 363 TYR A CA 1
ATOM 5576 C C . TYR A 1 364 ? 40.965 162.221 -1.629 1.000 29.605 363 TYR A C 1
ATOM 5577 O O . TYR A 1 364 ? 41.689 161.296 -1.991 1.000 27.156 363 TYR A O 1
ATOM 5595 N N . ASP A 1 365 ? 41.044 163.492 -2.067 1.000 25.348 364 ASP A N 1
ATOM 5596 C CA . ASP A 1 365 ? 42.113 164.041 -2.889 1.000 29.896 364 ASP A CA 1
ATOM 5597 C C . ASP A 1 365 ? 43.444 163.793 -2.179 1.000 31.610 364 ASP A C 1
ATOM 5598 O O . ASP A 1 365 ? 43.664 164.301 -1.086 1.000 31.003 364 ASP A O 1
ATOM 5607 N N . LEU A 1 366 ? 44.283 162.920 -2.743 1.000 30.034 365 LEU A N 1
ATOM 5608 C CA . LEU A 1 366 ? 45.576 162.582 -2.164 1.000 32.422 365 LEU A CA 1
ATOM 5609 C C . LEU A 1 366 ? 46.609 163.725 -2.340 1.000 34.623 365 LEU A C 1
ATOM 5610 O O . LEU A 1 366 ? 47.778 163.502 -2.087 1.000 31.777 365 LEU A O 1
ATOM 5626 N N . ASN A 1 367 ? 46.217 164.896 -2.876 1.000 38.300 366 ASN A N 1
ATOM 5627 C CA . ASN A 1 367 ? 46.994 166.133 -2.764 1.000 43.080 366 ASN A CA 1
ATOM 5628 C C . ASN A 1 367 ? 46.213 167.199 -2.010 1.000 43.795 366 ASN A C 1
ATOM 5629 O O . ASN A 1 367 ? 46.342 168.373 -2.346 1.000 46.897 366 ASN A O 1
ATOM 5640 N N . ALA A 1 368 ? 45.390 166.769 -1.032 1.000 42.005 367 ALA A N 1
ATOM 5641 C CA . ALA A 1 368 ? 44.586 167.681 -0.227 1.000 45.636 367 ALA A CA 1
ATOM 5642 C C . ALA A 1 368 ? 45.518 168.602 0.574 1.000 45.955 367 ALA A C 1
ATOM 5643 O O . ALA A 1 368 ? 46.391 168.120 1.339 1.000 39.132 367 ALA A O 1
ATOM 5650 N N . GLY A 1 369 ? 45.296 169.915 0.358 1.000 45.082 368 GLY A N 1
ATOM 5651 C CA . GLY A 1 369 ? 46.033 171.009 0.984 1.000 39.575 368 GLY A CA 1
ATOM 5652 C C . GLY A 1 369 ? 47.412 171.274 0.359 1.000 42.976 368 GLY A C 1
ATOM 5653 O O . GLY A 1 369 ? 48.071 172.205 0.815 1.000 47.767 368 GLY A O 1
ATOM 5657 N N . ALA A 1 370 ? 47.850 170.472 -0.645 1.000 37.171 369 ALA A N 1
ATOM 5658 C CA . ALA A 1 370 ? 49.211 170.498 -1.188 1.000 39.991 369 ALA A CA 1
ATOM 5659 C C . ALA A 1 370 ? 49.281 171.066 -2.620 1.000 43.581 369 ALA A C 1
ATOM 5660 O O . ALA A 1 370 ? 50.377 171.134 -3.176 1.000 45.898 369 ALA A O 1
ATOM 5667 N N . GLY A 1 371 ? 48.145 171.461 -3.231 1.000 52.095 370 GLY A N 1
ATOM 5668 C CA . GLY A 1 371 ? 48.113 171.892 -4.631 1.000 48.499 370 GLY A CA 1
ATOM 5669 C C . GLY A 1 371 ? 48.216 170.704 -5.594 1.000 55.696 370 GLY A C 1
ATOM 5670 O O . GLY A 1 371 ? 47.939 169.565 -5.206 1.000 57.368 370 GLY A O 1
ATOM 5674 N N . GLY A 1 372 ? 48.594 170.982 -6.856 1.000 53.180 371 GLY A N 1
ATOM 5675 C CA . GLY A 1 372 ? 48.777 169.962 -7.882 1.000 50.146 371 GLY A CA 1
ATOM 5676 C C . GLY A 1 372 ? 47.452 169.413 -8.421 1.000 51.574 371 GLY A C 1
ATOM 5677 O O . GLY A 1 372 ? 46.417 170.088 -8.369 1.000 48.382 371 GLY A O 1
ATOM 5681 N N . ASP A 1 373 ? 47.509 168.183 -8.967 1.000 56.103 372 ASP A N 1
ATOM 5682 C CA . ASP A 1 373 ? 46.330 167.474 -9.465 1.000 53.925 372 ASP A CA 1
ATOM 5683 C C . ASP A 1 373 ? 45.406 167.052 -8.316 1.000 51.977 372 ASP A C 1
ATOM 5684 O O . ASP A 1 373 ? 45.834 166.874 -7.162 1.000 46.357 372 ASP A O 1
ATOM 5693 N N . PHE A 1 374 ? 44.128 166.858 -8.663 1.000 46.462 373 PHE A N 1
ATOM 5694 C CA . PHE A 1 374 ? 43.256 165.999 -7.872 1.000 36.841 373 PHE A CA 1
ATOM 5695 C C . PHE A 1 374 ? 43.720 164.588 -8.088 1.000 33.533 373 PHE A C 1
ATOM 5696 O O . PHE A 1 374 ? 43.875 164.212 -9.237 1.000 31.788 373 PHE A O 1
ATOM 5713 N N . ILE A 1 375 ? 44.003 163.860 -7.008 1.000 30.497 374 ILE A N 1
ATOM 5714 C CA . ILE A 1 375 ? 44.416 162.471 -7.150 1.000 33.874 374 ILE A CA 1
ATOM 5715 C C . ILE A 1 375 ? 43.488 161.608 -6.287 1.000 34.000 374 ILE A C 1
ATOM 5716 O O . ILE A 1 375 ? 43.215 161.963 -5.145 1.000 32.387 374 ILE A O 1
ATOM 5732 N N . TYR A 1 376 ? 43.031 160.466 -6.831 1.000 32.089 375 TYR A N 1
ATOM 5733 C CA . TYR A 1 376 ? 42.165 159.540 -6.099 1.000 29.830 375 TYR A CA 1
ATOM 5734 C C . TYR A 1 376 ? 42.698 158.121 -6.186 1.000 29.481 375 TYR A C 1
ATOM 5735 O O . TYR A 1 376 ? 42.980 157.634 -7.273 1.000 34.229 375 TYR A O 1
ATOM 5753 N N . LEU A 1 377 ? 42.872 157.476 -5.024 1.000 30.082 376 LEU A N 1
ATOM 5754 C CA . LEU A 1 377 ? 42.997 156.024 -4.988 1.000 30.147 376 LEU A CA 1
ATOM 5755 C C . LEU A 1 377 ? 41.613 155.410 -5.233 1.000 28.566 376 LEU A C 1
ATOM 5756 O O . LEU A 1 377 ? 40.625 155.867 -4.664 1.000 30.996 376 LEU A O 1
ATOM 5772 N N . CYS A 1 378 ? 41.556 154.422 -6.135 1.000 31.318 377 CYS A N 1
ATOM 5773 C CA . CYS A 1 378 ? 40.315 153.794 -6.575 1.000 30.552 377 CYS A CA 1
ATOM 5774 C C . CYS A 1 378 ? 40.413 152.282 -6.387 1.000 29.275 377 CYS A C 1
ATOM 5775 O O . CYS A 1 378 ? 41.481 151.723 -6.613 1.000 28.748 377 CYS A O 1
ATOM 5783 N N . TYR A 1 379 ? 39.302 151.643 -5.956 1.000 28.080 378 TYR A N 1
ATOM 5784 C CA . TYR A 1 379 ? 39.275 150.195 -5.736 1.000 28.200 378 TYR A CA 1
ATOM 5785 C C . TYR A 1 379 ? 38.234 149.489 -6.631 1.000 28.004 378 TYR A C 1
ATOM 5786 O O . TYR A 1 379 ? 37.184 150.053 -7.043 1.000 24.899 378 TYR A O 1
ATOM 5804 N N . HIS A 1 380 ? 38.554 148.211 -6.903 1.000 29.299 379 HIS A N 1
ATOM 5805 C CA . HIS A 1 380 ? 37.634 147.274 -7.544 1.000 30.409 379 HIS A CA 1
ATOM 5806 C C . HIS A 1 380 ? 37.200 146.259 -6.491 1.000 27.147 379 HIS A C 1
ATOM 5807 O O . HIS A 1 380 ? 38.030 145.587 -5.879 1.000 27.653 379 HIS A O 1
ATOM 5822 N N . GLU A 1 381 ? 35.879 146.152 -6.309 1.000 31.418 380 GLU A N 1
ATOM 5823 C CA . GLU A 1 381 ? 35.270 145.167 -5.413 1.000 32.253 380 GLU A CA 1
ATOM 5824 C C . GLU A 1 381 ? 34.951 143.902 -6.194 1.000 29.746 380 GLU A C 1
ATOM 5825 O O . GLU A 1 381 ? 34.278 143.975 -7.212 1.000 30.621 380 GLU A O 1
ATOM 5837 N N . GLN A 1 382 ? 35.400 142.773 -5.644 1.000 29.819 381 GLN A N 1
ATOM 5838 C CA . GLN A 1 382 ? 35.208 141.451 -6.189 1.000 30.446 381 GLN A CA 1
ATOM 5839 C C . GLN A 1 382 ? 34.246 140.655 -5.312 1.000 30.192 381 GLN A C 1
ATOM 5840 O O . GLN A 1 382 ? 34.301 140.703 -4.095 1.000 31.735 381 GLN A O 1
ATOM 5854 N N . THR A 1 383 ? 33.368 139.887 -5.944 1.000 30.608 382 THR A N 1
ATOM 5855 C CA . THR A 1 383 ? 32.445 139.032 -5.219 1.000 29.820 382 THR A CA 1
ATOM 5856 C C . THR A 1 383 ? 33.126 137.700 -4.935 1.000 29.957 382 THR A C 1
ATOM 5857 O O . THR A 1 383 ? 33.956 137.224 -5.720 1.000 36.363 382 THR A O 1
ATOM 5868 N N . TRP A 1 384 ? 32.805 137.105 -3.785 1.000 37.783 383 TRP A N 1
ATOM 5869 C CA . TRP A 1 384 ? 33.333 135.788 -3.455 1.000 38.887 383 TRP A CA 1
ATOM 5870 C C . TRP A 1 384 ? 32.461 134.703 -4.107 1.000 42.583 383 TRP A C 1
ATOM 5871 O O . TRP A 1 384 ? 31.227 134.787 -4.031 1.000 35.601 383 TRP A O 1
ATOM 5892 N N . GLN A 1 385 ? 33.109 133.725 -4.773 1.000 42.869 384 GLN A N 1
ATOM 5893 C CA . GLN A 1 385 ? 32.443 132.547 -5.339 1.000 49.990 384 GLN A CA 1
ATOM 5894 C C . GLN A 1 385 ? 33.231 131.326 -4.903 1.000 48.905 384 GLN A C 1
ATOM 5895 O O . GLN A 1 385 ? 34.453 131.368 -4.956 1.000 54.065 384 GLN A O 1
ATOM 5909 N N . ALA A 1 386 ? 32.571 130.243 -4.506 1.000 50.342 385 ALA A N 1
ATOM 5910 C CA . ALA A 1 386 ? 33.330 129.055 -4.148 1.000 54.297 385 ALA A CA 1
ATOM 5911 C C . ALA A 1 386 ? 34.118 128.464 -5.342 1.000 60.239 385 ALA A C 1
ATOM 5912 O O . ALA A 1 386 ? 34.715 127.420 -5.146 1.000 65.229 385 ALA A O 1
ATOM 5919 N N . ASP A 1 387 ? 34.216 129.128 -6.537 1.000 73.777 386 ASP A N 1
ATOM 5920 C CA . ASP A 1 387 ? 35.308 128.921 -7.517 1.000 65.967 386 ASP A CA 1
ATOM 5921 C C . ASP A 1 387 ? 35.845 130.221 -8.162 1.000 70.644 386 ASP A C 1
ATOM 5922 O O . ASP A 1 387 ? 35.111 130.898 -8.892 1.000 65.842 386 ASP A O 1
ATOM 5931 N N . ARG A 1 388 ? 37.150 130.548 -8.007 1.000 73.866 387 ARG A N 1
ATOM 5932 C CA . ARG A 1 388 ? 38.139 129.744 -7.299 1.000 80.787 387 ARG A CA 1
ATOM 5933 C C . ARG A 1 388 ? 37.991 129.882 -5.784 1.000 95.331 387 ARG A C 1
ATOM 5934 O O . ARG A 1 388 ? 37.867 128.865 -5.105 1.000 118.291 387 ARG A O 1
ATOM 5955 N N . PRO A 1 389 ? 37.963 131.100 -5.180 1.000 93.634 388 PRO A N 1
ATOM 5956 C CA . PRO A 1 389 ? 37.779 132.356 -5.919 1.000 92.396 388 PRO A CA 1
ATOM 5957 C C . PRO A 1 389 ? 39.035 132.939 -6.585 1.000 78.111 388 PRO A C 1
ATOM 5958 O O . PRO A 1 389 ? 39.636 132.349 -7.478 1.000 67.149 388 PRO A O 1
ATOM 5969 N N . LYS A 1 390 ? 39.385 134.150 -6.166 1.000 61.970 389 LYS A N 1
ATOM 5970 C CA . LYS A 1 390 ? 40.417 134.946 -6.780 1.000 61.159 389 LYS A CA 1
ATOM 5971 C C . LYS A 1 390 ? 41.273 135.496 -5.649 1.000 54.701 389 LYS A C 1
ATOM 5972 O O . LYS A 1 390 ? 41.038 135.250 -4.464 1.000 54.939 389 LYS A O 1
ATOM 5991 N N . ASP A 1 391 ? 42.285 136.245 -6.047 1.000 50.739 390 ASP A N 1
ATOM 5992 C CA . ASP A 1 391 ? 43.231 136.776 -5.097 1.000 47.591 390 ASP A CA 1
ATOM 5993 C C . ASP A 1 391 ? 42.644 138.060 -4.505 1.000 40.788 390 ASP A C 1
ATOM 5994 O O . ASP A 1 391 ? 41.986 138.843 -5.205 1.000 37.381 390 ASP A O 1
ATOM 6003 N N . ALA A 1 392 ? 42.844 138.181 -3.182 1.000 36.777 391 ALA A N 1
ATOM 6004 C CA . ALA A 1 392 ? 42.501 139.355 -2.390 1.000 38.170 391 ALA A CA 1
ATOM 6005 C C . ALA A 1 392 ? 43.753 140.194 -2.129 1.000 35.950 391 ALA A C 1
ATOM 6006 O O . ALA A 1 392 ? 44.799 139.659 -1.763 1.000 37.024 391 ALA A O 1
ATOM 6013 N N . VAL A 1 393 ? 43.611 141.514 -2.261 1.000 34.680 392 VAL A N 1
ATOM 6014 C CA . VAL A 1 393 ? 44.573 142.455 -1.695 1.000 33.165 392 VAL A CA 1
ATOM 6015 C C . VAL A 1 393 ? 44.663 142.199 -0.191 1.000 33.471 392 VAL A C 1
ATOM 6016 O O . VAL A 1 393 ? 43.641 142.229 0.493 1.000 30.736 392 VAL A O 1
ATOM 6029 N N . THR A 1 394 ? 45.879 141.876 0.305 1.000 35.628 393 THR A N 1
ATOM 6030 C CA . THR A 1 394 ? 46.117 141.565 1.713 1.000 36.657 393 THR A CA 1
ATOM 6031 C C . THR A 1 394 ? 47.029 142.594 2.396 1.000 34.625 393 THR A C 1
ATOM 6032 O O . THR A 1 394 ? 47.162 142.600 3.617 1.000 31.078 393 THR A O 1
ATOM 6043 N N . ASP A 1 395 ? 47.686 143.461 1.630 1.000 33.276 394 ASP A N 1
ATOM 6044 C CA . ASP A 1 395 ? 48.648 144.359 2.240 1.000 32.854 394 ASP A CA 1
ATOM 6045 C C . ASP A 1 395 ? 48.915 145.500 1.287 1.000 32.838 394 ASP A C 1
ATOM 6046 O O . ASP A 1 395 ? 48.977 145.282 0.078 1.000 33.638 394 ASP A O 1
ATOM 6055 N N . ILE A 1 396 ? 49.025 146.699 1.867 1.000 31.623 395 ILE A N 1
ATOM 6056 C CA . ILE A 1 396 ? 49.441 147.904 1.152 1.000 35.167 395 ILE A CA 1
ATOM 6057 C C . ILE A 1 396 ? 50.738 148.430 1.780 1.000 37.545 395 ILE A C 1
ATOM 6058 O O . ILE A 1 396 ? 50.883 148.440 3.000 1.000 35.931 395 ILE A O 1
ATOM 6074 N N . ARG A 1 397 ? 51.683 148.848 0.920 1.000 42.180 396 ARG A N 1
ATOM 6075 C CA . ARG A 1 397 ? 52.965 149.388 1.355 1.000 42.925 396 ARG A CA 1
ATOM 6076 C C . ARG A 1 397 ? 53.266 150.603 0.483 1.000 39.956 396 ARG A C 1
ATOM 6077 O O . ARG A 1 397 ? 53.237 150.502 -0.738 1.000 38.758 396 ARG A O 1
ATOM 6098 N N . ILE A 1 398 ? 53.489 151.750 1.130 1.000 36.842 397 ILE A N 1
ATOM 6099 C CA . ILE A 1 398 ? 53.871 152.987 0.469 1.000 38.872 397 ILE A CA 1
ATOM 6100 C C . ILE A 1 398 ? 55.406 153.016 0.375 1.000 41.124 397 ILE A C 1
ATOM 6101 O O . ILE A 1 398 ? 56.092 152.710 1.349 1.000 40.019 397 ILE A O 1
ATOM 6117 N N . ILE A 1 399 ? 55.933 153.293 -0.826 1.000 41.722 398 ILE A N 1
ATOM 6118 C CA . ILE A 1 399 ? 57.369 153.475 -1.025 1.000 40.433 398 ILE A CA 1
ATOM 6119 C C . ILE A 1 399 ? 57.559 154.891 -1.558 1.000 38.931 398 ILE A C 1
ATOM 6120 O O . ILE A 1 399 ? 56.592 155.523 -1.989 1.000 34.690 398 ILE A O 1
ATOM 6136 N N . PHE A 1 400 ? 58.803 155.402 -1.451 1.000 45.258 399 PHE A N 1
ATOM 6137 C CA . PHE A 1 400 ? 59.090 156.785 -1.820 1.000 47.965 399 PHE A CA 1
ATOM 6138 C C . PHE A 1 400 ? 60.293 156.846 -2.775 1.000 47.567 399 PHE A C 1
ATOM 6139 O O . PHE A 1 400 ? 61.220 156.029 -2.706 1.000 37.588 399 PHE A O 1
ATOM 6156 N N . ASN A 1 401 ? 60.223 157.827 -3.684 1.000 49.855 400 ASN A N 1
ATOM 6157 C CA . ASN A 1 401 ? 61.332 158.190 -4.558 1.000 58.293 400 ASN A CA 1
ATOM 6158 C C . ASN A 1 401 ? 61.800 156.947 -5.314 1.000 53.626 400 ASN A C 1
ATOM 6159 O O . ASN A 1 401 ? 61.146 156.518 -6.260 1.000 60.130 400 ASN A O 1
ATOM 6170 N N . LYS A 1 402 ? 62.919 156.372 -4.879 1.000 53.500 401 LYS A N 1
ATOM 6171 C CA . LYS A 1 402 ? 63.609 155.348 -5.636 1.000 53.019 401 LYS A CA 1
ATOM 6172 C C . LYS A 1 402 ? 63.746 154.075 -4.814 1.000 53.023 401 LYS A C 1
ATOM 6173 O O . LYS A 1 402 ? 64.513 153.198 -5.194 1.000 56.002 401 LYS A O 1
ATOM 6192 N N . GLU A 1 403 ? 62.987 153.936 -3.716 1.000 53.670 402 GLU A N 1
ATOM 6193 C CA . GLU A 1 403 ? 62.991 152.663 -3.018 1.000 52.868 402 GLU A CA 1
ATOM 6194 C C . GLU A 1 403 ? 62.468 151.635 -4.005 1.000 49.223 402 GLU A C 1
ATOM 6195 O O . GLU A 1 403 ? 61.665 151.967 -4.879 1.000 46.763 402 GLU A O 1
ATOM 6207 N N . PRO A 1 404 ? 62.957 150.380 -3.923 1.000 52.080 403 PRO A N 1
ATOM 6208 C CA . PRO A 1 404 ? 62.545 149.342 -4.861 1.000 56.973 403 PRO A CA 1
ATOM 6209 C C . PRO A 1 404 ? 61.177 148.784 -4.449 1.000 58.891 403 PRO A C 1
ATOM 6210 O O . PRO A 1 404 ? 60.923 148.578 -3.261 1.000 55.982 403 PRO A O 1
ATOM 6221 N N . THR A 1 405 ? 60.301 148.563 -5.433 1.000 55.281 404 THR A N 1
ATOM 6222 C CA . THR A 1 405 ? 59.117 147.736 -5.257 1.000 50.418 404 THR A CA 1
ATOM 6223 C C . THR A 1 405 ? 59.446 146.527 -4.383 1.000 51.866 404 THR A C 1
ATOM 6224 O O . THR A 1 405 ? 60.303 145.731 -4.731 1.000 57.859 404 THR A O 1
ATOM 6235 N N . PRO A 1 406 ? 58.771 146.295 -3.228 1.000 52.333 405 PRO A N 1
ATOM 6236 C CA . PRO A 1 406 ? 59.081 145.120 -2.418 1.000 49.727 405 PRO A CA 1
ATOM 6237 C C . PRO A 1 406 ? 58.745 143.869 -3.227 1.000 57.919 405 PRO A C 1
ATOM 6238 O O . PRO A 1 406 ? 57.905 143.891 -4.126 1.000 57.445 405 PRO A O 1
ATOM 6249 N N . PRO A 1 407 ? 59.378 142.718 -2.956 1.000 61.346 406 PRO A N 1
ATOM 6250 C CA . PRO A 1 407 ? 59.045 141.512 -3.716 1.000 65.188 406 PRO A CA 1
ATOM 6251 C C . PRO A 1 407 ? 57.789 140.831 -3.166 1.000 62.081 406 PRO A C 1
ATOM 6252 O O . PRO A 1 407 ? 57.519 140.955 -1.974 1.000 60.544 406 PRO A O 1
ATOM 6263 N N . GLY A 1 408 ? 56.959 140.183 -3.999 1.000 59.193 407 GLY A N 1
ATOM 6264 C CA . GLY A 1 408 ? 56.384 140.714 -5.216 1.000 58.921 407 GLY A CA 1
ATOM 6265 C C . GLY A 1 408 ? 55.074 141.426 -4.857 1.000 60.519 407 GLY A C 1
ATOM 6266 O O . GLY A 1 408 ? 54.021 140.833 -4.632 1.000 55.236 407 GLY A O 1
ATOM 6270 N N . TYR A 1 409 ? 55.201 142.728 -4.669 1.000 55.884 408 TYR A N 1
ATOM 6271 C CA . TYR A 1 409 ? 54.083 143.638 -4.639 1.000 48.803 408 TYR A CA 1
ATOM 6272 C C . TYR A 1 409 ? 53.915 144.198 -6.046 1.000 47.109 408 TYR A C 1
ATOM 6273 O O . TYR A 1 409 ? 54.877 144.306 -6.797 1.000 48.456 408 TYR A O 1
ATOM 6291 N N . THR A 1 410 ? 52.677 144.538 -6.398 1.000 41.321 409 THR A N 1
ATOM 6292 C CA . THR A 1 410 ? 52.436 145.410 -7.524 1.000 41.590 409 THR A CA 1
ATOM 6293 C C . THR A 1 410 ? 52.730 146.833 -7.081 1.000 43.049 409 THR A C 1
ATOM 6294 O O . THR A 1 410 ? 52.469 147.184 -5.931 1.000 47.518 409 THR A O 1
ATOM 6305 N N . LYS A 1 411 ? 53.220 147.650 -8.013 1.000 44.142 410 LYS A N 1
ATOM 6306 C CA . LYS A 1 411 ? 53.469 149.049 -7.735 1.000 43.308 410 LYS A CA 1
ATOM 6307 C C . LYS A 1 411 ? 52.607 149.875 -8.671 1.000 42.467 410 LYS A C 1
ATOM 6308 O O . LYS A 1 411 ? 52.653 149.696 -9.883 1.000 41.690 410 LYS A O 1
ATOM 6327 N N . LEU A 1 412 ? 51.800 150.770 -8.102 1.000 41.050 411 LEU A N 1
ATOM 6328 C CA . LEU A 1 412 ? 51.074 151.703 -8.935 1.000 40.619 411 LEU A CA 1
ATOM 6329 C C . LEU A 1 412 ? 52.053 152.818 -9.267 1.000 50.029 411 LEU A C 1
ATOM 6330 O O . LEU A 1 412 ? 52.637 153.444 -8.370 1.000 51.446 411 LEU A O 1
ATOM 6346 N N . PRO A 1 413 ? 52.314 153.012 -10.580 1.000 54.606 412 PRO A N 1
ATOM 6347 C CA . PRO A 1 413 ? 53.431 153.841 -11.011 1.000 51.735 412 PRO A CA 1
ATOM 6348 C C . PRO A 1 413 ? 53.115 155.330 -10.946 1.000 49.006 412 PRO A C 1
ATOM 6349 O O . PRO A 1 413 ? 54.034 156.123 -11.092 1.000 48.746 412 PRO A O 1
ATOM 6360 N N . GLN A 1 414 ? 51.860 155.727 -10.670 1.000 47.304 413 GLN A N 1
ATOM 6361 C CA . GLN A 1 414 ? 51.579 157.161 -10.592 1.000 45.274 413 GLN A CA 1
ATOM 6362 C C . GLN A 1 414 ? 51.929 157.676 -9.192 1.000 48.569 413 GLN A C 1
ATOM 6363 O O . GLN A 1 414 ? 51.837 156.960 -8.172 1.000 40.427 413 GLN A O 1
ATOM 6377 N N . ASP A 1 415 ? 52.456 158.916 -9.241 1.000 52.121 414 ASP A N 1
ATOM 6378 C CA . ASP A 1 415 ? 53.024 159.657 -8.125 1.000 51.210 414 ASP A CA 1
ATOM 6379 C C . ASP A 1 415 ? 51.849 160.292 -7.382 1.000 43.292 414 ASP A C 1
ATOM 6380 O O . ASP A 1 415 ? 51.116 161.115 -7.956 1.000 39.482 414 ASP A O 1
ATOM 6389 N N . LEU A 1 416 ? 51.718 159.935 -6.097 1.000 38.584 415 LEU A N 1
ATOM 6390 C CA . LEU A 1 416 ? 50.628 160.432 -5.264 1.000 41.437 415 LEU A CA 1
ATOM 6391 C C . LEU A 1 416 ? 50.895 161.865 -4.774 1.000 44.166 415 LEU A C 1
ATOM 6392 O O . LEU A 1 416 ? 50.126 162.400 -3.969 1.000 39.719 415 LEU A O 1
ATOM 6408 N N . ASN A 1 417 ? 51.961 162.505 -5.304 1.000 54.294 416 ASN A N 1
ATOM 6409 C CA . ASN A 1 417 ? 52.286 163.901 -5.026 1.000 56.211 416 ASN A CA 1
ATOM 6410 C C . ASN A 1 417 ? 52.373 164.768 -6.287 1.000 61.838 416 ASN A C 1
ATOM 6411 O O . ASN A 1 417 ? 52.838 165.902 -6.228 1.000 66.667 416 ASN A O 1
ATOM 6422 N N . LYS A 1 418 ? 51.850 164.310 -7.421 1.000 61.698 417 LYS A N 1
ATOM 6423 C CA . LYS A 1 418 ? 52.040 165.046 -8.663 1.000 65.799 417 LYS A CA 1
ATOM 6424 C C . LYS A 1 418 ? 50.992 166.153 -8.845 1.000 59.016 417 LYS A C 1
ATOM 6425 O O . LYS A 1 418 ? 49.861 166.022 -8.406 1.000 61.871 417 LYS A O 1
ATOM 6444 N N . GLY A 1 419 ? 51.343 167.313 -9.417 1.000 64.236 418 GLY A N 1
ATOM 6445 C CA . GLY A 1 419 ? 52.543 168.075 -9.137 1.000 66.648 418 GLY A CA 1
ATOM 6446 C C . GLY A 1 419 ? 52.281 169.029 -7.973 1.000 64.026 418 GLY A C 1
ATOM 6447 O O . GLY A 1 419 ? 51.903 170.192 -8.167 1.000 47.572 418 GLY A O 1
ATOM 6451 N N . ALA A 1 420 ? 52.402 168.457 -6.771 1.000 61.335 419 ALA A N 1
ATOM 6452 C CA . ALA A 1 420 ? 52.310 169.187 -5.518 1.000 68.105 419 ALA A CA 1
ATOM 6453 C C . ALA A 1 420 ? 53.717 169.337 -4.935 1.000 64.383 419 ALA A C 1
ATOM 6454 O O . ALA A 1 420 ? 53.883 169.886 -3.848 1.000 66.645 419 ALA A O 1
ATOM 6461 N N . GLY A 1 421 ? 54.712 168.823 -5.674 1.000 57.841 420 GLY A N 1
ATOM 6462 C CA . GLY A 1 421 ? 56.093 168.806 -5.244 1.000 50.763 420 GLY A CA 1
ATOM 6463 C C . GLY A 1 421 ? 56.361 167.666 -4.266 1.000 55.833 420 GLY A C 1
ATOM 6464 O O . GLY A 1 421 ? 55.760 166.598 -4.385 1.000 55.544 420 GLY A O 1
ATOM 6468 N N . GLY A 1 422 ? 57.282 167.913 -3.318 1.000 44.788 421 GLY A N 1
ATOM 6469 C CA . GLY A 1 422 ? 57.595 166.990 -2.242 1.000 44.414 421 GLY A CA 1
ATOM 6470 C C . GLY A 1 422 ? 58.294 165.733 -2.740 1.000 44.743 421 GLY A C 1
ATOM 6471 O O . GLY A 1 422 ? 58.815 165.725 -3.847 1.000 47.564 421 GLY A O 1
ATOM 6475 N N . ASP A 1 423 ? 58.307 164.695 -1.895 1.000 44.162 422 ASP A N 1
ATOM 6476 C CA . ASP A 1 423 ? 58.681 163.357 -2.294 1.000 43.876 422 ASP A CA 1
ATOM 6477 C C . ASP A 1 423 ? 57.803 162.851 -3.434 1.000 45.803 422 ASP A C 1
ATOM 6478 O O . ASP A 1 423 ? 56.681 163.322 -3.650 1.000 41.960 422 ASP A O 1
ATOM 6487 N N . ASP A 1 424 ? 58.390 161.940 -4.220 1.000 51.135 423 ASP A N 1
ATOM 6488 C CA . ASP A 1 424 ? 57.645 161.067 -5.104 1.000 52.222 423 ASP A CA 1
ATOM 6489 C C . ASP A 1 424 ? 57.091 159.938 -4.235 1.000 48.838 423 ASP A C 1
ATOM 6490 O O . ASP A 1 424 ? 57.875 159.282 -3.539 1.000 46.784 423 ASP A O 1
ATOM 6499 N N . VAL A 1 425 ? 55.764 159.710 -4.294 1.000 49.786 424 VAL A N 1
ATOM 6500 C CA . VAL A 1 425 ? 55.111 158.726 -3.431 1.000 49.056 424 VAL A CA 1
ATOM 6501 C C . VAL A 1 425 ? 54.342 157.718 -4.287 1.000 41.845 424 VAL A C 1
ATOM 6502 O O . VAL A 1 425 ? 53.572 158.098 -5.174 1.000 38.057 424 VAL A O 1
ATOM 6515 N N . PHE A 1 426 ? 54.558 156.432 -3.984 1.000 41.420 425 PHE A N 1
ATOM 6516 C CA . PHE A 1 426 ? 54.002 155.318 -4.746 1.000 42.863 425 PHE A CA 1
ATOM 6517 C C . PHE A 1 426 ? 53.343 154.284 -3.835 1.000 39.674 425 PHE A C 1
ATOM 6518 O O . PHE A 1 426 ? 53.973 153.777 -2.891 1.000 35.050 425 PHE A O 1
ATOM 6535 N N . LEU A 1 427 ? 52.092 153.924 -4.188 1.000 39.786 426 LEU A N 1
ATOM 6536 C CA . LEU A 1 427 ? 51.365 152.869 -3.494 1.000 34.718 426 LEU A CA 1
ATOM 6537 C C . LEU A 1 427 ? 51.705 151.519 -4.132 1.000 33.966 426 LEU A C 1
ATOM 6538 O O . LEU A 1 427 ? 51.588 151.347 -5.349 1.000 33.053 426 LEU A O 1
ATOM 6554 N N . CYS A 1 428 ? 52.108 150.565 -3.275 1.000 34.007 427 CYS A N 1
ATOM 6555 C CA . CYS A 1 428 ? 52.296 149.169 -3.640 1.000 39.998 427 CYS A CA 1
ATOM 6556 C C . CYS A 1 428 ? 51.308 148.317 -2.846 1.000 37.148 427 CYS A C 1
ATOM 6557 O O . CYS A 1 428 ? 50.868 148.702 -1.759 1.000 34.743 427 CYS A O 1
ATOM 6565 N N . TYR A 1 429 ? 50.989 147.131 -3.381 1.000 35.797 428 TYR A N 1
ATOM 6566 C CA . TYR A 1 429 ? 50.150 146.201 -2.644 1.000 36.509 428 TYR A CA 1
ATOM 6567 C C . TYR A 1 429 ? 50.433 144.776 -3.084 1.000 36.894 428 TYR A C 1
ATOM 6568 O O . TYR A 1 429 ? 50.909 144.563 -4.187 1.000 40.175 428 TYR A O 1
ATOM 6586 N N . LYS A 1 430 ? 50.151 143.805 -2.216 1.000 37.525 429 LYS A N 1
ATOM 6587 C CA . LYS A 1 430 ? 50.269 142.420 -2.637 1.000 42.553 429 LYS A CA 1
ATOM 6588 C C . LYS A 1 430 ? 48.883 141.784 -2.606 1.000 44.521 429 LYS A C 1
ATOM 6589 O O . LYS A 1 430 ? 48.018 142.216 -1.847 1.000 42.720 429 LYS A O 1
ATOM 6608 N N . THR A 1 431 ? 48.698 140.769 -3.450 1.000 43.177 430 THR A N 1
ATOM 6609 C CA . THR A 1 431 ? 47.515 139.931 -3.410 1.000 46.409 430 THR A CA 1
ATOM 6610 C C . THR A 1 431 ? 47.938 138.497 -3.082 1.000 46.430 430 THR A C 1
ATOM 6611 O O . THR A 1 431 ? 49.064 138.089 -3.305 1.000 54.898 430 THR A O 1
ATOM 6622 N N . GLU A 1 432 ? 47.053 137.766 -2.429 1.000 44.234 431 GLU A N 1
ATOM 6623 C CA . GLU A 1 432 ? 47.295 136.382 -2.088 1.000 46.368 431 GLU A CA 1
ATOM 6624 C C . GLU A 1 432 ? 45.989 135.629 -2.325 1.000 49.769 431 GLU A C 1
ATOM 6625 O O . GLU A 1 432 ? 44.952 136.228 -2.633 1.000 43.046 431 GLU A O 1
ATOM 6637 N N . ALA A 1 433 ? 46.048 134.311 -2.166 1.000 50.862 432 ALA A N 1
ATOM 6638 C CA . ALA A 1 433 ? 44.852 133.504 -2.271 1.000 50.828 432 ALA A CA 1
ATOM 6639 C C . ALA A 1 433 ? 43.860 133.999 -1.223 1.000 49.323 432 ALA A C 1
ATOM 6640 O O . ALA A 1 433 ? 44.242 134.304 -0.091 1.000 52.126 432 ALA A O 1
ATOM 6647 N N . PHE A 1 434 ? 42.593 134.068 -1.645 1.000 47.040 433 PHE A N 1
ATOM 6648 C CA . PHE A 1 434 ? 41.511 134.539 -0.809 1.000 42.248 433 PHE A CA 1
ATOM 6649 C C . PHE A 1 434 ? 41.525 133.820 0.539 1.000 43.814 433 PHE A C 1
ATOM 6650 O O . PHE A 1 434 ? 41.404 132.609 0.629 1.000 50.386 433 PHE A O 1
ATOM 6667 N N . ASN A 1 435 ? 41.595 134.599 1.608 1.000 44.007 434 ASN A N 1
ATOM 6668 C CA . ASN A 1 435 ? 41.478 134.072 2.947 1.000 41.174 434 ASN A CA 1
ATOM 6669 C C . ASN A 1 435 ? 40.771 135.135 3.792 1.000 41.105 434 ASN A C 1
ATOM 6670 O O . ASN A 1 435 ? 41.122 136.307 3.776 1.000 32.784 434 ASN A O 1
ATOM 6681 N N . THR A 1 436 ? 39.788 134.666 4.558 1.000 44.684 435 THR A N 1
ATOM 6682 C CA . THR A 1 436 ? 38.843 135.463 5.312 1.000 46.200 435 THR A CA 1
ATOM 6683 C C . THR A 1 436 ? 39.565 136.253 6.401 1.000 45.725 435 THR A C 1
ATOM 6684 O O . THR A 1 436 ? 39.144 137.350 6.791 1.000 40.251 435 THR A O 1
ATOM 6695 N N . ASP A 1 437 ? 40.675 135.667 6.872 1.000 47.747 436 ASP A N 1
ATOM 6696 C CA . ASP A 1 437 ? 41.476 136.239 7.943 1.000 48.027 436 ASP A CA 1
ATOM 6697 C C . ASP A 1 437 ? 42.326 137.392 7.436 1.000 41.634 436 ASP A C 1
ATOM 6698 O O . ASP A 1 437 ? 42.743 138.186 8.251 1.000 42.535 436 ASP A O 1
ATOM 6707 N N . THR A 1 438 ? 42.459 137.512 6.113 1.000 40.159 437 THR A N 1
ATOM 6708 C CA . THR A 1 438 ? 43.502 138.256 5.427 1.000 39.489 437 THR A CA 1
ATOM 6709 C C . THR A 1 438 ? 42.936 139.266 4.412 1.000 39.739 437 THR A C 1
ATOM 6710 O O . THR A 1 438 ? 43.502 140.343 4.213 1.000 35.345 437 THR A O 1
ATOM 6721 N N . ALA A 1 439 ? 41.828 138.923 3.732 1.000 36.747 438 ALA A N 1
ATOM 6722 C CA . ALA A 1 439 ? 41.397 139.703 2.583 1.000 32.795 438 ALA A CA 1
ATOM 6723 C C . ALA A 1 439 ? 40.862 141.051 3.063 1.000 31.116 438 ALA A C 1
ATOM 6724 O O . ALA A 1 439 ? 40.058 141.135 3.998 1.000 27.928 438 ALA A O 1
ATOM 6731 N N . ILE A 1 440 ? 41.320 142.101 2.380 1.000 29.125 439 ILE A N 1
ATOM 6732 C CA . ILE A 1 440 ? 40.905 143.452 2.702 1.000 28.488 439 ILE A CA 1
ATOM 6733 C C . ILE A 1 440 ? 39.571 143.700 2.009 1.000 27.771 439 ILE A C 1
ATOM 6734 O O . ILE A 1 440 ? 39.429 143.541 0.795 1.000 25.295 439 ILE A O 1
ATOM 6750 N N . ASN A 1 441 ? 38.594 144.054 2.839 1.000 27.933 440 ASN A N 1
ATOM 6751 C CA . ASN A 1 441 ? 37.243 144.331 2.382 1.000 27.807 440 ASN A CA 1
ATOM 6752 C C . ASN A 1 441 ? 37.127 145.783 1.943 1.000 27.962 440 ASN A C 1
ATOM 6753 O O . ASN A 1 441 ? 36.468 146.055 0.954 1.000 26.106 440 ASN A O 1
ATOM 6764 N N . LYS A 1 442 ? 37.699 146.708 2.732 1.000 26.763 441 LYS A N 1
ATOM 6765 C CA . LYS A 1 442 ? 37.546 148.130 2.458 1.000 27.613 441 LYS A CA 1
ATOM 6766 C C . LYS A 1 442 ? 38.893 148.831 2.606 1.000 29.293 441 LYS A C 1
ATOM 6767 O O . LYS A 1 442 ? 39.732 148.437 3.438 1.000 32.273 441 LYS A O 1
ATOM 6786 N N . VAL A 1 443 ? 39.064 149.853 1.760 1.000 27.390 442 VAL A N 1
ATOM 6787 C CA . VAL A 1 443 ? 40.164 150.796 1.850 1.000 29.498 442 VAL A CA 1
ATOM 6788 C C . VAL A 1 443 ? 39.569 152.192 1.906 1.000 30.919 442 VAL A C 1
ATOM 6789 O O . VAL A 1 443 ? 38.676 152.493 1.120 1.000 30.732 442 VAL A O 1
ATOM 6802 N N . THR A 1 444 ? 40.078 153.030 2.823 1.000 29.402 443 THR A N 1
ATOM 6803 C CA . THR A 1 444 ? 39.722 154.444 2.822 1.000 31.058 443 THR A CA 1
ATOM 6804 C C . THR A 1 444 ? 41.003 155.298 2.913 1.000 31.420 443 THR A C 1
ATOM 6805 O O . THR A 1 444 ? 42.115 154.783 2.922 1.000 30.653 443 THR A O 1
ATOM 6816 N N . VAL A 1 445 ? 40.824 156.620 2.904 1.000 30.279 444 VAL A N 1
ATOM 6817 C CA . VAL A 1 445 ? 41.903 157.563 3.057 1.000 31.805 444 VAL A CA 1
ATOM 6818 C C . VAL A 1 445 ? 41.449 158.602 4.075 1.000 32.619 444 VAL A C 1
ATOM 6819 O O . VAL A 1 445 ? 40.301 159.032 4.051 1.000 31.872 444 VAL A O 1
ATOM 6832 N N . ILE A 1 446 ? 42.341 158.948 5.007 1.000 29.318 445 ILE A N 1
ATOM 6833 C CA . ILE A 1 446 ? 42.057 160.000 5.969 1.000 29.872 445 ILE A CA 1
ATOM 6834 C C . ILE A 1 446 ? 43.102 161.103 5.821 1.000 30.712 445 ILE A C 1
ATOM 6835 O O . ILE A 1 446 ? 44.213 160.870 5.355 1.000 32.641 445 ILE A O 1
ATOM 6851 N N . GLY A 1 447 ? 42.709 162.288 6.265 1.000 33.871 446 GLY A N 1
ATOM 6852 C CA . GLY A 1 447 ? 43.570 163.445 6.248 1.000 34.093 446 GLY A CA 1
ATOM 6853 C C . GLY A 1 447 ? 43.386 164.263 7.512 1.000 34.756 446 GLY A C 1
ATOM 6854 O O . GLY A 1 447 ? 42.309 164.270 8.108 1.000 29.389 446 GLY A O 1
ATOM 6858 N N . GLY A 1 448 ? 44.484 164.918 7.917 1.000 34.244 447 GLY A N 1
ATOM 6859 C CA . GLY A 1 448 ? 44.474 165.765 9.090 1.000 33.039 447 GLY A CA 1
ATOM 6860 C C . GLY A 1 448 ? 45.713 166.665 9.191 1.000 32.201 447 GLY A C 1
ATOM 6861 O O . GLY A 1 448 ? 46.607 166.662 8.333 1.000 33.795 447 GLY A O 1
ATOM 6865 N N . ASN A 1 449 ? 45.747 167.436 10.276 1.000 32.188 448 ASN A N 1
ATOM 6866 C CA . ASN A 1 449 ? 46.728 168.510 10.427 1.000 33.173 448 ASN A CA 1
ATOM 6867 C C . ASN A 1 449 ? 47.861 168.069 11.350 1.000 30.934 448 ASN A C 1
ATOM 6868 O O . ASN A 1 449 ? 48.793 168.844 11.543 1.000 30.272 448 ASN A O 1
ATOM 6879 N N . ASN A 1 450 ? 47.782 166.839 11.903 1.000 28.572 449 ASN A N 1
ATOM 6880 C CA . ASN A 1 450 ? 48.822 166.315 12.774 1.000 25.623 449 ASN A CA 1
ATOM 6881 C C . ASN A 1 450 ? 49.207 164.911 12.303 1.000 27.537 449 ASN A C 1
ATOM 6882 O O . ASN A 1 450 ? 48.424 164.234 11.637 1.000 26.457 449 ASN A O 1
ATOM 6893 N N . ALA A 1 451 ? 50.447 164.508 12.606 1.000 26.431 450 ALA A N 1
ATOM 6894 C CA . ALA A 1 451 ? 51.041 163.314 12.036 1.000 26.775 450 ALA A CA 1
ATOM 6895 C C . ALA A 1 451 ? 50.260 162.060 12.454 1.000 25.513 450 ALA A C 1
ATOM 6896 O O . ALA A 1 451 ? 50.025 161.198 11.641 1.000 26.132 450 ALA A O 1
ATOM 6903 N N . ASP A 1 452 ? 49.916 161.942 13.732 1.000 29.026 451 ASP A N 1
ATOM 6904 C CA . ASP A 1 452 ? 49.312 160.734 14.261 1.000 29.809 451 ASP A CA 1
ATOM 6905 C C . ASP A 1 452 ? 47.788 160.911 14.345 1.000 27.573 451 ASP A C 1
ATOM 6906 O O . ASP A 1 452 ? 47.256 161.327 15.383 1.000 28.289 451 ASP A O 1
ATOM 6915 N N . LEU A 1 453 ? 47.091 160.554 13.258 1.000 26.638 452 LEU A N 1
ATOM 6916 C CA . LEU A 1 453 ? 45.648 160.741 13.134 1.000 30.075 452 LEU A CA 1
ATOM 6917 C C . LEU A 1 453 ? 44.887 159.572 13.745 1.000 29.103 452 LEU A C 1
ATOM 6918 O O . LEU A 1 453 ? 45.390 158.455 13.805 1.000 29.264 452 LEU A O 1
ATOM 6934 N N . ASN A 1 454 ? 43.649 159.835 14.178 1.000 35.502 453 ASN A N 1
ATOM 6935 C CA . ASN A 1 454 ? 42.721 158.765 14.566 1.000 36.767 453 ASN A CA 1
ATOM 6936 C C . ASN A 1 454 ? 42.401 157.909 13.338 1.000 32.525 453 ASN A C 1
ATOM 6937 O O . ASN A 1 454 ? 42.012 158.448 12.306 1.000 31.098 453 ASN A O 1
ATOM 6948 N N . ALA A 1 455 ? 42.703 156.610 13.400 1.000 35.659 454 ALA A N 1
ATOM 6949 C CA . ALA A 1 455 ? 42.208 155.643 12.422 1.000 35.570 454 ALA A CA 1
ATOM 6950 C C . ALA A 1 455 ? 40.680 155.551 12.503 1.000 33.282 454 ALA A C 1
ATOM 6951 O O . ALA A 1 455 ? 40.111 155.566 13.600 1.000 31.468 454 ALA A O 1
ATOM 6958 N N . PRO A 1 456 ? 39.954 155.458 11.370 1.000 33.693 455 PRO A N 1
ATOM 6959 C CA . PRO A 1 456 ? 38.521 155.129 11.421 1.000 34.606 455 PRO A CA 1
ATOM 6960 C C . PRO A 1 456 ? 38.312 153.845 12.229 1.000 27.541 455 PRO A C 1
ATOM 6961 O O . PRO A 1 456 ? 39.124 152.907 12.150 1.000 26.140 455 PRO A O 1
ATOM 6972 N N . TYR A 1 457 ? 37.272 153.846 13.061 1.000 27.499 456 TYR A N 1
ATOM 6973 C CA . TYR A 1 457 ? 36.884 152.694 13.867 1.000 27.876 456 TYR A CA 1
ATOM 6974 C C . TYR A 1 457 ? 36.863 151.423 13.002 1.000 27.022 456 TYR A C 1
ATOM 6975 O O . TYR A 1 457 ? 36.289 151.398 11.923 1.000 24.811 456 TYR A O 1
ATOM 6993 N N . GLY A 1 458 ? 37.607 150.393 13.433 1.000 28.537 457 GLY A N 1
ATOM 6994 C CA . GLY A 1 458 ? 37.747 149.127 12.715 1.000 29.305 457 GLY A CA 1
ATOM 6995 C C . GLY A 1 458 ? 38.888 149.077 11.698 1.000 26.150 457 GLY A C 1
ATOM 6996 O O . GLY A 1 458 ? 39.260 147.983 11.257 1.000 27.985 457 GLY A O 1
ATOM 7000 N N . TYR A 1 459 ? 39.443 150.239 11.325 1.000 24.476 458 TYR A N 1
ATOM 7001 C CA . TYR A 1 459 ? 40.489 150.278 10.312 1.000 28.083 458 TYR A CA 1
ATOM 7002 C C . TYR A 1 459 ? 41.896 150.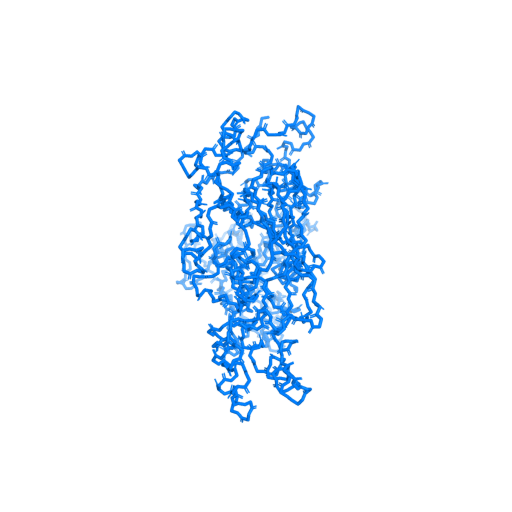328 10.924 1.000 27.700 458 TYR A C 1
ATOM 7003 O O . TYR A 1 459 ? 42.068 150.793 12.043 1.000 28.559 458 TYR A O 1
ATOM 7021 N N . LEU A 1 460 ? 42.905 149.895 10.144 1.000 30.604 459 LEU A N 1
ATOM 7022 C CA . LEU A 1 460 ? 44.324 150.134 10.431 1.000 30.278 459 LEU A CA 1
ATOM 7023 C C . LEU A 1 460 ? 44.884 151.195 9.486 1.000 29.909 459 LEU A C 1
ATOM 7024 O O . LEU A 1 460 ? 44.591 151.196 8.303 1.000 25.017 459 LEU A O 1
ATOM 7040 N N . LYS A 1 461 ? 45.752 152.069 10.008 1.000 34.530 460 LYS A N 1
ATOM 7041 C CA . LYS A 1 461 ? 46.426 153.056 9.176 1.000 34.354 460 LYS A CA 1
ATOM 7042 C C . LYS A 1 461 ? 47.577 152.407 8.422 1.000 31.737 460 LYS A C 1
ATOM 7043 O O . LYS A 1 461 ? 48.290 151.584 8.959 1.000 32.288 460 LYS A O 1
ATOM 7062 N N . VAL A 1 462 ? 47.738 152.762 7.156 1.000 29.462 461 VAL A N 1
ATOM 7063 C CA . VAL A 1 462 ? 48.900 152.318 6.425 1.000 34.948 461 VAL A CA 1
ATOM 7064 C C . VAL A 1 462 ? 49.980 153.389 6.624 1.000 34.992 461 VAL A C 1
ATOM 7065 O O . VAL A 1 462 ? 49.760 154.561 6.262 1.000 29.321 461 VAL A O 1
ATOM 7078 N N . PRO A 1 463 ? 51.181 153.018 7.149 1.000 34.651 462 PRO A N 1
ATOM 7079 C CA . PRO A 1 463 ? 52.258 153.992 7.361 1.000 34.753 462 PRO A CA 1
ATOM 7080 C C . PRO A 1 463 ? 52.690 154.548 6.008 1.000 35.052 462 PRO A C 1
ATOM 7081 O O . PRO A 1 463 ? 52.698 153.823 5.001 1.000 33.122 462 PRO A O 1
ATOM 7092 N N . GLY A 1 464 ? 52.964 155.868 6.008 1.000 34.875 463 GLY A N 1
ATOM 7093 C CA . GLY A 1 464 ? 53.421 156.578 4.833 1.000 35.101 463 GLY A CA 1
ATOM 7094 C C . GLY A 1 464 ? 52.458 157.688 4.433 1.000 37.519 463 GLY A C 1
ATOM 7095 O O . GLY A 1 464 ? 51.399 157.432 3.848 1.000 32.766 463 GLY A O 1
ATOM 7099 N N . ASP A 1 465 ? 52.892 158.919 4.713 1.000 33.479 464 ASP A N 1
ATOM 7100 C CA . ASP A 1 465 ? 52.134 160.119 4.391 1.000 35.762 464 ASP A CA 1
ATOM 7101 C C . ASP A 1 465 ? 52.090 160.294 2.869 1.000 37.996 464 ASP A C 1
ATOM 7102 O O . ASP A 1 465 ? 53.142 160.366 2.261 1.000 35.514 464 ASP A O 1
ATOM 7111 N N . LEU A 1 466 ? 50.891 160.433 2.275 1.000 37.477 465 LEU A N 1
ATOM 7112 C CA . LEU A 1 466 ? 50.702 160.512 0.827 1.000 40.191 465 LEU A CA 1
ATOM 7113 C C . LEU A 1 466 ? 50.843 161.959 0.316 1.000 41.882 465 LEU A C 1
ATOM 7114 O O . LEU A 1 466 ? 50.599 162.264 -0.882 1.000 33.972 465 LEU A O 1
ATOM 7130 N N . ASN A 1 467 ? 51.160 162.865 1.267 1.000 40.083 466 ASN A N 1
ATOM 7131 C CA . ASN A 1 467 ? 51.668 164.193 0.961 1.000 34.775 466 ASN A CA 1
ATOM 7132 C C . ASN A 1 467 ? 53.094 164.334 1.533 1.000 38.493 466 ASN A C 1
ATOM 7133 O O . ASN A 1 467 ? 53.551 165.447 1.830 1.000 37.305 466 ASN A O 1
ATOM 7144 N N . ARG A 1 468 ? 53.840 163.229 1.703 1.000 40.455 467 ARG A N 1
ATOM 7145 C CA . ARG A 1 468 ? 55.160 163.357 2.327 1.000 47.018 467 ARG A CA 1
ATOM 7146 C C . ARG A 1 468 ? 56.030 164.287 1.475 1.000 45.361 467 ARG A C 1
ATOM 7147 O O . ARG A 1 468 ? 56.033 164.203 0.234 1.000 43.281 467 ARG A O 1
ATOM 7168 N N . GLY A 1 469 ? 56.715 165.205 2.172 1.000 49.893 468 GLY A N 1
ATOM 7169 C CA . GLY A 1 469 ? 57.634 166.146 1.555 1.000 50.188 468 GLY A CA 1
ATOM 7170 C C . GLY A 1 469 ? 56.919 167.361 0.973 1.000 53.024 468 GLY A C 1
ATOM 7171 O O . GLY A 1 469 ? 57.509 168.428 0.901 1.000 59.715 468 GLY A O 1
ATOM 7175 N N . ALA A 1 470 ? 55.664 167.225 0.520 1.000 51.580 469 ALA A N 1
ATOM 7176 C CA . ALA A 1 470 ? 54.863 168.414 0.264 1.000 45.375 469 ALA A CA 1
ATOM 7177 C C . ALA A 1 470 ? 54.432 168.960 1.621 1.000 46.427 469 ALA A C 1
ATOM 7178 O O . ALA A 1 470 ? 54.977 168.611 2.691 1.000 51.140 469 ALA A O 1
ATOM 7185 N N . GLY A 1 471 ? 53.491 169.885 1.574 1.000 42.496 470 GLY A N 1
ATOM 7186 C CA . GLY A 1 471 ? 52.825 170.247 2.809 1.000 37.648 470 GLY A CA 1
ATOM 7187 C C . GLY A 1 471 ? 51.428 169.627 2.824 1.000 39.078 470 GLY A C 1
ATOM 7188 O O . GLY A 1 471 ? 51.260 168.396 2.807 1.000 42.967 470 GLY A O 1
ATOM 7192 N N . GLY A 1 472 ? 50.441 170.522 2.798 1.000 38.134 471 GLY A N 1
ATOM 7193 C CA . GLY A 1 472 ? 49.048 170.186 3.017 1.000 42.932 471 GLY A CA 1
ATOM 7194 C C . GLY A 1 472 ? 48.854 169.280 4.229 1.000 40.405 471 GLY A C 1
ATOM 7195 O O . GLY A 1 472 ? 49.653 169.223 5.174 1.000 37.842 471 GLY A O 1
ATOM 7199 N N . ASN A 1 473 ? 47.788 168.500 4.144 1.000 42.353 472 ASN A N 1
ATOM 7200 C CA . ASN A 1 473 ? 47.483 167.573 5.204 1.000 31.370 472 ASN A CA 1
ATOM 7201 C C . ASN A 1 473 ? 48.478 166.424 5.177 1.000 27.992 472 ASN A C 1
ATOM 7202 O O . ASN A 1 473 ? 49.079 166.109 4.137 1.000 31.603 472 ASN A O 1
ATOM 7213 N N . PHE A 1 474 ? 48.676 165.852 6.374 1.000 26.274 473 PHE A N 1
ATOM 7214 C CA . PHE A 1 474 ? 49.019 164.446 6.552 1.000 30.074 473 PHE A CA 1
ATOM 7215 C C . PHE A 1 474 ? 47.868 163.558 6.019 1.000 32.710 473 PHE A C 1
ATOM 7216 O O . PHE A 1 474 ? 46.691 163.815 6.320 1.000 28.452 473 PHE A O 1
ATOM 7233 N N . ILE A 1 475 ? 48.230 162.554 5.198 1.000 30.598 474 ILE A N 1
ATOM 7234 C CA . ILE A 1 475 ? 47.284 161.694 4.492 1.000 31.147 474 ILE A CA 1
ATOM 7235 C C . ILE A 1 475 ? 47.745 160.242 4.566 1.000 31.358 474 ILE A C 1
ATOM 7236 O O . ILE A 1 475 ? 48.884 159.929 4.209 1.000 29.666 474 ILE A O 1
ATOM 7252 N N . TYR A 1 476 ? 46.833 159.356 5.008 1.000 31.328 475 TYR A N 1
ATOM 7253 C CA . TYR A 1 476 ? 47.114 157.927 5.095 1.000 29.289 475 TYR A CA 1
ATOM 7254 C C . TYR A 1 476 ? 46.008 157.100 4.424 1.000 28.642 475 TYR A C 1
ATOM 7255 O O . TYR A 1 476 ? 44.836 157.393 4.571 1.000 30.530 475 TYR A O 1
ATOM 7273 N N . ALA A 1 477 ? 46.402 156.031 3.710 1.000 30.930 476 ALA A N 1
ATOM 7274 C CA . ALA A 1 477 ? 45.502 154.943 3.373 1.000 31.679 476 ALA A CA 1
ATOM 7275 C C . ALA A 1 477 ? 45.270 154.129 4.651 1.000 33.644 476 ALA A C 1
ATOM 7276 O O . ALA A 1 477 ? 46.181 154.055 5.482 1.000 30.946 476 ALA A O 1
ATOM 7283 N N . CYS A 1 478 ? 44.030 153.618 4.814 1.000 27.692 477 CYS A N 1
ATOM 7284 C CA . CYS A 1 478 ? 43.607 152.790 5.927 1.000 25.749 477 CYS A CA 1
ATOM 7285 C C . CYS A 1 478 ? 42.874 151.561 5.377 1.000 28.085 477 CYS A C 1
ATOM 7286 O O . CYS A 1 478 ? 42.191 151.621 4.352 1.000 27.571 477 CYS A O 1
ATOM 7294 N N . THR A 1 479 ? 42.987 150.436 6.079 1.000 28.171 478 THR A N 1
ATOM 7295 C CA . THR A 1 479 ? 42.444 149.177 5.594 1.000 27.342 478 THR A CA 1
ATOM 7296 C C . THR A 1 479 ? 41.517 148.556 6.638 1.000 26.529 478 THR A C 1
ATOM 7297 O O . THR A 1 479 ? 41.687 148.697 7.870 1.000 25.579 478 THR A O 1
ATOM 7308 N N . PHE A 1 480 ? 40.550 147.806 6.116 1.000 26.124 479 PHE A N 1
ATOM 7309 C CA . PHE A 1 480 ? 39.609 147.082 6.952 1.000 25.839 479 PHE A CA 1
ATOM 7310 C C . PHE A 1 480 ? 39.481 145.629 6.481 1.000 27.786 479 PHE A C 1
ATOM 7311 O O . PHE A 1 480 ? 39.096 145.346 5.335 1.000 23.002 479 PHE A O 1
ATOM 7328 N N . VAL A 1 481 ? 39.698 144.719 7.437 1.000 29.894 480 VAL A N 1
ATOM 7329 C CA . VAL A 1 481 ? 39.543 143.289 7.218 1.000 31.510 480 VAL A CA 1
ATOM 7330 C C . VAL A 1 481 ? 38.390 142.825 8.107 1.000 31.297 480 VAL A C 1
ATOM 7331 O O . VAL A 1 481 ? 38.585 142.837 9.309 1.000 28.832 480 VAL A O 1
ATOM 7344 N N . GLY A 1 482 ? 37.218 142.466 7.540 1.000 33.021 481 GLY A N 1
ATOM 7345 C CA . GLY A 1 482 ? 36.022 142.028 8.272 1.000 33.910 481 GLY A CA 1
ATOM 7346 C C . GLY A 1 482 ? 36.190 140.762 9.135 1.000 35.803 481 GLY A C 1
ATOM 7347 O O . GLY A 1 482 ? 35.591 140.686 10.206 1.000 39.150 481 GLY A O 1
ATOM 7351 N N . LYS A 1 483 ? 36.993 139.771 8.712 1.000 42.536 482 LYS A N 1
ATOM 7352 C CA . LYS A 1 483 ? 37.626 138.824 9.642 1.000 48.750 482 LYS A CA 1
ATOM 7353 C C . LYS A 1 483 ? 37.031 137.428 9.572 1.000 57.220 482 LYS A C 1
ATOM 7354 O O . LYS A 1 483 ? 35.785 137.335 9.493 1.000 60.891 482 LYS A O 1
#

Foldseek 3Di:
DFDFADDWADEDEAPQVVLCVVLVADPLADPPLSQFQWADAQAAAAQGDDNLIDHFFNFRPADWDADVVDGSHIHRPQKDKFFDQDKDKQKAWDPALVRSQQRSQQSFDDDDDFSRHQSCVPAFDDDQLNQALQKIKMKIKIFRFGMKIFRPLDPCRLVRTDVVSSVLLQPQPLVDLVSLLVCCVRRRQWGFGMFTKWKMKMKIKIFRNLQADVPDDVRVLSVLSQCVQQQNADPVSCVVNRRNVRSRSVGMDIHIYMYAFDPVLRRQNRNHDNVSVVVRRVRRVVTIDTDHGPRHPRIGGPLSSPPDPVSSVSSVCSCRPPNRVVSRVVRPFYHWFWDDKAKDWAADQPDADDPQKHWQNDQLCAQLDAIRMTIITGTDGDDVPPDDWAWQDKAKDWDPDDCPPPWDKHPQFLPHPSPFIGIIITIDIDPDDLQGHWRDKHKDWDADQDDDDRRQKAWHDDFSNHGGDHTRMTIITHRSD